Protein AF-A0A8J6H914-F1 (afdb_monomer)

Mean predicted aligned error: 20.94 Å

InterPro domains:
  IPR000048 IQ motif, EF-hand binding site [PF00612] (371-389)
  IPR042618 Dynein regulatory complex protein 9 [PTHR14871] (139-413)

Secondary structure (DSSP, 8-state):
--------------------------------------------------------------------TTHHHHHHHHHHHHHHHHHHHHHHHHHHHHHS-S--------------HHHHHTS-----SS-----HHHHHHHHHHHHHHHHHHHHHHHHHHHHHTSS-HHHHHHHHHHHHHHHHHHHHHHHHHHHHHHHHHHHHHHHHHHHHHHHHHHHHHHHHHHHHHHHHHHHHHHHHHHHHHHHHHHHHHHHHHHHHHHHHHHHHHHHHHHHHHHHHHHHHHHHHHHHHHHHHHHHHHHHHHHHHHHHHHHHHHHHHHHHHHHHHHHHHHHHHHHHHHHHHHHHHHHHHHHHHHHHHHHHHHHHHHHHHHHHHHHHHHHHHHHTT-STTS--------------------

Structure (mmCIF, N/CA/C/O backbone):
data_AF-A0A8J6H914-F1
#
_entry.id   AF-A0A8J6H914-F1
#
loop_
_atom_site.group_PDB
_atom_site.id
_atom_site.type_symbol
_atom_site.label_atom_id
_atom_site.label_alt_id
_atom_site.label_comp_id
_atom_site.label_asym_id
_atom_site.label_entity_id
_atom_site.label_seq_id
_atom_site.pdbx_PDB_ins_code
_atom_site.Cartn_x
_atom_site.Cartn_y
_atom_site.Cartn_z
_atom_site.occupancy
_atom_site.B_iso_or_equiv
_atom_site.auth_seq_id
_atom_site.auth_comp_id
_atom_site.auth_asym_id
_atom_site.auth_atom_id
_atom_site.pdbx_PDB_model_num
ATOM 1 N N . MET A 1 1 ? -9.280 37.418 -1.063 1.00 40.91 1 MET A N 1
ATOM 2 C CA . MET A 1 1 ? -7.811 37.294 -1.186 1.00 40.91 1 MET A CA 1
ATOM 3 C C . MET A 1 1 ? -7.215 37.279 0.219 1.00 40.91 1 MET A C 1
ATOM 5 O O . MET A 1 1 ? -6.774 38.300 0.725 1.00 40.91 1 MET A O 1
ATOM 9 N N . VAL A 1 2 ? -7.360 36.151 0.919 1.00 32.25 2 VAL A N 1
ATOM 10 C CA . VAL A 1 2 ? -7.128 36.065 2.367 1.00 32.25 2 VAL A CA 1
ATOM 11 C C . VAL A 1 2 ? -6.189 34.896 2.658 1.00 32.25 2 VAL A C 1
ATOM 13 O O . VAL A 1 2 ? -6.559 33.746 2.476 1.00 32.25 2 VAL A O 1
ATOM 16 N N . LYS A 1 3 ? -4.998 35.286 3.124 1.00 36.06 3 LYS A N 1
ATOM 17 C CA . LYS A 1 3 ? -4.128 34.653 4.127 1.00 36.06 3 LYS A CA 1
ATOM 18 C C . LYS A 1 3 ? -3.529 33.275 3.820 1.00 36.06 3 LYS A C 1
ATOM 20 O O . LYS A 1 3 ? -4.108 32.226 4.060 1.00 36.06 3 LYS A O 1
ATOM 25 N N . THR A 1 4 ? -2.257 33.359 3.444 1.00 48.00 4 THR A N 1
ATOM 26 C CA . THR A 1 4 ? -1.153 32.487 3.853 1.00 48.00 4 THR A CA 1
ATOM 27 C C . THR A 1 4 ? -1.210 32.097 5.335 1.00 48.00 4 THR A C 1
ATOM 29 O O . THR A 1 4 ? -1.237 32.984 6.187 1.00 48.00 4 THR A O 1
ATOM 32 N N . PHE A 1 5 ? -1.096 30.803 5.635 1.00 33.94 5 PHE A N 1
ATOM 33 C CA . PHE A 1 5 ? -0.359 30.316 6.803 1.00 33.94 5 PHE A CA 1
ATOM 34 C C . PHE A 1 5 ? 0.356 29.019 6.432 1.00 33.94 5 PHE A C 1
ATOM 36 O O . PHE A 1 5 ? -0.256 28.030 6.037 1.00 33.94 5 PHE A O 1
ATOM 43 N N . ALA A 1 6 ? 1.678 29.100 6.499 1.00 39.84 6 ALA A N 1
ATOM 44 C CA . ALA A 1 6 ? 2.616 28.031 6.257 1.00 39.84 6 ALA A CA 1
ATOM 45 C C . ALA A 1 6 ? 2.941 27.302 7.568 1.00 39.84 6 ALA A C 1
ATOM 47 O O . ALA A 1 6 ? 2.979 27.911 8.633 1.00 39.84 6 ALA A O 1
ATOM 48 N N . ASN A 1 7 ? 3.259 26.021 7.399 1.00 38.91 7 ASN A N 1
ATOM 49 C CA . ASN A 1 7 ? 4.272 25.253 8.117 1.00 38.91 7 ASN A CA 1
ATOM 50 C C . ASN A 1 7 ? 4.151 25.090 9.637 1.00 38.91 7 ASN A C 1
ATOM 52 O O . ASN A 1 7 ? 4.660 25.857 10.447 1.00 38.91 7 ASN A O 1
ATOM 56 N N . ILE A 1 8 ? 3.596 23.922 9.950 1.00 40.66 8 ILE A N 1
ATOM 57 C CA . ILE A 1 8 ? 4.105 22.921 10.889 1.00 40.66 8 ILE A CA 1
ATOM 58 C C . ILE A 1 8 ? 5.640 22.986 11.011 1.00 40.66 8 ILE A C 1
ATOM 60 O O . ILE A 1 8 ? 6.354 22.706 10.049 1.00 40.66 8 ILE A O 1
ATOM 64 N N . TRP A 1 9 ? 6.126 23.288 12.214 1.00 37.31 9 TRP A N 1
ATOM 65 C CA . TRP A 1 9 ? 7.431 22.856 12.708 1.00 37.31 9 TRP A CA 1
ATOM 66 C C . TRP A 1 9 ? 7.278 22.344 14.136 1.00 37.31 9 TRP A C 1
ATOM 68 O O . TRP A 1 9 ? 6.645 22.979 14.981 1.00 37.31 9 TRP A O 1
ATOM 78 N N . LEU A 1 10 ? 7.868 21.170 14.355 1.00 37.31 10 LEU A N 1
ATOM 79 C CA . LEU A 1 10 ? 8.138 20.584 15.655 1.00 37.31 10 LEU A CA 1
ATOM 80 C C . LEU A 1 10 ? 8.884 21.578 16.546 1.00 37.31 10 LEU A C 1
ATOM 82 O O . LEU A 1 10 ? 9.887 22.143 16.124 1.00 37.31 10 LEU A O 1
ATOM 86 N N . ASN A 1 11 ? 8.455 21.671 17.801 1.00 34.38 11 ASN A N 1
ATOM 87 C CA . ASN A 1 11 ? 9.358 21.831 18.930 1.00 34.38 11 ASN A CA 1
ATOM 88 C C . ASN A 1 11 ? 8.735 21.150 20.149 1.00 34.38 11 ASN A C 1
ATOM 90 O O . ASN A 1 11 ? 7.631 21.486 20.577 1.00 34.38 11 ASN A O 1
ATOM 94 N N . ALA A 1 12 ? 9.459 20.166 20.675 1.00 40.50 12 ALA A N 1
ATOM 95 C CA . ALA A 1 12 ? 9.256 19.639 22.012 1.00 40.50 12 ALA A CA 1
ATOM 96 C C . ALA A 1 12 ? 9.430 20.753 23.060 1.00 40.50 12 ALA A C 1
ATOM 98 O O . ALA A 1 12 ? 10.169 21.714 22.828 1.00 40.50 12 ALA A O 1
ATOM 99 N N . PRO A 1 13 ? 8.855 20.558 24.252 1.00 47.12 13 PRO A N 1
ATOM 100 C CA . PRO A 1 13 ? 9.644 20.802 25.448 1.00 47.12 13 PRO A CA 1
ATOM 101 C C . PRO A 1 13 ? 9.603 19.614 26.417 1.00 47.12 13 PRO A C 1
ATOM 103 O O . PRO A 1 13 ? 8.556 19.096 26.792 1.00 47.12 13 PRO A O 1
ATOM 106 N N . THR A 1 14 ? 10.816 19.200 26.771 1.00 37.97 14 THR A N 1
ATOM 107 C CA . THR A 1 14 ? 11.303 18.813 28.102 1.00 37.97 14 THR A CA 1
ATOM 108 C C . THR A 1 14 ? 10.313 18.842 29.279 1.00 37.97 14 THR A C 1
ATOM 110 O O . THR A 1 14 ? 9.713 19.869 29.586 1.00 37.97 14 THR A O 1
ATOM 113 N N . THR A 1 15 ? 10.297 17.714 29.994 1.00 43.78 15 THR A N 1
ATOM 114 C CA . THR A 1 15 ? 10.007 17.509 31.432 1.00 43.78 15 THR A CA 1
ATOM 115 C C . THR A 1 15 ? 10.515 18.664 32.323 1.00 43.78 15 THR A C 1
ATOM 117 O O . THR A 1 15 ? 11.552 19.239 31.977 1.00 43.78 15 THR A O 1
ATOM 120 N N . PRO A 1 16 ? 9.880 18.983 33.475 1.00 47.59 16 PRO A N 1
ATOM 121 C CA . PRO A 1 16 ? 10.076 18.155 34.676 1.00 47.59 16 PRO A CA 1
ATOM 122 C C . PRO A 1 16 ? 8.883 18.026 35.649 1.00 47.59 16 PRO A C 1
ATOM 124 O O . PRO A 1 16 ? 8.057 18.921 35.786 1.00 47.59 16 PRO A O 1
ATOM 127 N N . ASP A 1 17 ? 8.928 16.899 36.359 1.00 36.00 17 ASP A N 1
ATOM 128 C CA . ASP A 1 17 ? 8.578 16.688 37.765 1.00 36.00 17 ASP A CA 1
ATOM 129 C C . ASP A 1 17 ? 7.125 16.668 38.276 1.00 36.00 17 ASP A C 1
ATOM 131 O O . ASP A 1 17 ? 6.268 17.487 37.970 1.00 36.00 17 ASP A O 1
ATOM 135 N N . GLU A 1 18 ? 6.954 15.683 39.168 1.00 35.19 18 GLU A N 1
ATOM 136 C CA . GLU A 1 18 ? 5.956 15.555 40.229 1.00 35.19 18 GLU A CA 1
ATOM 137 C C . GLU A 1 18 ? 4.512 15.242 39.829 1.00 35.19 18 GLU A C 1
ATOM 139 O O . GLU A 1 18 ? 3.670 16.119 39.733 1.00 35.19 18 GLU A O 1
ATOM 144 N N . LEU A 1 19 ? 4.187 13.944 39.788 1.00 37.59 19 LEU A N 1
ATOM 145 C CA . LEU A 1 19 ? 3.012 13.418 40.494 1.00 37.59 19 LEU A CA 1
ATOM 146 C C . LEU A 1 19 ? 3.312 11.994 40.978 1.00 37.59 19 LEU A C 1
ATOM 148 O O . LEU A 1 19 ? 3.136 10.987 40.296 1.00 37.59 19 LEU A O 1
ATOM 152 N N . SER A 1 20 ? 3.865 11.982 42.183 1.00 39.50 20 SER A N 1
ATOM 153 C CA . SER A 1 20 ? 3.697 10.982 43.227 1.00 39.50 20 SER A CA 1
ATOM 154 C C . SER A 1 20 ? 2.633 9.895 42.965 1.00 39.50 20 SER A C 1
ATOM 156 O O . SER A 1 20 ? 1.445 10.042 43.244 1.00 39.50 20 SER A O 1
ATOM 158 N N . LEU A 1 21 ? 3.086 8.710 42.556 1.00 36.47 21 LEU A N 1
ATOM 159 C CA . LEU A 1 21 ? 2.352 7.465 42.790 1.00 36.47 21 LEU A CA 1
ATOM 160 C C . LEU A 1 21 ? 2.554 7.061 44.257 1.00 36.47 21 LEU A C 1
ATOM 162 O O . LEU A 1 21 ? 3.270 6.117 44.587 1.00 36.47 21 LEU A O 1
ATOM 166 N N . VAL A 1 22 ? 1.922 7.819 45.157 1.00 36.94 22 VAL A N 1
ATOM 167 C CA . VAL A 1 22 ? 1.640 7.341 46.510 1.00 36.94 22 VAL A CA 1
ATOM 168 C C . VAL A 1 22 ? 0.498 6.338 46.381 1.00 36.94 22 VAL A C 1
ATOM 170 O O . VAL A 1 22 ? -0.679 6.694 46.386 1.00 36.94 22 VAL A O 1
ATOM 173 N N . SER A 1 23 ? 0.846 5.057 46.273 1.00 38.50 23 SER A N 1
ATOM 174 C CA . SER A 1 23 ? -0.048 3.969 46.671 1.00 38.50 23 SER A CA 1
ATOM 175 C C . SER A 1 23 ? -0.186 4.010 48.196 1.00 38.50 23 SER A C 1
ATOM 177 O O . SER A 1 23 ? 0.365 3.179 48.919 1.00 38.50 23 SER A O 1
ATOM 179 N N . SER A 1 24 ? -0.905 5.015 48.693 1.00 35.94 24 SER A N 1
ATOM 180 C CA . SER A 1 24 ? -1.418 5.049 50.057 1.00 35.94 24 SER A CA 1
ATOM 181 C C . SER A 1 24 ? -2.582 4.069 50.108 1.00 35.94 24 SER A C 1
ATOM 183 O O . SER A 1 24 ? -3.726 4.398 49.808 1.00 35.94 24 SER A O 1
ATOM 185 N N . SER A 1 25 ? -2.262 2.830 50.468 1.00 34.44 25 SER A N 1
ATOM 186 C CA . SER A 1 25 ? -3.186 1.941 51.161 1.00 34.44 25 SER A CA 1
ATOM 187 C C . SER A 1 25 ? -3.524 2.611 52.494 1.00 34.44 25 SER A C 1
ATOM 189 O O . SER A 1 25 ? -2.871 2.369 53.510 1.00 34.44 25 SER A O 1
ATOM 191 N N . THR A 1 26 ? -4.494 3.519 52.473 1.00 35.38 26 THR A N 1
ATOM 192 C CA . THR A 1 26 ? -5.018 4.145 53.679 1.00 35.38 26 THR A CA 1
ATOM 193 C C . THR A 1 26 ? -5.839 3.109 54.428 1.00 35.38 26 THR A C 1
ATOM 195 O O . THR A 1 26 ? -6.919 2.696 54.014 1.00 35.38 26 THR A O 1
ATOM 198 N N . THR A 1 27 ? -5.258 2.676 55.535 1.00 39.81 27 THR A N 1
ATOM 199 C CA . THR A 1 27 ? -5.899 2.303 56.789 1.00 39.81 27 THR A CA 1
ATOM 200 C C . THR A 1 27 ? -7.352 2.790 56.894 1.00 39.81 27 THR A C 1
ATOM 202 O O . THR A 1 27 ? -7.601 3.980 57.059 1.00 39.81 27 THR A O 1
ATOM 205 N N . LEU A 1 28 ? -8.306 1.860 56.874 1.00 34.25 28 LEU A N 1
ATOM 206 C CA . LEU A 1 28 ? -9.622 2.013 57.506 1.00 34.25 28 LEU A CA 1
ATOM 207 C C . LEU A 1 28 ? -9.941 0.721 58.270 1.00 34.25 28 LEU A C 1
ATOM 209 O O . LEU A 1 28 ? -10.845 -0.039 57.944 1.00 34.25 28 LEU A O 1
ATOM 213 N N . PHE A 1 29 ? -9.130 0.473 59.295 1.00 38.03 29 PHE A N 1
ATOM 214 C CA . PHE A 1 29 ? -9.429 -0.433 60.401 1.00 38.03 29 PHE A CA 1
ATOM 215 C C . PHE A 1 29 ? -9.108 0.311 61.702 1.00 38.03 29 PHE A C 1
ATOM 217 O O . PHE A 1 29 ? -8.083 0.087 62.332 1.00 38.03 29 PHE A O 1
ATOM 224 N N . SER A 1 30 ? -9.974 1.256 62.060 1.00 38.66 30 SER A N 1
ATOM 225 C CA . SER A 1 30 ? -10.244 1.654 63.445 1.00 38.66 30 SER A CA 1
ATOM 226 C C . SER A 1 30 ? -11.434 2.609 63.444 1.00 38.66 30 SER A C 1
ATOM 228 O O . SER A 1 30 ? -11.278 3.762 63.070 1.00 38.66 30 SER A O 1
ATOM 230 N N . PHE A 1 31 ? -12.610 2.118 63.819 1.00 31.09 31 PHE A N 1
ATOM 231 C CA . PHE A 1 31 ? -13.584 2.844 64.640 1.00 31.09 31 PHE A CA 1
ATOM 232 C C . PHE A 1 31 ? -14.569 1.799 65.171 1.00 31.09 31 PHE A C 1
ATOM 234 O O . PHE A 1 31 ? -15.647 1.556 64.637 1.00 31.09 31 PHE A O 1
ATOM 241 N N . LEU A 1 32 ? -14.111 1.109 66.213 1.00 42.56 32 LEU A N 1
ATOM 242 C CA . LEU A 1 32 ? -14.975 0.614 67.274 1.00 42.56 32 LEU A CA 1
ATOM 243 C C . LEU A 1 32 ? -15.261 1.836 68.158 1.00 42.56 32 LEU A C 1
ATOM 245 O O . LEU A 1 32 ? -14.648 1.985 69.202 1.00 42.56 32 LEU A O 1
ATOM 249 N N . ASP A 1 33 ? -16.142 2.721 67.694 1.00 33.66 33 ASP A N 1
ATOM 250 C CA . ASP A 1 33 ? -16.902 3.610 68.576 1.00 33.66 33 ASP A CA 1
ATOM 251 C C . ASP A 1 33 ? -18.342 3.129 68.499 1.00 33.66 33 ASP A C 1
ATOM 253 O O . ASP A 1 33 ? -19.160 3.561 67.688 1.00 33.66 33 ASP A O 1
ATOM 257 N N . VAL A 1 34 ? -18.619 2.121 69.320 1.00 38.38 34 VAL A N 1
ATOM 258 C CA . VAL A 1 34 ? -19.972 1.935 69.810 1.00 38.38 34 VAL A CA 1
ATOM 259 C C . VAL A 1 34 ? -20.105 2.958 70.926 1.00 38.38 34 VAL A C 1
ATOM 261 O O . VAL A 1 34 ? -19.661 2.705 72.044 1.00 38.38 34 VAL A O 1
ATOM 264 N N . ASP A 1 35 ? -20.673 4.117 70.592 1.00 35.62 35 ASP A N 1
ATOM 265 C CA . ASP A 1 35 ? -21.246 5.039 71.567 1.00 35.62 35 ASP A CA 1
ATOM 266 C C . ASP A 1 35 ? -22.293 4.264 72.370 1.00 35.62 35 ASP A C 1
ATOM 268 O O . ASP A 1 35 ? -23.433 4.044 71.956 1.00 35.62 35 ASP A O 1
ATOM 272 N N . LEU A 1 36 ? -21.841 3.768 73.516 1.00 42.84 36 LEU A N 1
ATOM 273 C CA . LEU A 1 36 ? -22.617 3.055 74.513 1.00 42.84 36 LEU A CA 1
ATOM 274 C C . LEU A 1 36 ? -22.774 3.989 75.713 1.00 42.84 36 LEU A C 1
ATOM 276 O O . LEU A 1 36 ? -22.399 3.660 76.828 1.00 42.84 36 LEU A O 1
ATOM 280 N N . ASP A 1 37 ? -23.303 5.180 75.445 1.00 40.03 37 ASP A N 1
ATOM 281 C CA . ASP A 1 37 ? -23.702 6.166 76.445 1.00 40.03 37 ASP A CA 1
ATOM 282 C C . ASP A 1 37 ? -24.923 6.937 75.928 1.00 40.03 37 ASP A C 1
ATOM 284 O O . ASP A 1 37 ? -24.863 8.108 75.579 1.00 40.03 37 ASP A O 1
ATOM 288 N N . ASP A 1 38 ? -26.067 6.254 75.879 1.00 39.22 38 ASP A N 1
ATOM 289 C CA . ASP A 1 38 ? -27.338 6.904 76.194 1.00 39.22 38 ASP A CA 1
ATOM 290 C C . ASP A 1 38 ? -28.391 5.853 76.551 1.00 39.22 38 ASP A C 1
ATOM 292 O O . ASP A 1 38 ? -29.007 5.223 75.695 1.00 39.22 38 ASP A O 1
ATOM 296 N N . LEU A 1 39 ? -28.525 5.606 77.854 1.00 35.72 39 LEU A N 1
ATOM 297 C CA . LEU A 1 39 ? -29.802 5.500 78.568 1.00 35.72 39 LEU A CA 1
ATOM 298 C C . LEU A 1 39 ? -29.494 5.319 80.061 1.00 35.72 39 LEU A C 1
ATOM 300 O O . LEU A 1 39 ? -29.688 4.266 80.670 1.00 35.72 39 LEU A O 1
ATOM 304 N N . ARG A 1 40 ? -29.032 6.413 80.679 1.00 35.38 40 ARG A N 1
ATOM 305 C CA . ARG A 1 40 ? -29.321 6.661 82.093 1.00 35.38 40 ARG A CA 1
ATOM 306 C C . ARG A 1 40 ? -30.829 6.803 82.229 1.00 35.38 40 ARG A C 1
ATOM 308 O O . ARG A 1 40 ? -31.417 7.690 81.618 1.00 35.38 40 ARG A O 1
ATOM 315 N N . GLY A 1 41 ? -31.446 6.006 83.091 1.00 31.42 41 GLY A N 1
ATOM 316 C CA . GLY A 1 41 ? -32.826 6.282 83.448 1.00 31.42 41 GLY A CA 1
ATOM 317 C C . GLY A 1 41 ? -33.485 5.252 84.340 1.00 31.42 41 GLY A C 1
ATOM 318 O O . GLY A 1 41 ? -34.237 4.427 83.853 1.00 31.42 41 GLY A O 1
ATOM 319 N N . ILE A 1 42 ? -33.313 5.451 85.648 1.00 37.09 42 ILE A N 1
ATOM 320 C CA . ILE A 1 42 ? -34.284 5.090 86.690 1.00 37.09 42 ILE A CA 1
ATOM 321 C C . ILE A 1 42 ? -34.266 3.610 87.112 1.00 37.09 42 ILE A C 1
ATOM 323 O O . ILE A 1 42 ? -35.025 2.798 86.610 1.00 37.09 42 ILE A O 1
ATOM 327 N N . HIS A 1 43 ? -33.460 3.289 88.131 1.00 31.78 43 HIS A N 1
ATOM 328 C CA . HIS A 1 43 ? -33.960 2.598 89.331 1.00 31.78 43 HIS A CA 1
ATOM 329 C C . HIS A 1 43 ? -32.922 2.660 90.473 1.00 31.78 43 HIS A C 1
ATOM 331 O O . HIS A 1 43 ? -32.033 1.827 90.606 1.00 31.78 43 HIS A O 1
ATOM 337 N N . LYS A 1 44 ? -33.059 3.677 91.327 1.00 38.41 44 LYS A N 1
ATOM 338 C CA . LYS A 1 44 ? -32.965 3.510 92.786 1.00 38.41 44 LYS A CA 1
ATOM 339 C C . LYS A 1 44 ? -34.418 3.546 93.269 1.00 38.41 44 LYS A C 1
ATOM 341 O O . LYS A 1 44 ? -35.173 4.384 92.776 1.00 38.41 44 LYS A O 1
ATOM 346 N N . PRO A 1 45 ? -34.814 2.667 94.197 1.00 37.66 45 PRO A N 1
ATOM 347 C CA . PRO A 1 45 ? -34.799 3.156 95.569 1.00 37.66 45 PRO A CA 1
ATOM 348 C C . PRO A 1 45 ? -34.343 2.133 96.614 1.00 37.66 45 PRO A C 1
ATOM 350 O O . PRO A 1 45 ? -34.472 0.926 96.449 1.00 37.66 45 PRO A O 1
ATOM 353 N N . LEU A 1 46 ? -33.809 2.722 97.685 1.00 33.31 46 LEU A N 1
ATOM 354 C CA . LEU A 1 46 ? -33.951 2.350 99.090 1.00 33.31 46 LEU A CA 1
ATOM 355 C C . LEU A 1 46 ? -34.024 0.852 99.406 1.00 33.31 46 LEU A C 1
ATOM 357 O O . LEU A 1 46 ? -35.094 0.254 99.446 1.00 33.31 46 LEU A O 1
ATOM 361 N N . PHE A 1 47 ? -32.872 0.306 99.781 1.00 32.81 47 PHE A N 1
ATOM 362 C CA . PHE A 1 47 ? -32.808 -0.771 100.756 1.00 32.81 47 PHE A CA 1
ATOM 363 C C . PHE A 1 47 ? -32.417 -0.121 102.085 1.00 32.81 47 PHE A C 1
ATOM 365 O O . PHE A 1 47 ? -31.240 0.108 102.344 1.00 32.81 47 PHE A O 1
ATOM 372 N N . GLU A 1 48 ? -33.408 0.269 102.879 1.00 30.67 48 GLU A N 1
ATOM 373 C CA . GLU A 1 48 ? -33.201 0.654 104.271 1.00 30.67 48 GLU A CA 1
ATOM 374 C C . GLU A 1 48 ? -34.449 0.303 105.078 1.00 30.67 48 GLU A C 1
ATOM 376 O O . GLU A 1 48 ? -35.550 0.734 104.750 1.00 30.67 48 GLU A O 1
ATOM 381 N N . ALA A 1 49 ? -34.194 -0.468 106.137 1.00 30.30 49 ALA A N 1
ATOM 382 C CA . ALA A 1 49 ? -35.037 -0.750 107.289 1.00 30.30 49 ALA A CA 1
ATOM 383 C C . ALA A 1 49 ? -36.358 -1.499 107.021 1.00 30.30 49 ALA A C 1
ATOM 385 O O . ALA A 1 49 ? -37.244 -1.033 106.323 1.00 30.30 49 ALA A O 1
ATOM 386 N N . TRP A 1 50 ? -36.535 -2.638 107.689 1.00 30.50 50 TRP A N 1
ATOM 387 C CA . TRP A 1 50 ? -37.240 -2.688 108.975 1.00 30.50 50 TRP A CA 1
ATOM 388 C C . TRP A 1 50 ? -36.700 -3.901 109.734 1.00 30.50 50 TRP A C 1
ATOM 390 O O . TRP A 1 50 ? -36.974 -5.056 109.415 1.00 30.50 50 TRP A O 1
ATOM 400 N N . SER A 1 51 ? -35.827 -3.603 110.693 1.00 32.91 51 SER A N 1
ATOM 401 C CA . SER A 1 51 ? -35.368 -4.558 111.685 1.00 32.91 51 SER A CA 1
ATOM 402 C C . SER A 1 51 ? -36.482 -4.756 112.703 1.00 32.91 51 SER A C 1
ATOM 404 O O . SER A 1 51 ? -37.026 -3.796 113.241 1.00 32.91 51 SER A O 1
ATOM 406 N N . LEU A 1 52 ? -36.762 -6.030 112.949 1.00 31.94 52 LEU A N 1
ATOM 407 C CA . LEU A 1 52 ? -37.341 -6.601 114.159 1.00 31.94 52 LEU A CA 1
ATOM 408 C C . LEU A 1 52 ? -36.789 -5.946 115.445 1.00 31.94 52 LEU A C 1
ATOM 410 O O . LEU A 1 52 ? -35.657 -5.455 115.425 1.00 31.94 52 LEU A O 1
ATOM 414 N N . HIS A 1 53 ? -37.522 -6.154 116.549 1.00 34.03 53 HIS A N 1
ATOM 415 C CA . HIS A 1 53 ? -37.331 -5.753 117.965 1.00 34.03 53 HIS A CA 1
ATOM 416 C C . HIS A 1 53 ? -38.290 -4.613 118.342 1.00 34.03 53 HIS A C 1
ATOM 418 O O . HIS A 1 53 ? -37.964 -3.440 118.224 1.00 34.03 53 HIS A O 1
ATOM 424 N N . SER A 1 54 ? -39.577 -4.923 118.528 1.00 35.22 54 SER A N 1
ATOM 425 C CA . SER A 1 54 ? -40.159 -5.447 119.782 1.00 35.22 54 SER A CA 1
ATOM 426 C C . SER A 1 54 ? -39.969 -4.453 120.923 1.00 35.22 54 SER A C 1
ATOM 428 O O . SER A 1 54 ? -38.929 -4.417 121.571 1.00 35.22 54 SER A O 1
ATOM 430 N N . GLU A 1 55 ? -41.002 -3.636 121.102 1.00 34.38 55 GLU A N 1
ATOM 431 C CA . GLU A 1 55 ? -41.223 -2.754 122.237 1.00 34.38 55 GLU A CA 1
ATOM 432 C C . GLU A 1 55 ? -41.448 -3.603 123.499 1.00 34.38 55 GLU A C 1
ATOM 434 O O . GLU A 1 55 ? -42.476 -4.264 123.636 1.00 34.38 55 GLU A O 1
ATOM 439 N N . ASP A 1 56 ? -40.485 -3.578 124.421 1.00 34.44 56 ASP A N 1
ATOM 440 C CA . ASP A 1 56 ? -40.714 -3.908 125.827 1.00 34.44 56 ASP A CA 1
ATOM 441 C C . ASP A 1 56 ? -41.423 -2.712 126.474 1.00 34.44 56 ASP A C 1
ATOM 443 O O . ASP A 1 56 ? -40.802 -1.721 126.861 1.00 34.44 56 ASP A O 1
ATOM 447 N N . VAL A 1 57 ? -42.749 -2.795 126.559 1.00 36.94 57 VAL A N 1
ATOM 448 C CA . VAL A 1 57 ? -43.564 -1.941 127.425 1.00 36.94 57 VAL A CA 1
ATOM 449 C C . VAL A 1 57 ? -44.214 -2.847 128.461 1.00 36.94 57 VAL A C 1
ATOM 451 O O . VAL A 1 57 ? -45.211 -3.518 128.200 1.00 36.94 57 VAL A O 1
ATOM 454 N N . GLU A 1 58 ? -43.613 -2.855 129.652 1.00 38.09 58 GLU A N 1
ATOM 455 C CA . GLU A 1 58 ? -44.312 -3.165 130.897 1.00 38.09 58 GLU A CA 1
ATOM 456 C C . GLU A 1 58 ? -45.579 -2.303 130.988 1.00 38.09 58 GLU A C 1
ATOM 458 O O . GLU A 1 58 ? -45.545 -1.097 130.723 1.00 38.09 58 GLU A O 1
ATOM 463 N N . PRO A 1 59 ? -46.685 -2.893 131.454 1.00 37.50 59 PRO A N 1
ATOM 464 C CA . PRO A 1 59 ? -47.292 -2.260 132.608 1.00 37.50 59 PRO A CA 1
ATOM 465 C C . PRO A 1 59 ? -47.667 -3.270 133.692 1.00 37.50 59 PRO A C 1
ATOM 467 O O . PRO A 1 59 ? -48.373 -4.251 133.478 1.00 37.50 59 PRO A O 1
ATOM 470 N N . GLU A 1 60 ? -47.190 -2.933 134.885 1.00 32.66 60 GLU A N 1
ATOM 471 C CA . GLU A 1 60 ? -48.000 -2.808 136.093 1.00 32.66 60 GLU A CA 1
ATOM 472 C C . GLU A 1 60 ? -48.801 -4.035 136.555 1.00 32.66 60 GLU A C 1
ATOM 474 O O . GLU A 1 60 ? -49.929 -4.319 136.158 1.00 32.66 60 GLU A O 1
ATOM 479 N N . ILE A 1 61 ? -48.223 -4.667 137.574 1.00 38.66 61 ILE A N 1
ATOM 480 C CA . ILE A 1 61 ? -48.929 -5.365 138.648 1.00 38.66 61 ILE A CA 1
ATOM 481 C C . ILE A 1 61 ? -49.928 -4.394 139.316 1.00 38.66 61 ILE A C 1
ATOM 483 O O . ILE A 1 61 ? -49.531 -3.313 139.752 1.00 38.66 61 ILE A O 1
ATOM 487 N N . PRO A 1 62 ? -51.183 -4.825 139.535 1.00 37.06 62 PRO A N 1
ATOM 488 C CA . PRO A 1 62 ? -51.723 -4.822 140.896 1.00 37.06 62 PRO A CA 1
ATOM 489 C C . PRO A 1 62 ? -52.272 -6.215 141.234 1.00 37.06 62 PRO A C 1
ATOM 491 O O . PRO A 1 62 ? -53.084 -6.793 140.522 1.00 37.06 62 PRO A O 1
ATOM 494 N N . LEU A 1 63 ? -51.683 -6.891 142.215 1.00 31.22 63 LEU A N 1
ATOM 495 C CA . LEU A 1 63 ? -52.126 -6.882 143.611 1.00 31.22 63 LEU A CA 1
ATOM 496 C C . LEU A 1 63 ? -53.577 -7.350 143.815 1.00 31.22 63 LEU A C 1
ATOM 498 O O . LEU A 1 63 ? -54.525 -6.642 143.509 1.00 31.22 63 LEU A O 1
ATOM 502 N N . TYR A 1 64 ? -53.658 -8.484 144.517 1.00 32.16 64 TYR A N 1
ATOM 503 C CA . TYR A 1 64 ? -54.666 -8.810 145.525 1.00 32.16 64 TYR A CA 1
ATOM 504 C C . TYR A 1 64 ? -56.093 -9.076 145.012 1.00 32.16 64 TYR A C 1
ATOM 506 O O . TYR A 1 64 ? -56.821 -8.186 144.605 1.00 32.16 64 TYR A O 1
ATOM 514 N N . GLU A 1 65 ? -56.552 -10.319 145.144 1.00 35.09 65 GLU A N 1
ATOM 515 C CA . GLU A 1 65 ? -57.391 -10.677 146.294 1.00 35.09 65 GLU A CA 1
ATOM 516 C C . GLU A 1 65 ? -57.714 -12.169 146.263 1.00 35.09 65 GLU A C 1
ATOM 518 O O . GLU A 1 65 ? -58.145 -12.735 145.257 1.00 35.09 65 GLU A O 1
ATOM 523 N N . ALA A 1 66 ? -57.488 -12.824 147.402 1.00 40.34 66 ALA A N 1
ATOM 524 C CA . ALA A 1 66 ? -57.994 -14.158 147.653 1.00 40.34 66 ALA A CA 1
ATOM 525 C C . ALA A 1 66 ? -59.512 -14.139 147.455 1.00 40.34 66 ALA A C 1
ATOM 527 O O . ALA A 1 66 ? -60.248 -13.514 148.216 1.00 40.34 66 ALA A O 1
ATOM 528 N N . ILE A 1 67 ? -59.961 -14.830 146.411 1.00 38.91 67 ILE A N 1
ATOM 529 C CA . ILE A 1 67 ? -61.370 -15.005 146.095 1.00 38.91 67 ILE A CA 1
ATOM 530 C C . ILE A 1 67 ? -62.077 -15.575 147.337 1.00 38.91 67 ILE A C 1
ATOM 532 O O . ILE A 1 67 ? -61.780 -16.704 147.743 1.00 38.91 67 ILE A O 1
ATOM 536 N N . PRO A 1 68 ? -63.037 -14.845 147.938 1.00 40.59 68 PRO A N 1
ATOM 537 C CA . PRO A 1 68 ? -63.922 -15.431 148.925 1.00 40.59 68 PRO A CA 1
ATOM 538 C C . PRO A 1 68 ? -64.695 -16.555 148.233 1.00 40.59 68 PRO A C 1
ATOM 540 O O . PRO A 1 68 ? -64.961 -16.497 147.033 1.00 40.59 68 PRO A O 1
ATOM 543 N N . SER A 1 69 ? -65.108 -17.574 148.980 1.00 46.22 69 SER A N 1
ATOM 544 C CA . SER A 1 69 ? -65.854 -18.756 148.506 1.00 46.22 69 SER A CA 1
ATOM 545 C C . SER A 1 69 ? -67.113 -18.450 147.632 1.00 46.22 69 SER A C 1
ATOM 547 O O . SER A 1 69 ? -67.720 -19.358 147.062 1.00 46.22 69 SER A O 1
ATOM 549 N N . SER A 1 70 ? -67.485 -17.172 147.431 1.00 47.00 70 SER A N 1
ATOM 550 C CA . SER A 1 70 ? -68.503 -16.681 146.488 1.00 47.00 70 SER A CA 1
ATOM 551 C C . SER A 1 70 ? -68.010 -16.262 145.080 1.00 47.00 70 SER A C 1
ATOM 553 O O . SER A 1 70 ? -68.793 -16.398 144.138 1.00 47.00 70 SER A O 1
ATOM 555 N N . ALA A 1 71 ? -66.756 -15.827 144.854 1.00 48.00 71 ALA A N 1
ATOM 556 C CA . ALA A 1 71 ? -66.313 -15.398 143.508 1.00 48.00 71 ALA A CA 1
ATOM 557 C C . ALA A 1 71 ? -65.890 -16.577 142.607 1.00 48.00 71 ALA A C 1
ATOM 559 O O . ALA A 1 71 ? -66.000 -16.499 141.387 1.00 48.00 71 ALA A O 1
ATOM 560 N N . SER A 1 72 ? -65.579 -17.743 143.188 1.00 52.44 72 SER A N 1
ATOM 561 C CA . SER A 1 72 ? -65.479 -19.009 142.441 1.00 52.44 72 SER A CA 1
ATOM 562 C C . SER A 1 72 ? -66.839 -19.425 141.851 1.00 52.44 72 SER A C 1
ATOM 564 O O . SER A 1 72 ? -66.903 -20.046 140.791 1.00 52.44 72 SER A O 1
ATOM 566 N N . ARG A 1 73 ? -67.954 -19.014 142.482 1.00 54.81 73 ARG A N 1
ATOM 567 C CA . ARG A 1 73 ? -69.313 -19.171 141.934 1.00 54.81 73 ARG A CA 1
ATOM 568 C C . ARG A 1 73 ? -69.592 -18.192 140.795 1.00 54.81 73 ARG A C 1
ATOM 570 O O . ARG A 1 73 ? -70.171 -18.611 139.800 1.00 54.81 73 ARG A O 1
ATOM 577 N N . GLN A 1 74 ? -69.162 -16.934 140.906 1.00 55.69 74 GLN A N 1
ATOM 578 C CA . GLN A 1 74 ? -69.332 -15.932 139.844 1.00 55.69 74 GLN A CA 1
ATOM 579 C C . GLN A 1 74 ? -68.454 -16.221 138.623 1.00 55.69 74 GLN A C 1
ATOM 581 O O . GLN A 1 74 ? -68.947 -16.141 137.504 1.00 55.69 74 GLN A O 1
ATOM 586 N N . 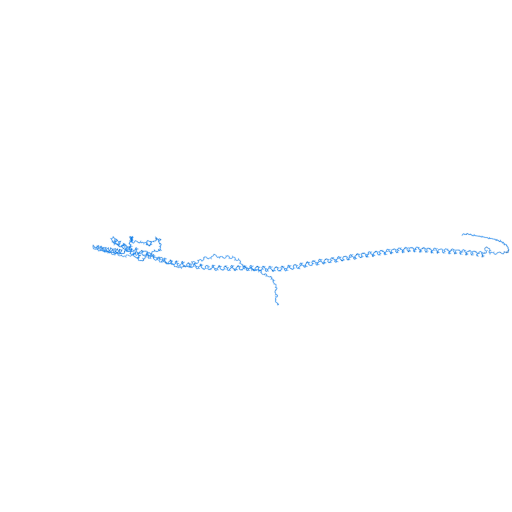LEU A 1 75 ? -67.206 -16.657 138.816 1.00 57.72 75 LEU A N 1
ATOM 587 C CA . LEU A 1 75 ? -66.317 -17.072 137.730 1.00 57.72 75 LEU A CA 1
ATOM 588 C C . LEU A 1 75 ? -66.822 -18.358 137.052 1.00 57.72 75 LEU A C 1
ATOM 590 O O . LEU A 1 75 ? -66.810 -18.448 135.827 1.00 57.72 75 LEU A O 1
ATOM 594 N N . LYS A 1 76 ? -67.370 -19.318 137.820 1.00 59.94 76 LYS A N 1
ATOM 595 C CA . LYS A 1 76 ? -68.089 -20.482 137.265 1.00 59.94 76 LYS A CA 1
ATOM 596 C C . LYS A 1 76 ? -69.371 -20.084 136.530 1.00 59.94 76 LYS A C 1
ATOM 598 O O . LYS A 1 76 ? -69.657 -20.665 135.488 1.00 59.94 76 LYS A O 1
ATOM 603 N N . MET A 1 77 ? -70.121 -19.094 137.020 1.00 60.38 77 MET A N 1
ATOM 604 C CA . MET A 1 77 ? -71.297 -18.554 136.327 1.00 60.38 77 MET A CA 1
ATOM 605 C C . MET A 1 77 ? -70.922 -17.838 135.029 1.00 60.38 77 MET A C 1
ATOM 607 O O . MET A 1 77 ? -71.573 -18.070 134.020 1.00 60.38 77 MET A O 1
ATOM 611 N N . LEU A 1 78 ? -69.868 -17.021 135.022 1.00 63.41 78 LEU A N 1
ATOM 612 C CA . LEU A 1 78 ? -69.361 -16.337 133.830 1.00 63.41 78 LEU A CA 1
ATOM 613 C C . LEU A 1 78 ? -68.791 -17.326 132.813 1.00 63.41 78 LEU A C 1
ATOM 615 O O . LEU A 1 78 ? -69.085 -17.202 131.628 1.00 63.41 78 LEU A O 1
ATOM 619 N N . LYS A 1 79 ? -68.049 -18.345 133.262 1.00 65.19 79 LYS A N 1
ATOM 620 C CA . LYS A 1 79 ? -67.588 -19.450 132.409 1.00 65.19 79 LYS A CA 1
ATOM 621 C C . LYS A 1 79 ? -68.780 -20.212 131.815 1.00 65.19 79 LYS A C 1
ATOM 623 O O . LYS A 1 79 ? -68.814 -20.440 130.612 1.00 65.19 79 LYS A O 1
ATOM 628 N N . SER A 1 80 ? -69.802 -20.512 132.620 1.00 65.12 80 SER A N 1
ATOM 629 C CA . SER A 1 80 ? -71.040 -21.164 132.166 1.00 65.12 80 SER A CA 1
ATOM 630 C C . SER A 1 80 ? -71.847 -20.296 131.187 1.00 65.12 80 SER A C 1
ATOM 632 O O . SER A 1 80 ? -72.326 -20.792 130.172 1.00 65.12 80 SER A O 1
ATOM 634 N N . ALA A 1 81 ? -71.933 -18.984 131.424 1.00 68.12 81 ALA A N 1
ATOM 635 C CA . ALA A 1 81 ? -72.621 -18.036 130.549 1.00 68.12 81 ALA A CA 1
ATOM 636 C C . ALA A 1 81 ? -71.894 -17.863 129.207 1.00 68.12 81 ALA A C 1
ATOM 638 O O . ALA A 1 81 ? -72.521 -17.986 128.158 1.00 68.12 81 ALA A O 1
ATOM 639 N N . ARG A 1 82 ? -70.566 -17.673 129.221 1.00 72.69 82 ARG A N 1
ATOM 640 C CA . ARG A 1 82 ? -69.730 -17.644 128.005 1.00 72.69 82 ARG A CA 1
ATOM 641 C C . ARG A 1 82 ? -69.885 -18.937 127.208 1.00 72.69 82 ARG A C 1
ATOM 643 O O . ARG A 1 82 ? -70.041 -18.896 125.991 1.00 72.69 82 ARG A O 1
ATOM 650 N N . MET A 1 83 ? -69.949 -20.075 127.900 1.00 69.62 83 MET A N 1
ATOM 651 C CA . MET A 1 83 ? -70.120 -21.368 127.247 1.00 69.62 83 MET A CA 1
ATOM 652 C C . MET A 1 83 ? -71.513 -21.611 126.691 1.00 69.62 83 MET A C 1
ATOM 654 O O . MET A 1 83 ? -71.648 -22.201 125.621 1.00 69.62 83 MET A O 1
ATOM 658 N N . SER A 1 84 ? -72.545 -21.115 127.368 1.00 73.44 84 SER A N 1
ATOM 659 C CA . SER A 1 84 ? -73.906 -21.116 126.844 1.00 73.44 84 SER A CA 1
ATOM 660 C C . SER A 1 84 ? -74.017 -20.262 125.583 1.00 73.44 84 SER A C 1
ATOM 662 O O . SER A 1 84 ? -74.712 -20.659 124.653 1.00 73.44 84 SER A O 1
ATOM 664 N N . VAL A 1 85 ? -73.337 -19.112 125.533 1.00 77.50 85 VAL A N 1
ATOM 665 C CA . VAL A 1 85 ? -73.331 -18.235 124.354 1.00 77.50 85 VAL A CA 1
ATOM 666 C C . VAL A 1 85 ? -72.618 -18.911 123.187 1.00 77.50 85 VAL A C 1
ATOM 668 O O . VAL A 1 85 ? -73.201 -18.995 122.113 1.00 77.50 85 VAL A O 1
ATOM 671 N N . ILE A 1 86 ? -71.427 -19.482 123.396 1.00 76.25 86 ILE A N 1
ATOM 672 C CA . ILE A 1 86 ? -70.691 -20.187 122.333 1.00 76.25 86 ILE A CA 1
ATOM 673 C C . ILE A 1 86 ? -71.482 -21.399 121.821 1.00 76.25 86 ILE A C 1
ATOM 675 O O . ILE A 1 86 ? -71.639 -21.558 120.613 1.00 76.25 86 ILE A O 1
ATOM 679 N N . LYS A 1 87 ? -72.081 -22.201 122.714 1.00 76.75 87 LYS A N 1
ATOM 680 C CA . LYS A 1 87 ? -72.956 -23.324 122.324 1.00 76.75 87 LYS A CA 1
ATOM 681 C C . LYS A 1 87 ? -74.173 -22.860 121.522 1.00 76.75 87 LYS A C 1
ATOM 683 O O . LYS A 1 87 ? -74.553 -23.519 120.557 1.00 76.75 87 LYS A O 1
ATOM 688 N N . ASN A 1 88 ? -74.772 -21.728 121.888 1.00 77.25 88 ASN A N 1
ATOM 689 C CA . ASN A 1 88 ? -75.893 -21.155 121.147 1.00 77.25 88 ASN A CA 1
ATOM 690 C C . ASN A 1 88 ? -75.446 -20.641 119.767 1.00 77.25 88 ASN A C 1
ATOM 692 O O . ASN A 1 88 ? -76.109 -20.936 118.780 1.00 77.25 88 ASN A O 1
ATOM 696 N N . CYS A 1 89 ? -74.293 -19.971 119.665 1.00 77.75 89 CYS A N 1
ATOM 697 C CA . CYS A 1 89 ? -73.721 -19.529 118.389 1.00 77.75 89 CYS A CA 1
ATOM 698 C C . CYS A 1 89 ? -73.418 -20.705 117.451 1.00 77.75 89 CYS A C 1
ATOM 700 O O . CYS A 1 89 ? -73.804 -20.654 116.287 1.00 77.75 89 CYS A O 1
ATOM 702 N N . ILE A 1 90 ? -72.816 -21.787 117.958 1.00 77.81 90 ILE A N 1
ATOM 703 C CA . ILE A 1 90 ? -72.601 -23.023 117.189 1.00 77.81 90 ILE A CA 1
ATOM 704 C C . ILE A 1 90 ? -73.947 -23.584 116.718 1.00 77.81 90 ILE A C 1
ATOM 706 O O . ILE A 1 90 ? -74.118 -23.883 115.543 1.00 77.81 90 ILE A O 1
ATOM 710 N N . THR A 1 91 ? -74.946 -23.655 117.604 1.00 76.94 91 THR A N 1
ATOM 711 C CA . THR A 1 91 ? -76.281 -24.169 117.253 1.00 76.94 91 THR A CA 1
ATOM 712 C C . THR A 1 91 ? -76.951 -23.314 116.171 1.00 76.94 91 THR A C 1
ATOM 714 O O . THR A 1 91 ? -77.505 -23.854 115.217 1.00 76.94 91 THR A O 1
ATOM 717 N N . GLN A 1 92 ? -76.872 -21.986 116.272 1.00 77.12 92 GLN A N 1
ATOM 718 C CA . GLN A 1 92 ? -77.433 -21.056 115.287 1.00 77.12 92 GLN A CA 1
ATOM 719 C C . GLN A 1 92 ? -76.713 -21.133 113.939 1.00 77.12 92 GLN A C 1
ATOM 721 O O . GLN A 1 92 ? -77.374 -21.166 112.903 1.00 77.12 92 GLN A O 1
ATOM 726 N N . LEU A 1 93 ? -75.382 -21.216 113.932 1.00 76.69 93 LEU A N 1
ATOM 727 C CA . LEU A 1 93 ? -74.606 -21.373 112.703 1.00 76.69 93 LEU A CA 1
ATOM 728 C C . LEU A 1 93 ? -74.884 -22.726 112.037 1.00 76.69 93 LEU A C 1
ATOM 730 O O . LEU A 1 93 ? -75.087 -22.768 110.830 1.00 76.69 93 LEU A O 1
ATOM 734 N N . THR A 1 94 ? -75.037 -23.805 112.807 1.00 75.81 94 THR A N 1
ATOM 735 C CA . THR A 1 94 ? -75.447 -25.125 112.298 1.00 75.81 94 THR A CA 1
ATOM 736 C C . THR A 1 94 ? -76.867 -25.111 111.712 1.00 75.81 94 THR A C 1
ATOM 738 O O . THR A 1 94 ? -77.145 -25.770 110.704 1.00 75.81 94 THR A O 1
ATOM 741 N N . ILE A 1 95 ? -77.781 -24.315 112.279 1.00 75.12 95 ILE A N 1
ATOM 742 C CA . ILE A 1 95 ? -79.117 -24.080 111.703 1.00 75.12 95 ILE A CA 1
ATOM 743 C C . ILE A 1 95 ? -79.010 -23.310 110.376 1.00 75.12 95 ILE A C 1
ATOM 745 O O . ILE A 1 95 ? -79.660 -23.670 109.394 1.00 75.12 95 ILE A O 1
ATOM 749 N N . ILE A 1 96 ? -78.153 -22.290 110.305 1.00 71.75 96 ILE A N 1
ATOM 750 C CA . ILE A 1 96 ? -77.914 -21.532 109.070 1.00 71.75 96 ILE A CA 1
ATOM 751 C C . ILE A 1 96 ? -77.318 -22.450 107.989 1.00 71.75 96 ILE A C 1
ATOM 753 O O . ILE A 1 96 ? -77.850 -22.490 106.878 1.00 71.75 96 ILE A O 1
ATOM 757 N N . THR A 1 97 ? -76.321 -23.274 108.318 1.00 70.81 97 THR A N 1
ATOM 758 C CA . THR A 1 97 ? -75.721 -24.257 107.396 1.00 70.81 97 THR A CA 1
ATOM 759 C C . THR A 1 97 ? -76.735 -25.291 106.903 1.00 70.81 97 THR A C 1
ATOM 761 O O . THR A 1 97 ? -76.726 -25.652 105.730 1.00 70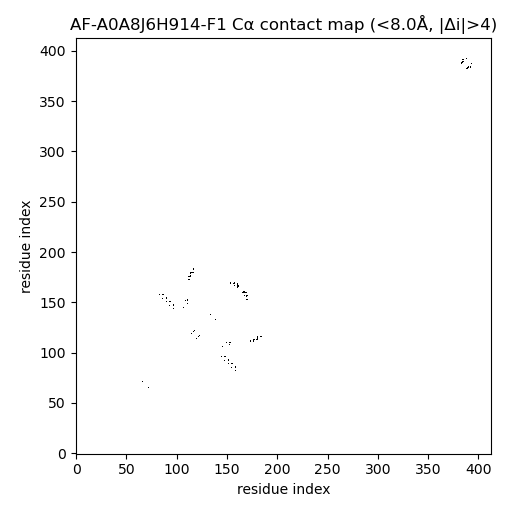.81 97 THR A O 1
ATOM 764 N N . SER A 1 98 ? -77.659 -25.741 107.758 1.00 69.25 98 SER A N 1
ATOM 765 C CA . SER A 1 98 ? -78.700 -26.710 107.371 1.00 69.25 98 SER A CA 1
ATOM 766 C C . SER A 1 98 ? -79.854 -26.102 106.562 1.00 69.25 98 SER A C 1
ATOM 768 O O . SER A 1 98 ? -80.520 -26.820 105.811 1.00 69.25 98 SER A O 1
ATOM 770 N N . SER A 1 99 ? -80.076 -24.786 106.658 1.00 66.25 99 SER A N 1
ATOM 771 C CA . SER A 1 99 ? -81.077 -24.066 105.857 1.00 66.25 99 SER A CA 1
ATOM 772 C C . SER A 1 99 ? -80.637 -23.820 104.405 1.00 66.25 99 SER A C 1
ATOM 774 O O . SER A 1 99 ? -81.469 -23.829 103.495 1.00 66.25 99 SER A O 1
ATOM 776 N N . TYR A 1 100 ? -79.330 -23.684 104.158 1.00 65.50 100 TYR A N 1
ATOM 777 C CA . TYR A 1 100 ? -78.753 -23.539 102.821 1.00 65.50 100 TYR A CA 1
ATOM 778 C C . TYR A 1 100 ? -78.426 -24.919 102.222 1.00 65.50 100 TYR A C 1
ATOM 780 O O . TYR A 1 100 ? -77.304 -25.410 102.292 1.00 65.50 100 TYR A O 1
ATOM 788 N N . LYS A 1 101 ? -79.417 -25.576 101.607 1.00 58.28 101 LYS A N 1
ATOM 789 C CA . LYS A 1 101 ? -79.220 -26.832 100.858 1.00 58.28 101 LYS A CA 1
ATOM 790 C C . LYS A 1 101 ? -78.472 -26.590 99.537 1.00 58.28 101 LYS A C 1
ATOM 792 O O . LYS A 1 101 ? -79.091 -26.500 98.480 1.00 58.28 101 LYS A O 1
ATOM 797 N N . ALA A 1 102 ? -77.147 -26.544 99.582 1.00 52.50 102 ALA A N 1
ATOM 798 C CA . ALA A 1 102 ? -76.284 -26.799 98.429 1.00 52.50 102 ALA A CA 1
ATOM 799 C C . ALA A 1 102 ? -75.314 -27.930 98.799 1.00 52.50 102 ALA A C 1
ATOM 801 O O . ALA A 1 102 ? -74.847 -27.980 99.935 1.00 52.50 102 ALA A O 1
ATOM 802 N N . HIS A 1 103 ? -75.106 -28.873 97.869 1.00 50.12 103 HIS A N 1
ATOM 803 C CA . HIS A 1 103 ? -74.315 -30.101 98.023 1.00 50.12 103 HIS A CA 1
ATOM 804 C C . HIS A 1 103 ? -73.135 -29.942 98.994 1.00 50.12 103 HIS A C 1
ATOM 806 O O . HIS A 1 103 ? -72.136 -29.307 98.675 1.00 50.12 103 HIS A O 1
ATOM 812 N N . VAL A 1 104 ? -73.277 -30.530 100.184 1.00 47.03 104 VAL A N 1
ATOM 813 C CA . VAL A 1 104 ? -72.234 -30.562 101.210 1.00 47.03 104 VAL A CA 1
ATOM 814 C C . VAL A 1 104 ? -71.225 -31.631 100.795 1.00 47.03 104 VAL A C 1
ATOM 816 O O . VAL A 1 104 ? -71.374 -32.802 101.144 1.00 47.03 104 VAL A O 1
ATOM 819 N N . GLU A 1 105 ? -70.204 -31.255 100.028 1.00 52.00 105 GLU A N 1
ATOM 820 C CA . GLU A 1 105 ? -68.934 -31.969 100.140 1.00 52.00 105 GLU A CA 1
ATOM 821 C C . GLU A 1 105 ? -68.427 -31.720 101.563 1.00 52.00 105 GLU A C 1
ATOM 823 O O . GLU A 1 105 ? -68.308 -30.576 102.001 1.00 52.00 105 GLU A O 1
ATOM 828 N N . ARG A 1 106 ? -68.215 -32.795 102.332 1.00 48.22 106 ARG A N 1
ATOM 829 C CA . ARG A 1 106 ? -67.539 -32.694 103.627 1.00 48.22 106 ARG A CA 1
ATOM 830 C C . ARG A 1 106 ? -66.130 -32.185 103.353 1.00 48.22 106 ARG A C 1
ATOM 832 O O . ARG A 1 106 ? -65.300 -32.933 102.840 1.00 48.22 106 ARG A O 1
ATOM 839 N N . TYR A 1 107 ? -65.887 -30.917 103.656 1.00 50.88 107 TYR A N 1
ATOM 840 C CA . TYR A 1 107 ? -64.537 -30.379 103.648 1.00 50.88 107 TYR A CA 1
ATOM 841 C C . TYR A 1 107 ? -63.756 -31.010 104.802 1.00 50.88 107 TYR A C 1
ATOM 843 O O . TYR A 1 107 ? -64.346 -31.228 105.860 1.00 50.88 107 TYR A O 1
ATOM 851 N N . PRO A 1 108 ? -62.472 -31.346 104.596 1.00 49.88 108 PRO A N 1
ATOM 852 C CA . PRO A 1 108 ? -61.629 -31.838 105.674 1.00 49.88 108 PRO A CA 1
ATOM 853 C C . PRO A 1 108 ? -61.619 -30.825 106.823 1.00 49.88 108 PRO A C 1
ATOM 855 O O . PRO A 1 108 ? -61.552 -29.616 106.575 1.00 49.88 108 PRO A O 1
ATOM 858 N N . ASP A 1 109 ? -61.726 -31.351 108.044 1.00 50.06 109 ASP A N 1
ATOM 859 C CA . ASP A 1 109 ? -61.691 -30.647 109.330 1.00 50.06 109 ASP A CA 1
ATOM 860 C C . ASP A 1 109 ? -60.297 -30.041 109.572 1.00 50.06 109 ASP A C 1
ATOM 862 O O . ASP A 1 109 ? -59.538 -30.454 110.446 1.00 50.06 109 ASP A O 1
ATOM 866 N N . ASP A 1 110 ? -59.914 -29.091 108.726 1.00 53.59 110 ASP A N 1
ATOM 867 C CA . ASP A 1 110 ? -58.667 -28.362 108.859 1.00 53.59 110 ASP A CA 1
ATOM 868 C C . ASP A 1 110 ? -58.946 -27.091 109.660 1.00 53.59 110 ASP A C 1
ATOM 870 O O . ASP A 1 110 ? -59.443 -26.088 109.136 1.00 53.59 110 ASP A O 1
ATOM 874 N N . VAL A 1 111 ? -58.540 -27.120 110.926 1.00 56.44 111 VAL A N 1
ATOM 875 C CA . VAL A 1 111 ? -58.133 -25.931 111.684 1.00 56.44 111 VAL A CA 1
ATOM 876 C C . VAL A 1 111 ? -57.316 -25.026 110.763 1.00 56.44 111 VAL A C 1
ATOM 878 O O . VAL A 1 111 ? -56.454 -25.522 110.028 1.00 56.44 111 VAL A O 1
ATOM 881 N N . ILE A 1 112 ? -57.550 -23.706 110.771 1.00 59.94 112 ILE A N 1
ATOM 882 C CA . ILE A 1 112 ? -56.712 -22.775 109.996 1.00 59.94 112 ILE A CA 1
ATOM 883 C C . ILE A 1 112 ? -55.315 -22.715 110.630 1.00 59.94 112 ILE A C 1
ATOM 885 O O . ILE A 1 112 ? -54.965 -21.821 111.399 1.00 59.94 112 ILE A O 1
ATOM 889 N N . ILE A 1 113 ? -54.496 -23.692 110.261 1.00 61.50 113 ILE A N 1
ATOM 890 C CA . ILE A 1 113 ? -53.047 -23.638 110.320 1.00 61.50 113 ILE A CA 1
ATOM 891 C C . ILE A 1 113 ? -52.628 -22.726 109.170 1.00 61.50 113 ILE A C 1
ATOM 893 O O . ILE A 1 113 ? -53.172 -22.815 108.066 1.00 61.50 113 ILE A O 1
ATOM 897 N N . TYR A 1 114 ? -51.684 -21.822 109.416 1.00 65.69 114 TYR A N 1
ATOM 898 C CA . TYR A 1 114 ? -51.131 -20.992 108.352 1.00 65.69 114 TYR A CA 1
ATOM 899 C C . TYR A 1 114 ? -50.672 -21.841 107.167 1.00 65.69 114 TYR A C 1
ATOM 901 O O . TYR A 1 114 ? -49.837 -22.730 107.315 1.00 65.69 114 TYR A O 1
ATOM 909 N N . LYS A 1 115 ? -51.221 -21.528 105.992 1.00 71.44 115 LYS A N 1
ATOM 910 C CA . LYS A 1 115 ? -50.844 -22.131 104.713 1.00 71.44 115 LYS A CA 1
ATOM 911 C C . LYS A 1 115 ? -50.112 -21.082 103.888 1.00 71.44 115 LYS A C 1
ATOM 913 O O . LYS A 1 115 ? -50.610 -19.965 103.699 1.00 71.44 115 LYS A O 1
ATOM 918 N N . THR A 1 116 ? -48.945 -21.436 103.368 1.00 70.81 116 THR A N 1
ATOM 919 C CA . THR A 1 116 ? -48.174 -20.542 102.496 1.00 70.81 116 THR A CA 1
ATOM 920 C C . THR A 1 116 ? -48.946 -20.256 101.201 1.00 70.81 116 THR A C 1
ATOM 922 O O . THR A 1 116 ? -49.852 -21.002 100.815 1.00 70.81 116 THR A O 1
ATOM 925 N N . LEU A 1 117 ? -48.617 -19.164 100.501 1.00 65.25 117 LEU A N 1
ATOM 926 C CA . LEU A 1 117 ? -49.246 -18.829 99.210 1.00 65.25 117 LEU A CA 1
ATOM 927 C C . LEU A 1 117 ? -49.184 -19.993 98.203 1.00 65.25 117 LEU A C 1
ATOM 929 O O . LEU A 1 117 ? -50.144 -20.224 97.467 1.00 65.25 117 LEU A O 1
ATOM 933 N N . GLY A 1 118 ? -48.085 -20.757 98.203 1.00 62.12 118 GLY A N 1
ATOM 934 C CA . GLY A 1 118 ? -47.888 -21.896 97.305 1.00 62.12 118 GLY A CA 1
ATOM 935 C C . GLY A 1 118 ? -48.796 -23.094 97.584 1.00 62.12 118 GLY A C 1
ATOM 936 O O . GLY A 1 118 ? -49.174 -23.794 96.645 1.00 62.12 118 GLY A O 1
ATOM 937 N N . GLU A 1 119 ? -49.200 -23.295 98.837 1.00 66.25 119 GLU A N 1
ATOM 938 C CA . GLU A 1 119 ? -50.140 -24.346 99.249 1.00 66.25 119 GLU A CA 1
ATOM 939 C C . GLU A 1 119 ? -51.599 -23.918 99.047 1.00 66.25 119 GLU A C 1
ATOM 941 O O . GLU A 1 119 ? -52.445 -24.744 98.713 1.00 66.25 119 GLU A O 1
ATOM 946 N N . ARG A 1 120 ? -51.898 -22.619 99.202 1.00 65.62 120 ARG A N 1
ATOM 947 C CA . ARG A 1 120 ? -53.244 -22.056 98.991 1.00 65.62 120 ARG A CA 1
ATOM 948 C C . ARG A 1 120 ? -53.659 -22.008 97.529 1.00 65.62 120 ARG A C 1
ATOM 950 O O . ARG A 1 120 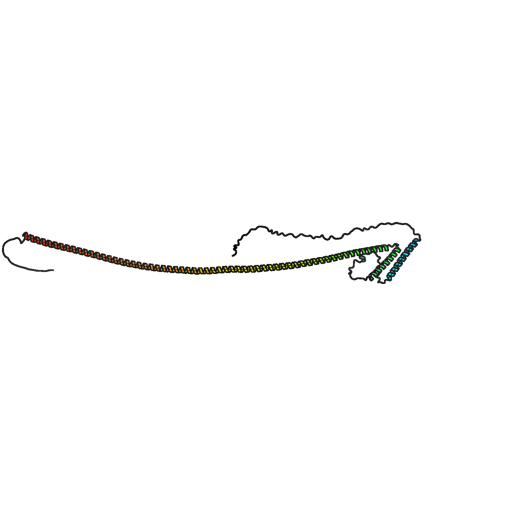? -54.798 -22.333 97.206 1.00 65.62 120 ARG A O 1
ATOM 957 N N . TYR A 1 121 ? -52.746 -21.572 96.668 1.00 67.38 121 TYR A N 1
ATOM 958 C CA . TYR A 1 121 ? -53.019 -21.360 95.247 1.00 67.38 121 TYR A CA 1
ATOM 959 C C . TYR A 1 121 ? -52.396 -22.435 94.350 1.00 67.38 121 TYR A C 1
ATOM 961 O O . TYR A 1 121 ? -52.607 -22.405 93.141 1.00 67.38 121 TYR A O 1
ATOM 969 N N . GLY A 1 122 ? -51.682 -23.403 94.937 1.00 55.53 122 GLY A N 1
ATOM 970 C CA . GLY A 1 122 ? -51.146 -24.580 94.261 1.00 55.53 122 GLY A CA 1
ATOM 971 C C . GLY A 1 122 ? -50.125 -24.237 93.178 1.00 55.53 122 GLY A C 1
ATOM 972 O O . GLY A 1 122 ? -50.473 -24.067 92.014 1.00 55.53 122 GLY A O 1
ATOM 973 N N . PHE A 1 123 ? -48.832 -24.238 93.506 1.00 50.69 123 PHE A N 1
ATOM 974 C CA . PHE A 1 123 ? -47.781 -24.052 92.489 1.00 50.69 123 PHE A CA 1
ATOM 975 C C . PHE A 1 123 ? -47.559 -25.261 91.553 1.00 50.69 123 PHE A C 1
ATOM 977 O O . PHE A 1 123 ? -46.692 -25.218 90.678 1.00 50.69 123 PHE A O 1
ATOM 984 N N . HIS A 1 124 ? -48.355 -26.329 91.663 1.00 48.03 124 HIS A N 1
ATOM 985 C CA . HIS A 1 124 ? -48.204 -27.531 90.843 1.00 48.03 124 HIS A CA 1
ATOM 986 C C . HIS A 1 124 ? -49.526 -28.103 90.338 1.00 48.03 124 HIS A C 1
ATOM 988 O O . HIS A 1 124 ? -49.912 -29.193 90.733 1.00 48.03 124 HIS A O 1
ATOM 994 N N . VAL A 1 125 ? -50.147 -27.448 89.357 1.00 41.91 125 VAL A N 1
ATOM 995 C CA . VAL A 1 125 ? -50.750 -28.178 88.232 1.00 41.91 125 VAL A CA 1
ATOM 996 C C . VAL A 1 125 ? -50.569 -27.333 86.971 1.00 41.91 125 VAL A C 1
ATOM 998 O O . VAL A 1 125 ? -50.998 -26.184 86.905 1.00 41.91 125 VAL A O 1
ATOM 1001 N N . LYS A 1 126 ? -49.948 -27.909 85.934 1.00 45.97 126 LYS A N 1
ATOM 1002 C CA . LYS A 1 126 ? -50.063 -27.424 84.549 1.00 45.97 126 LYS A CA 1
ATOM 1003 C C . LYS A 1 126 ? -51.501 -27.658 84.064 1.00 45.97 126 LYS A C 1
ATOM 1005 O O . LYS A 1 126 ? -51.738 -28.463 83.169 1.00 45.97 126 LYS A O 1
ATOM 1010 N N . THR A 1 127 ? -52.481 -27.017 84.685 1.00 40.97 127 THR A N 1
ATOM 1011 C CA . THR A 1 127 ? -53.861 -27.003 84.209 1.00 40.97 127 THR A CA 1
ATOM 1012 C C . THR A 1 127 ? -54.001 -25.844 83.247 1.00 40.97 127 THR A C 1
ATOM 1014 O O . THR A 1 127 ? -53.636 -24.710 83.552 1.00 40.97 127 THR A O 1
ATOM 1017 N N . LYS A 1 128 ? -54.483 -26.164 82.045 1.00 40.50 128 LYS A N 1
ATOM 1018 C CA . LYS A 1 128 ? -54.844 -25.211 80.999 1.00 40.50 128 LYS A CA 1
ATOM 1019 C C . LYS A 1 128 ? -55.705 -24.102 81.612 1.00 40.50 128 LYS A C 1
ATOM 1021 O O . LYS A 1 128 ? -56.864 -24.332 81.939 1.00 40.50 128 LYS A O 1
ATOM 1026 N N . TYR A 1 129 ? -55.136 -22.910 81.770 1.00 36.91 129 TYR A N 1
ATOM 1027 C CA . TYR A 1 129 ? -55.890 -21.711 82.119 1.00 36.91 129 TYR A CA 1
ATOM 1028 C C . TYR A 1 129 ? -56.686 -21.269 80.892 1.00 36.91 129 TYR A C 1
ATOM 1030 O O . TYR A 1 129 ? -56.222 -20.509 80.048 1.00 36.91 129 TYR A O 1
ATOM 1038 N N . GLY A 1 130 ? -57.888 -21.810 80.791 1.00 42.94 130 GLY A N 1
ATOM 1039 C CA . GLY A 1 130 ? -58.901 -21.441 79.826 1.00 42.94 130 GLY A CA 1
ATOM 1040 C C . GLY A 1 130 ? -60.121 -22.284 80.138 1.00 42.94 130 GLY A C 1
ATOM 1041 O O . GLY A 1 130 ? -60.053 -23.493 79.984 1.00 42.94 130 GLY A O 1
ATOM 1042 N N . GLU A 1 131 ? -61.199 -21.631 80.575 1.00 37.62 131 GLU A N 1
ATOM 1043 C CA . GLU A 1 131 ? -62.538 -22.211 80.788 1.00 37.62 131 GLU A CA 1
ATOM 1044 C C . GLU A 1 131 ? -62.860 -22.778 82.181 1.00 37.62 131 GLU A C 1
ATOM 1046 O O . GLU A 1 131 ? -63.270 -23.918 82.324 1.00 37.62 131 GLU A O 1
ATOM 1051 N N . THR A 1 132 ? -62.864 -21.924 83.205 1.00 41.56 132 THR A N 1
ATOM 1052 C CA . THR A 1 132 ? -63.891 -22.025 84.262 1.00 41.56 132 THR A CA 1
ATOM 1053 C C . THR A 1 132 ? -64.278 -20.630 84.733 1.00 41.56 132 THR A C 1
ATOM 1055 O O . THR A 1 132 ? -63.785 -20.126 85.738 1.00 41.56 132 THR A O 1
ATOM 1058 N N . LYS A 1 133 ? -65.191 -19.982 84.004 1.00 43.00 133 LYS A N 1
ATOM 1059 C CA . LYS A 1 133 ? -66.025 -18.936 84.603 1.00 43.00 133 LYS A CA 1
ATOM 1060 C C . LYS A 1 133 ? -67.118 -19.645 85.404 1.00 43.00 133 LYS A C 1
ATOM 1062 O O . LYS A 1 133 ? -68.197 -19.893 84.874 1.00 43.00 133 LYS A O 1
ATOM 1067 N N . LEU A 1 134 ? -66.836 -20.019 86.655 1.00 46.47 134 LEU A N 1
ATOM 1068 C CA . LEU A 1 134 ? -67.926 -20.291 87.595 1.00 46.47 134 LEU A CA 1
ATOM 1069 C C . LEU A 1 134 ? -68.704 -18.980 87.751 1.00 46.47 134 LEU A C 1
ATOM 1071 O O . LEU A 1 134 ? -68.112 -17.952 88.068 1.00 46.47 134 LEU A O 1
ATOM 1075 N N . GLY A 1 135 ? -70.010 -18.997 87.479 1.00 44.22 135 GLY A N 1
ATOM 1076 C CA . GLY A 1 135 ? -70.840 -17.803 87.621 1.00 44.22 135 GLY A CA 1
ATOM 1077 C C . GLY A 1 135 ? -70.776 -17.264 89.052 1.00 44.22 135 GLY A C 1
ATOM 1078 O O . GLY A 1 135 ? -70.886 -18.042 90.001 1.00 44.22 135 GLY A O 1
ATOM 1079 N N . ASP A 1 136 ? -70.644 -15.943 89.205 1.00 53.59 136 ASP A N 1
ATOM 1080 C CA . ASP A 1 136 ? -70.422 -15.237 90.483 1.00 53.59 136 ASP A CA 1
ATOM 1081 C C . ASP A 1 136 ? -71.369 -15.666 91.622 1.00 53.59 136 ASP A C 1
ATOM 1083 O O . ASP A 1 136 ? -71.018 -15.617 92.800 1.00 53.59 136 ASP A O 1
ATOM 1087 N N . LYS A 1 137 ? -72.574 -16.149 91.291 1.00 52.56 137 LYS A N 1
ATOM 1088 C CA . LYS A 1 137 ? -73.555 -16.647 92.269 1.00 52.56 137 LYS A CA 1
ATOM 1089 C C . LYS A 1 137 ? -73.174 -17.990 92.912 1.00 52.56 137 LYS A C 1
ATOM 1091 O O . LYS A 1 137 ? -73.474 -18.181 94.091 1.00 52.56 137 LYS A O 1
ATOM 1096 N N . TYR A 1 138 ? -72.522 -18.892 92.171 1.00 52.78 138 TYR A N 1
ATOM 1097 C CA . TYR A 1 138 ? -72.089 -20.214 92.653 1.00 52.78 138 TYR A CA 1
ATOM 1098 C C . TYR A 1 138 ? -70.809 -20.124 93.493 1.00 52.78 138 TYR A C 1
ATOM 1100 O O . TYR A 1 138 ? -70.709 -20.777 94.530 1.00 52.78 138 TYR A O 1
ATOM 1108 N N . ALA A 1 139 ? -69.867 -19.261 93.098 1.00 60.12 139 ALA A N 1
ATOM 1109 C CA . ALA A 1 139 ? -68.637 -19.024 93.854 1.00 60.12 139 ALA A CA 1
ATOM 1110 C C . ALA A 1 139 ? -68.917 -18.385 95.227 1.00 60.12 139 ALA A C 1
ATOM 1112 O O . ALA A 1 139 ? -68.336 -18.791 96.232 1.00 60.12 139 ALA A O 1
ATOM 1113 N N . ASN A 1 140 ? -69.864 -17.441 95.292 1.00 62.66 140 ASN A N 1
ATOM 1114 C CA . ASN A 1 140 ? -70.218 -16.773 96.545 1.00 62.66 140 ASN A CA 1
ATOM 1115 C C . ASN A 1 140 ? -70.932 -17.702 97.541 1.00 62.66 140 ASN A C 1
ATOM 1117 O O . ASN A 1 140 ? -70.607 -17.661 98.722 1.00 62.66 140 ASN A O 1
ATOM 1121 N N . HIS A 1 141 ? -71.848 -18.573 97.094 1.00 64.12 141 HIS A N 1
ATOM 1122 C CA . HIS A 1 141 ? -72.520 -19.529 97.993 1.00 64.12 141 HIS A CA 1
ATOM 1123 C C . HIS A 1 141 ? -71.549 -20.557 98.579 1.00 64.12 141 HIS A C 1
ATOM 1125 O O . HIS A 1 141 ? -71.565 -20.805 99.781 1.00 64.12 141 HIS A O 1
ATOM 1131 N N . HIS A 1 142 ? -70.667 -21.106 97.746 1.00 65.69 142 HIS A N 1
ATOM 1132 C CA . HIS A 1 142 ? -69.649 -22.060 98.178 1.00 65.69 142 HIS A CA 1
ATOM 1133 C C . HIS A 1 142 ? -68.625 -21.418 99.126 1.00 65.69 142 HIS A C 1
ATOM 1135 O O . HIS A 1 142 ? -68.176 -22.047 100.084 1.00 65.69 142 HIS A O 1
ATOM 1141 N N . LYS A 1 143 ? -68.250 -20.156 98.885 1.00 72.81 143 LYS A N 1
ATOM 1142 C CA . LYS A 1 143 ? -67.383 -19.398 99.792 1.00 72.81 143 LYS A CA 1
ATOM 1143 C C . LYS A 1 143 ? -68.053 -19.189 101.150 1.00 72.81 143 LYS A C 1
ATOM 1145 O O . LYS A 1 143 ? -67.461 -19.533 102.162 1.00 72.81 143 LYS A O 1
ATOM 1150 N N . ILE A 1 144 ? -69.301 -18.713 101.165 1.00 71.81 144 ILE A N 1
ATOM 1151 C CA . ILE A 1 144 ? -70.061 -18.490 102.405 1.00 71.81 144 ILE A CA 1
ATOM 1152 C C . ILE A 1 144 ? -70.196 -19.792 103.201 1.00 71.81 144 ILE A C 1
ATOM 1154 O O . ILE A 1 144 ? -70.001 -19.787 104.408 1.00 71.81 144 ILE A O 1
ATOM 1158 N N . GLN A 1 145 ? -70.477 -20.916 102.542 1.00 70.25 145 GLN A N 1
ATOM 1159 C CA . GLN A 1 145 ? -70.596 -22.212 103.211 1.00 70.25 145 GLN A CA 1
ATOM 1160 C C . GLN A 1 145 ? -69.269 -22.673 103.833 1.00 70.25 145 GLN A C 1
ATOM 1162 O O . GLN A 1 145 ? -69.258 -23.166 104.959 1.00 70.25 145 GLN A O 1
ATOM 1167 N N . LYS A 1 146 ? -68.148 -22.459 103.136 1.00 72.56 146 LYS A N 1
ATOM 1168 C CA . LYS A 1 146 ? -66.804 -22.748 103.649 1.00 72.56 146 LYS A CA 1
ATOM 1169 C C . LYS A 1 146 ? -66.433 -21.843 104.828 1.00 72.56 146 LYS A C 1
ATOM 1171 O O . LYS A 1 146 ? -65.915 -22.334 105.827 1.00 72.56 146 LYS A O 1
ATOM 1176 N N . ASP A 1 147 ? -66.747 -20.553 104.732 1.00 74.44 147 ASP A N 1
ATOM 1177 C CA . ASP A 1 147 ? -66.500 -19.572 105.790 1.00 74.44 147 ASP A CA 1
ATOM 1178 C C . ASP A 1 147 ? -67.339 -19.901 107.041 1.00 74.44 147 ASP A C 1
ATOM 1180 O O . ASP A 1 147 ? -66.815 -19.909 108.152 1.00 74.44 147 ASP A O 1
ATOM 1184 N N . VAL A 1 148 ? -68.618 -20.261 106.876 1.00 74.00 148 VAL A N 1
ATOM 1185 C CA . VAL A 1 148 ? -69.501 -20.669 107.985 1.00 74.00 148 VAL A CA 1
ATOM 1186 C C . VAL A 1 148 ? -69.018 -21.963 108.645 1.00 74.00 148 VAL A C 1
ATOM 1188 O O . VAL A 1 148 ? -68.974 -22.028 109.871 1.00 74.00 148 VAL A O 1
ATOM 1191 N N . GLN A 1 149 ? -68.612 -22.972 107.867 1.00 74.31 149 GLN A N 1
ATOM 1192 C CA . GLN A 1 149 ? -68.081 -24.229 108.407 1.00 74.31 149 GLN A CA 1
ATOM 1193 C C . GLN A 1 149 ? -66.782 -24.004 109.197 1.00 74.31 149 GLN A C 1
ATOM 1195 O O . GLN A 1 149 ? -66.602 -24.570 110.271 1.00 74.31 149 GLN A O 1
ATOM 1200 N N . CYS A 1 150 ? -65.910 -23.122 108.704 1.00 73.25 150 CYS A N 1
ATOM 1201 C CA . CYS A 1 150 ? -64.690 -22.735 109.402 1.00 73.25 150 CYS A CA 1
ATOM 1202 C C . CYS A 1 150 ? -64.979 -22.013 110.727 1.00 73.25 150 CYS A C 1
ATOM 1204 O O . CYS A 1 150 ? -64.302 -22.265 111.721 1.00 73.25 150 CYS A O 1
ATOM 1206 N N . ILE A 1 151 ? -65.979 -21.124 110.760 1.00 77.00 151 ILE A N 1
ATOM 1207 C CA . ILE A 1 151 ? -66.379 -20.422 111.988 1.00 77.00 151 ILE A CA 1
ATOM 1208 C C . ILE A 1 151 ? -66.983 -21.406 112.998 1.00 77.00 151 ILE A C 1
ATOM 1210 O O . ILE A 1 151 ? -66.707 -21.285 114.188 1.00 77.00 151 ILE A O 1
ATOM 1214 N N . ILE A 1 152 ? -67.775 -22.386 112.548 1.00 75.69 152 ILE A N 1
ATOM 1215 C CA . ILE A 1 152 ? -68.302 -23.452 113.416 1.00 75.69 152 ILE A CA 1
ATOM 1216 C C . ILE A 1 152 ? -67.148 -24.222 114.067 1.00 75.69 152 ILE A C 1
ATOM 1218 O O . ILE A 1 152 ? -67.120 -24.319 115.291 1.00 75.69 152 ILE A O 1
ATOM 1222 N N . HIS A 1 153 ? -66.169 -24.668 113.276 1.00 74.56 153 HIS A N 1
ATOM 1223 C CA . HIS A 1 153 ? -65.003 -25.399 113.778 1.00 74.56 153 HIS A CA 1
ATOM 1224 C C . HIS A 1 153 ? -64.170 -24.560 114.763 1.00 74.56 153 HIS A C 1
ATOM 1226 O O . HIS A 1 153 ? -63.818 -25.026 115.842 1.00 74.56 153 HIS A O 1
ATOM 1232 N N . LEU A 1 154 ? -63.919 -23.284 114.446 1.00 76.06 154 LEU A N 1
ATOM 1233 C CA . LEU A 1 154 ? -63.207 -22.359 115.335 1.00 76.06 154 LEU A CA 1
ATOM 1234 C C . LEU A 1 154 ? -63.935 -22.173 116.675 1.00 76.06 154 LEU A C 1
ATOM 1236 O O . LEU A 1 154 ? -63.305 -22.089 117.727 1.00 76.06 154 LEU A O 1
ATOM 1240 N N . LEU A 1 155 ? -65.267 -22.084 116.650 1.00 75.12 155 LEU A N 1
ATOM 1241 C CA . LEU A 1 155 ? -66.075 -21.950 117.862 1.00 75.12 155 LEU A CA 1
ATOM 1242 C C . LEU A 1 155 ? -66.122 -23.252 118.675 1.00 75.12 155 LEU A C 1
ATOM 1244 O O . LEU A 1 155 ? -66.237 -23.186 119.901 1.00 75.12 155 LEU A O 1
ATOM 1248 N N . GLU A 1 156 ? -66.034 -24.413 118.022 1.00 74.94 156 GLU A N 1
ATOM 1249 C CA . GLU A 1 156 ? -65.910 -25.724 118.668 1.00 74.94 156 GLU A CA 1
ATOM 1250 C C . GLU A 1 156 ? -64.548 -25.888 119.358 1.00 74.94 156 GLU A C 1
ATOM 1252 O O . GLU A 1 156 ? -64.519 -26.253 120.533 1.00 74.94 156 GLU A O 1
ATOM 1257 N N . GLU A 1 157 ? -63.447 -25.499 118.713 1.00 73.75 157 GLU A N 1
ATOM 1258 C CA . GLU A 1 157 ? -62.114 -25.501 119.335 1.00 73.75 157 GLU A CA 1
ATOM 1259 C C . GLU A 1 157 ? -61.979 -24.455 120.441 1.00 73.75 157 GLU A C 1
ATOM 1261 O O . GLU A 1 157 ? -61.461 -24.754 121.510 1.00 73.75 157 GLU A O 1
ATOM 1266 N N . LEU A 1 158 ? -62.522 -23.247 120.253 1.00 74.75 158 LEU A N 1
ATOM 1267 C CA . LEU A 1 158 ? -62.594 -22.234 121.309 1.00 74.75 158 LEU A CA 1
ATOM 1268 C C . LEU A 1 158 ? -63.368 -22.751 122.525 1.00 74.75 158 LEU A C 1
ATOM 1270 O O . LEU A 1 158 ? -63.048 -22.417 123.667 1.00 74.75 158 LEU A O 1
ATOM 1274 N N . LYS A 1 159 ? -64.425 -23.536 122.290 1.00 73.38 159 LYS A N 1
ATOM 1275 C CA . LYS A 1 159 ? -65.184 -24.166 123.366 1.00 73.38 159 LYS A CA 1
ATOM 1276 C C . LYS A 1 159 ? -64.321 -25.167 124.128 1.00 73.38 159 LYS A C 1
ATOM 1278 O O . LYS A 1 159 ? -64.389 -25.165 125.354 1.00 73.38 159 LYS A O 1
ATOM 1283 N N . GLU A 1 160 ? -63.527 -25.977 123.438 1.00 72.94 160 GLU A N 1
ATOM 1284 C CA . GLU A 1 160 ? -62.593 -26.914 124.068 1.00 72.94 160 GLU A CA 1
ATOM 1285 C C . GLU A 1 160 ? -61.459 -26.184 124.814 1.00 72.94 160 GLU A C 1
ATOM 1287 O O . GLU A 1 160 ? -61.196 -26.502 125.975 1.00 72.94 160 GLU A O 1
ATOM 1292 N N . ASP A 1 161 ? -60.876 -25.132 124.230 1.00 72.25 161 ASP A N 1
ATOM 1293 C CA . ASP A 1 161 ? -59.795 -24.327 124.829 1.00 72.25 161 ASP A CA 1
ATOM 1294 C C . ASP A 1 161 ? -60.277 -23.584 126.097 1.00 72.25 161 ASP A C 1
ATOM 1296 O O . ASP A 1 161 ? -59.612 -23.562 127.140 1.00 72.25 161 ASP A O 1
ATOM 1300 N N . LEU A 1 162 ? -61.517 -23.076 126.080 1.00 69.88 162 LEU A N 1
ATOM 1301 C CA . LEU A 1 162 ? -62.175 -22.491 127.255 1.00 69.88 162 LEU A CA 1
ATOM 1302 C C . LEU A 1 162 ? -62.589 -23.542 128.298 1.00 69.88 162 LEU A C 1
ATOM 1304 O O . LEU A 1 162 ? -62.571 -23.241 129.499 1.00 69.88 162 LEU A O 1
ATOM 1308 N N . GLU A 1 163 ? -62.981 -24.753 127.886 1.00 68.50 163 GLU A N 1
ATOM 1309 C CA . GLU A 1 163 ? -63.304 -25.859 128.796 1.00 68.50 163 GLU A CA 1
ATOM 1310 C C . GLU A 1 163 ? -62.045 -26.316 129.556 1.00 68.50 163 GLU A C 1
ATOM 1312 O O . GLU A 1 163 ? -62.099 -26.372 130.793 1.00 68.50 163 GLU A O 1
ATOM 1317 N N . VAL A 1 164 ? -60.922 -26.519 128.853 1.00 67.62 164 VAL A N 1
ATOM 1318 C CA . VAL A 1 164 ? -59.674 -27.115 129.371 1.00 67.62 164 VAL A CA 1
ATOM 1319 C C . VAL A 1 164 ? -58.704 -26.090 129.976 1.00 67.62 164 VAL A C 1
ATOM 1321 O O . VAL A 1 164 ? -58.292 -26.260 131.124 1.00 67.62 164 VAL A O 1
ATOM 1324 N N . PHE A 1 165 ? -58.353 -25.021 129.255 1.00 62.31 165 PHE A N 1
ATOM 1325 C CA . PHE A 1 165 ? -57.261 -24.106 129.629 1.00 62.31 165 PHE A CA 1
ATOM 1326 C C . PHE A 1 165 ? -57.750 -22.755 130.166 1.00 62.31 165 PHE A C 1
ATOM 1328 O O . PHE A 1 165 ? -57.033 -22.081 130.903 1.00 62.31 165 PHE A O 1
ATOM 1335 N N . GLY A 1 166 ? -58.994 -22.367 129.864 1.00 63.28 166 GLY A N 1
ATOM 1336 C CA . GLY A 1 166 ? -59.604 -21.133 130.375 1.00 63.28 166 GLY A CA 1
ATOM 1337 C C . GLY A 1 166 ? -59.038 -19.837 129.776 1.00 63.28 166 GLY A C 1
ATOM 1338 O O . GLY A 1 166 ? -59.403 -18.757 130.242 1.00 63.28 166 GLY A O 1
ATOM 1339 N N . ALA A 1 167 ? -58.199 -19.947 128.745 1.00 65.12 167 ALA A N 1
ATOM 1340 C CA . ALA A 1 167 ? -57.698 -18.862 127.907 1.00 65.12 167 ALA A CA 1
ATOM 1341 C C . ALA A 1 167 ? -58.302 -18.976 126.492 1.00 65.12 167 ALA A C 1
ATOM 1343 O O . ALA A 1 167 ? -58.907 -19.991 126.161 1.00 65.12 167 ALA A O 1
ATOM 1344 N N . ALA A 1 168 ? -58.183 -17.924 125.679 1.00 68.31 168 ALA A N 1
ATOM 1345 C CA . ALA A 1 168 ? -58.705 -17.877 124.306 1.00 68.31 168 ALA A CA 1
ATOM 1346 C C . ALA A 1 168 ? -57.574 -17.937 123.259 1.00 68.31 168 ALA A C 1
ATOM 1348 O O . ALA A 1 168 ? -57.631 -17.264 122.232 1.00 68.31 168 ALA A O 1
ATOM 1349 N N . SER A 1 169 ? -56.538 -18.735 123.528 1.00 69.12 169 SER A N 1
ATOM 1350 C CA . SER A 1 169 ? -55.298 -18.759 122.740 1.00 69.12 169 SER A CA 1
ATOM 1351 C C . SER A 1 169 ? -55.497 -19.258 121.302 1.00 69.12 169 SER A C 1
ATOM 1353 O O . SER A 1 169 ? -54.813 -18.811 120.377 1.00 69.12 169 SER A O 1
ATOM 1355 N N . THR A 1 170 ? -56.494 -20.121 121.078 1.00 70.38 170 THR A N 1
ATOM 1356 C CA . THR A 1 170 ? -56.889 -20.572 119.735 1.00 70.38 170 THR A CA 1
ATOM 1357 C C . THR A 1 170 ? -57.413 -19.432 118.856 1.00 70.38 170 THR A C 1
ATOM 1359 O O . THR A 1 170 ? -57.158 -19.416 117.656 1.00 70.38 170 THR A O 1
ATOM 1362 N N . ILE A 1 171 ? -58.118 -18.446 119.427 1.00 75.56 171 ILE A N 1
ATOM 1363 C CA . ILE A 1 171 ? -58.575 -17.281 118.654 1.00 75.56 171 ILE A CA 1
ATOM 1364 C C . ILE A 1 171 ? -57.394 -16.386 118.296 1.00 75.56 171 ILE A C 1
ATOM 1366 O O . ILE A 1 171 ? -57.317 -15.939 117.156 1.00 75.56 171 ILE A O 1
ATOM 1370 N N . ASP A 1 172 ? -56.481 -16.133 119.232 1.00 74.94 172 ASP A N 1
ATOM 1371 C CA . ASP A 1 172 ? -55.346 -15.238 118.987 1.00 74.94 172 ASP A CA 1
ATOM 1372 C C . ASP A 1 172 ? -54.442 -15.796 117.878 1.00 74.94 172 ASP A C 1
ATOM 1374 O O . ASP A 1 172 ? -54.142 -15.104 116.905 1.00 74.94 172 ASP A O 1
ATOM 1378 N N . THR A 1 173 ? -54.130 -17.094 117.933 1.00 77.75 173 THR A N 1
ATOM 1379 C CA . THR A 1 173 ? -53.376 -17.787 116.873 1.00 77.75 173 THR A CA 1
ATOM 1380 C C . THR A 1 173 ? -54.129 -17.835 115.536 1.00 77.75 173 THR A C 1
ATOM 1382 O O . THR A 1 173 ? -53.516 -17.674 114.477 1.00 77.75 173 THR A O 1
ATOM 1385 N N . PHE A 1 174 ? -55.458 -17.997 115.546 1.00 78.31 174 PHE A N 1
ATOM 1386 C CA . PHE A 1 174 ? -56.288 -17.918 114.338 1.00 78.31 174 PHE A CA 1
ATOM 1387 C C . PHE A 1 174 ? -56.264 -16.517 113.716 1.00 78.31 174 PHE A C 1
ATOM 1389 O O . PHE A 1 174 ? -56.119 -16.374 112.500 1.00 78.31 174 PHE A O 1
ATOM 1396 N N . ILE A 1 175 ? -56.387 -15.478 114.542 1.00 79.50 175 ILE A N 1
ATOM 1397 C CA . ILE A 1 175 ? -56.365 -14.080 114.118 1.00 79.50 175 ILE A CA 1
ATOM 1398 C C . ILE A 1 175 ? -54.994 -13.729 113.529 1.00 79.50 175 ILE A C 1
ATOM 1400 O O . ILE A 1 175 ? -54.935 -13.162 112.437 1.00 79.50 175 ILE A O 1
ATOM 1404 N N . GLU A 1 176 ? -53.900 -14.112 114.190 1.00 81.62 176 GLU A N 1
ATOM 1405 C CA . GLU A 1 176 ? -52.538 -13.922 113.680 1.00 81.62 176 GLU A CA 1
ATOM 1406 C C . GLU A 1 176 ? -52.319 -14.647 112.348 1.00 81.62 176 GLU A C 1
ATOM 1408 O O . GLU A 1 176 ? -51.822 -14.054 111.386 1.00 81.62 176 GLU A O 1
ATOM 1413 N N . ASN A 1 177 ? -52.750 -15.908 112.240 1.00 81.50 177 ASN A N 1
ATOM 1414 C CA . ASN A 1 177 ? -52.654 -16.672 110.998 1.00 81.50 177 ASN A CA 1
ATOM 1415 C C . ASN A 1 177 ? -53.476 -16.041 109.870 1.00 81.50 177 ASN A C 1
ATOM 1417 O O . ASN A 1 177 ? -52.983 -15.951 108.745 1.00 81.50 177 ASN A O 1
ATOM 1421 N N . TYR A 1 178 ? -54.689 -15.561 110.157 1.00 80.31 178 TYR A N 1
ATOM 1422 C CA . TYR A 1 178 ? -55.541 -14.883 109.183 1.00 80.31 178 TYR A CA 1
ATOM 1423 C C . TYR A 1 178 ? -54.934 -13.556 108.715 1.00 80.31 178 TYR A C 1
ATOM 1425 O O . TYR A 1 178 ? -54.885 -13.297 107.510 1.00 80.31 178 TYR A O 1
ATOM 1433 N N . TYR A 1 179 ? -54.424 -12.729 109.632 1.00 83.12 179 TYR A N 1
ATOM 1434 C CA . TYR A 1 179 ? -53.759 -11.479 109.264 1.00 83.12 179 TYR A CA 1
ATOM 1435 C C . TYR A 1 179 ? -52.482 -11.724 108.463 1.00 83.12 179 TYR A C 1
ATOM 1437 O O . TYR A 1 179 ? -52.279 -11.051 107.453 1.00 83.12 179 TYR A O 1
ATOM 1445 N N . ARG A 1 180 ? -51.674 -12.727 108.828 1.00 83.62 180 ARG A N 1
ATOM 1446 C CA . ARG A 1 180 ? -50.489 -13.127 108.054 1.00 83.62 180 ARG A CA 1
ATOM 1447 C C . ARG A 1 180 ? -50.868 -13.615 106.655 1.00 83.62 180 ARG A C 1
ATOM 1449 O O . ARG A 1 180 ? -50.312 -13.160 105.665 1.00 83.62 180 ARG A O 1
ATOM 1456 N N . MET A 1 181 ? -51.884 -14.470 106.547 1.00 80.06 181 MET A N 1
ATOM 1457 C CA . MET A 1 181 ? -52.397 -14.939 105.257 1.00 80.06 181 MET A CA 1
ATOM 1458 C C . MET A 1 181 ? -52.914 -13.796 104.377 1.00 80.06 181 MET A C 1
ATOM 1460 O O . MET A 1 181 ? -52.713 -13.829 103.162 1.00 80.06 181 MET A O 1
ATOM 1464 N N . LYS A 1 182 ? -53.562 -12.795 104.977 1.00 80.25 182 LYS A N 1
ATOM 1465 C CA . LYS A 1 182 ? -54.081 -11.616 104.280 1.00 80.25 182 LYS A CA 1
ATOM 1466 C C . LYS A 1 182 ? -52.976 -10.641 103.865 1.00 80.25 182 LYS A C 1
ATOM 1468 O O . LYS A 1 182 ? -53.090 -10.023 102.810 1.00 80.25 182 LYS A O 1
ATOM 1473 N N . ALA A 1 183 ? -51.914 -10.524 104.662 1.00 84.06 183 ALA A N 1
ATOM 1474 C CA . ALA A 1 183 ? -50.721 -9.760 104.312 1.00 84.06 183 ALA A CA 1
ATOM 1475 C C . ALA A 1 183 ? -50.009 -10.376 103.097 1.00 84.06 183 ALA A C 1
ATOM 1477 O O . ALA A 1 183 ? -49.774 -9.669 102.121 1.00 84.06 183 ALA A O 1
ATOM 1478 N N . ASP A 1 184 ? -49.800 -11.697 103.099 1.00 82.94 184 ASP A N 1
ATOM 1479 C CA . ASP A 1 184 ? -49.227 -12.430 101.963 1.00 82.94 184 ASP A CA 1
ATOM 1480 C C . ASP A 1 184 ? -50.050 -12.232 100.668 1.00 82.94 184 ASP A C 1
ATOM 1482 O O . ASP A 1 184 ? -49.507 -12.081 99.574 1.00 82.94 184 ASP A O 1
ATOM 1486 N N . GLU A 1 185 ? -51.387 -12.222 100.764 1.00 81.56 185 GLU A N 1
ATOM 1487 C CA . GLU A 1 185 ? -52.267 -11.970 99.611 1.00 81.56 185 GLU A CA 1
ATOM 1488 C C . GLU A 1 185 ? -52.160 -10.534 99.094 1.00 81.56 185 GLU A C 1
ATOM 1490 O O . GLU A 1 185 ? -52.155 -10.314 97.881 1.00 81.56 185 GLU A O 1
ATOM 1495 N N . ALA A 1 186 ? -52.057 -9.554 99.993 1.00 83.62 186 ALA A N 1
ATOM 1496 C CA . ALA A 1 186 ? -51.837 -8.165 99.612 1.00 83.62 186 ALA A CA 1
ATOM 1497 C C . ALA A 1 186 ? -50.478 -7.986 98.915 1.00 83.62 186 ALA A C 1
ATOM 1499 O O . ALA A 1 186 ? -50.407 -7.311 97.887 1.00 83.62 186 ALA A O 1
ATOM 1500 N N . GLU A 1 187 ? -49.426 -8.636 99.418 1.00 86.50 187 GLU A N 1
ATOM 1501 C CA . GLU A 1 187 ? -48.093 -8.626 98.813 1.00 86.50 187 GLU A CA 1
ATOM 1502 C C . GLU A 1 187 ? -48.096 -9.266 97.418 1.00 86.50 187 GLU A C 1
ATOM 1504 O O . GLU A 1 187 ? -47.612 -8.659 96.459 1.00 86.50 187 GLU A O 1
ATOM 1509 N N . LEU A 1 188 ? -48.739 -10.429 97.255 1.00 83.25 188 LEU A N 1
ATOM 1510 C CA . LEU A 1 188 ? -48.894 -11.073 95.948 1.00 83.25 188 LEU A CA 1
ATOM 1511 C C . LEU A 1 188 ? -49.639 -10.168 94.953 1.00 83.25 188 LEU A C 1
ATOM 1513 O O . LEU A 1 188 ? -49.271 -10.092 93.781 1.00 83.25 188 LEU A O 1
ATOM 1517 N N . MET A 1 189 ? -50.685 -9.466 95.397 1.00 82.62 189 MET A N 1
ATOM 1518 C CA . MET A 1 189 ? -51.435 -8.543 94.539 1.00 82.62 189 MET A CA 1
ATOM 1519 C C . MET A 1 189 ? -50.589 -7.347 94.092 1.00 82.62 189 MET A C 1
ATOM 1521 O O . MET A 1 189 ? -50.695 -6.930 92.935 1.00 82.62 189 MET A O 1
ATOM 1525 N N . ILE A 1 190 ? -49.728 -6.824 94.970 1.00 86.56 190 ILE A N 1
ATOM 1526 C CA . ILE A 1 190 ? -48.761 -5.772 94.630 1.00 86.56 190 ILE A CA 1
ATOM 1527 C C . ILE A 1 190 ? -47.738 -6.305 93.619 1.00 86.56 190 ILE A C 1
ATOM 1529 O O . ILE A 1 190 ? -47.492 -5.663 92.596 1.00 86.56 190 ILE A O 1
ATOM 1533 N N . GLU A 1 191 ? -47.194 -7.503 93.844 1.00 86.56 191 GLU A N 1
ATOM 1534 C CA . GLU A 1 191 ? -46.225 -8.128 92.941 1.00 86.56 191 GLU A CA 1
ATOM 1535 C C . GLU A 1 191 ? -46.834 -8.404 91.553 1.00 86.56 191 GLU A C 1
ATOM 1537 O O . GLU A 1 191 ? -46.217 -8.118 90.525 1.00 86.56 191 GLU A O 1
ATOM 1542 N N . LEU A 1 192 ? -48.072 -8.904 91.493 1.00 84.56 192 LEU A N 1
ATOM 1543 C CA . LEU A 1 192 ? -48.800 -9.127 90.241 1.00 84.56 192 LEU A CA 1
ATOM 1544 C C . LEU A 1 192 ? -49.100 -7.821 89.505 1.00 84.56 192 LEU A C 1
ATOM 1546 O O . LEU A 1 192 ? -48.988 -7.777 88.278 1.00 84.56 192 LEU A O 1
ATOM 1550 N N . ALA A 1 193 ? -49.467 -6.759 90.225 1.00 85.25 193 ALA A N 1
ATOM 1551 C CA . ALA A 1 193 ? -49.645 -5.436 89.638 1.00 85.25 193 ALA A CA 1
ATOM 1552 C C . ALA A 1 1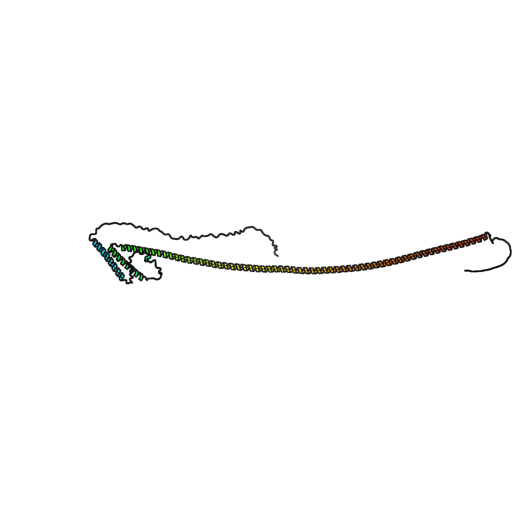93 ? -48.331 -4.918 89.030 1.00 85.25 193 ALA A C 1
ATOM 1554 O O . ALA A 1 193 ? -48.337 -4.476 87.879 1.00 85.25 193 ALA A O 1
ATOM 1555 N N . GLY A 1 194 ? -47.206 -5.071 89.739 1.00 88.62 194 GLY A N 1
ATOM 1556 C CA . GLY A 1 194 ? -45.872 -4.743 89.227 1.00 88.62 194 GLY A CA 1
ATOM 1557 C C . GLY A 1 194 ? -45.495 -5.562 87.987 1.00 88.62 194 GLY A C 1
ATOM 1558 O O . GLY A 1 194 ? -45.145 -4.996 86.954 1.00 88.62 194 GLY A O 1
ATOM 1559 N N . LYS A 1 195 ? -45.660 -6.892 88.032 1.00 87.50 195 LYS A N 1
ATOM 1560 C CA . LYS A 1 195 ? -45.408 -7.800 86.892 1.00 87.50 195 LYS A CA 1
ATOM 1561 C C . LYS A 1 195 ? -46.292 -7.494 85.682 1.00 87.50 195 LYS A C 1
ATOM 1563 O O . LYS A 1 195 ? -45.873 -7.655 84.537 1.00 87.50 195 LYS A O 1
ATOM 1568 N N . ARG A 1 196 ? -47.534 -7.060 85.907 1.00 88.00 196 ARG A N 1
ATOM 1569 C CA . ARG A 1 196 ? -48.441 -6.665 84.825 1.00 88.00 196 ARG A CA 1
ATOM 1570 C C . ARG A 1 196 ? -47.957 -5.400 84.130 1.00 88.00 196 ARG A C 1
ATOM 1572 O O . ARG A 1 196 ? -48.100 -5.306 82.912 1.00 88.00 196 ARG A O 1
ATOM 1579 N N . GLU A 1 197 ? -47.411 -4.448 84.878 1.00 88.38 197 GLU A N 1
ATOM 1580 C CA . GLU A 1 197 ? -46.892 -3.212 84.298 1.00 88.38 197 GLU A CA 1
ATOM 1581 C C . GLU A 1 197 ? -45.606 -3.464 83.509 1.00 88.38 197 GLU A C 1
ATOM 1583 O O . GLU A 1 197 ? -45.539 -3.098 82.336 1.00 88.38 197 GLU A O 1
ATOM 1588 N N . THR A 1 198 ? -44.662 -4.232 84.063 1.00 86.50 198 THR A N 1
ATOM 1589 C CA . THR A 1 198 ? -43.443 -4.618 83.331 1.00 86.50 198 THR A CA 1
ATOM 1590 C C . THR A 1 198 ? -43.762 -5.412 82.062 1.00 86.50 198 THR A C 1
ATOM 1592 O O . THR A 1 198 ? -43.134 -5.208 81.024 1.00 86.50 198 THR A O 1
ATOM 1595 N N . TYR A 1 199 ? -44.791 -6.268 82.078 1.00 89.81 199 TYR A N 1
ATOM 1596 C CA . TYR A 1 199 ? -45.246 -6.962 80.871 1.00 89.81 199 TYR A CA 1
ATOM 1597 C C . TYR A 1 199 ? -45.771 -5.997 79.798 1.00 89.81 199 TYR A C 1
ATOM 1599 O O . TYR A 1 199 ? -45.444 -6.154 78.620 1.00 89.81 199 TYR A O 1
ATOM 1607 N N . LYS A 1 200 ? -46.562 -4.981 80.172 1.00 92.56 200 LYS A N 1
ATOM 1608 C CA . LYS A 1 200 ? -47.033 -3.965 79.212 1.00 92.56 200 LYS A CA 1
ATOM 1609 C C . LYS A 1 200 ? -45.866 -3.195 78.599 1.00 92.56 200 LYS A C 1
ATOM 1611 O O . LYS A 1 200 ? -45.861 -2.969 77.388 1.00 92.56 200 LYS A O 1
ATOM 1616 N N . GLU A 1 201 ? -44.884 -2.817 79.413 1.00 93.12 201 GLU A N 1
ATOM 1617 C CA . GLU A 1 201 ? -43.677 -2.133 78.947 1.00 93.12 201 GLU A CA 1
ATOM 1618 C C . GLU A 1 201 ? -42.882 -3.008 77.975 1.00 93.12 201 GLU A C 1
ATOM 1620 O O . GLU A 1 201 ? -42.556 -2.561 76.875 1.00 93.12 201 GLU A O 1
ATOM 1625 N N . LEU A 1 202 ? -42.665 -4.283 78.308 1.00 92.56 202 LEU A N 1
ATOM 1626 C CA . LEU A 1 202 ? -41.995 -5.244 77.429 1.00 92.56 202 LEU A CA 1
ATOM 1627 C C . LEU A 1 202 ? -42.730 -5.428 76.096 1.00 92.56 202 LEU A C 1
ATOM 1629 O O . LEU A 1 202 ? -42.093 -5.468 75.041 1.00 92.56 202 LEU A O 1
ATOM 1633 N N . VAL A 1 203 ? -44.065 -5.497 76.108 1.00 93.88 203 VAL A N 1
ATOM 1634 C CA . VAL A 1 203 ? -44.869 -5.567 74.877 1.00 93.88 203 VAL A CA 1
ATOM 1635 C C . VAL A 1 203 ? -44.677 -4.310 74.031 1.00 93.88 203 VAL A C 1
ATOM 1637 O O . VAL A 1 203 ? -44.470 -4.418 72.820 1.00 93.88 203 VAL A O 1
ATOM 1640 N N . LYS A 1 204 ? -44.690 -3.125 74.650 1.00 95.00 204 LYS A N 1
ATOM 1641 C CA . LYS A 1 204 ? -44.466 -1.850 73.957 1.00 95.00 204 LYS A CA 1
ATOM 1642 C C . LYS A 1 204 ? -43.068 -1.787 73.340 1.00 95.00 204 LYS A C 1
ATOM 1644 O O . LYS A 1 204 ? -42.935 -1.414 72.176 1.00 95.00 204 LYS A O 1
ATOM 1649 N N . ILE A 1 205 ? -42.041 -2.201 74.083 1.00 93.94 205 ILE A N 1
ATOM 1650 C CA . ILE A 1 205 ? -40.657 -2.275 73.597 1.00 93.94 205 ILE A CA 1
ATOM 1651 C C . ILE A 1 205 ? -40.561 -3.255 72.423 1.00 93.94 205 ILE A C 1
ATOM 1653 O O . ILE A 1 205 ? -40.028 -2.902 71.376 1.00 93.94 205 ILE A O 1
ATOM 1657 N N . SER A 1 206 ? -41.138 -4.453 72.542 1.00 91.88 206 SER A N 1
ATOM 1658 C CA . SER A 1 206 ? -41.132 -5.457 71.470 1.00 91.88 206 SER A CA 1
ATOM 1659 C C . SER A 1 206 ? -41.814 -4.953 70.192 1.00 91.88 206 SER A C 1
ATOM 1661 O O . SER A 1 206 ? -41.293 -5.138 69.090 1.00 91.88 206 SER A O 1
ATOM 1663 N N . GLN A 1 207 ? -42.956 -4.272 70.323 1.00 93.88 207 GLN A N 1
ATOM 1664 C CA . GLN A 1 207 ? -43.649 -3.650 69.193 1.00 93.88 207 GLN A CA 1
ATOM 1665 C C . GLN A 1 207 ? -42.815 -2.534 68.554 1.00 93.88 207 GLN A C 1
ATOM 1667 O O . GLN A 1 207 ? -42.734 -2.470 67.327 1.00 93.88 207 GLN A O 1
ATOM 1672 N N . ASN A 1 208 ? -42.161 -1.697 69.364 1.00 95.19 208 ASN A N 1
ATOM 1673 C CA . ASN A 1 208 ? -41.297 -0.627 68.873 1.00 95.19 208 ASN A CA 1
ATOM 1674 C C . ASN A 1 208 ? -40.081 -1.183 68.115 1.00 95.19 208 ASN A C 1
ATOM 1676 O O . ASN A 1 208 ? -39.807 -0.753 66.998 1.00 95.19 208 ASN A O 1
ATOM 1680 N N . ILE A 1 209 ? -39.411 -2.203 68.668 1.00 93.56 209 ILE A N 1
ATOM 1681 C CA . ILE A 1 209 ? -38.298 -2.899 68.005 1.00 93.56 209 ILE A CA 1
ATOM 1682 C C . ILE A 1 209 ? -38.765 -3.460 66.660 1.00 93.56 209 ILE A C 1
ATOM 1684 O O . ILE A 1 209 ? -38.158 -3.156 65.641 1.00 93.56 209 ILE A O 1
ATOM 1688 N N . ARG A 1 210 ? -39.887 -4.193 66.615 1.00 93.75 210 ARG A N 1
ATOM 1689 C CA . ARG A 1 210 ? -40.439 -4.722 65.352 1.00 93.75 210 ARG A CA 1
ATOM 1690 C C . ARG A 1 210 ? -40.719 -3.624 64.325 1.00 93.75 210 ARG A C 1
ATOM 1692 O O . ARG A 1 210 ? -40.428 -3.811 63.145 1.00 93.75 210 ARG A O 1
ATOM 1699 N N . GLY A 1 211 ? -41.276 -2.494 64.760 1.00 94.62 211 GLY A N 1
ATOM 1700 C CA . GLY A 1 211 ? -41.540 -1.341 63.900 1.00 94.62 211 GLY A CA 1
ATOM 1701 C C . GLY A 1 211 ? -40.260 -0.731 63.328 1.00 94.62 211 GLY A C 1
ATOM 1702 O O . GLY A 1 211 ? -40.171 -0.519 62.120 1.00 94.62 211 GLY A O 1
ATOM 1703 N N . ASN A 1 212 ? -39.253 -0.506 64.173 1.00 94.81 212 ASN A N 1
ATOM 1704 C CA . ASN A 1 212 ? -37.964 0.050 63.763 1.00 94.81 212 ASN A CA 1
ATOM 1705 C C . ASN A 1 212 ? -37.200 -0.902 62.840 1.00 94.81 212 ASN A C 1
ATOM 1707 O O . ASN A 1 212 ? -36.712 -0.478 61.795 1.00 94.81 212 ASN A O 1
ATOM 1711 N N . THR A 1 213 ? -37.163 -2.196 63.165 1.00 93.12 213 THR A N 1
ATOM 1712 C CA . THR A 1 213 ? -36.553 -3.218 62.310 1.00 93.12 213 THR A CA 1
ATOM 1713 C C . THR A 1 213 ? -37.220 -3.248 60.934 1.00 93.12 213 THR A C 1
ATOM 1715 O O . THR A 1 213 ? -36.526 -3.270 59.923 1.00 93.12 213 THR A O 1
ATOM 1718 N N . ARG A 1 214 ? -38.556 -3.169 60.866 1.00 95.56 214 ARG A N 1
ATOM 1719 C CA . ARG A 1 214 ? -39.283 -3.105 59.589 1.00 95.56 214 ARG A CA 1
ATOM 1720 C C . ARG A 1 214 ? -38.925 -1.862 58.769 1.00 95.56 214 ARG A C 1
ATOM 1722 O O . ARG A 1 214 ? -38.675 -1.998 57.577 1.00 95.56 214 ARG A O 1
ATOM 1729 N N . LYS A 1 215 ? -38.872 -0.679 59.390 1.00 95.44 215 LYS A N 1
ATOM 1730 C CA . LYS A 1 215 ? -38.477 0.565 58.703 1.00 95.44 215 LYS A CA 1
ATOM 1731 C C . LYS A 1 215 ? -37.054 0.484 58.152 1.00 95.44 215 LYS A C 1
ATOM 1733 O O . LYS A 1 215 ? -36.847 0.803 56.989 1.00 95.44 215 LYS A O 1
ATOM 1738 N N . CYS A 1 216 ? -36.115 -0.026 58.949 1.00 95.56 216 CYS A N 1
ATOM 1739 C CA . CYS A 1 216 ? -34.733 -0.247 58.522 1.00 95.56 216 CYS A CA 1
ATOM 1740 C C . CYS A 1 216 ? -34.662 -1.181 57.299 1.00 95.56 216 CYS A C 1
ATOM 1742 O O . CYS A 1 216 ? -33.988 -0.876 56.318 1.00 95.56 216 CYS A O 1
ATOM 1744 N N . PHE A 1 217 ? -35.436 -2.275 57.295 1.00 94.75 217 PHE A N 1
ATOM 1745 C CA . PHE A 1 217 ? -35.539 -3.151 56.123 1.00 94.75 217 PHE A CA 1
ATOM 1746 C C . PHE A 1 217 ? -36.140 -2.451 54.896 1.00 94.75 217 PHE A C 1
ATOM 1748 O O . PHE A 1 217 ? -35.664 -2.660 53.782 1.00 94.75 217 PHE A O 1
ATOM 1755 N N . GLU A 1 218 ? -37.173 -1.627 55.070 1.00 95.88 218 GLU A N 1
ATOM 1756 C CA . GLU A 1 218 ? -37.789 -0.873 53.972 1.00 95.88 218 GLU A CA 1
ATOM 1757 C C . GLU A 1 218 ? -36.826 0.172 53.378 1.00 95.88 218 GLU A C 1
ATOM 1759 O O . GLU A 1 218 ? -36.752 0.309 52.158 1.00 95.88 218 GLU A O 1
ATOM 1764 N N . GLU A 1 219 ? -36.051 0.872 54.209 1.00 96.31 219 GLU A N 1
ATOM 1765 C CA . GLU A 1 219 ? -35.017 1.824 53.775 1.00 96.31 219 GLU A CA 1
ATOM 1766 C C . GLU A 1 219 ? -33.861 1.129 53.053 1.00 96.31 219 GLU A C 1
ATOM 1768 O O . GLU A 1 219 ? -33.465 1.555 51.966 1.00 96.31 219 GLU A O 1
ATOM 1773 N N . MET A 1 220 ? -33.373 0.014 53.599 1.00 95.38 220 MET A N 1
ATOM 1774 C CA . MET A 1 220 ? -32.332 -0.787 52.959 1.00 95.38 220 MET A CA 1
ATOM 1775 C C . MET A 1 220 ? -32.801 -1.330 51.604 1.00 95.38 220 MET A C 1
ATOM 1777 O O . MET A 1 220 ? -32.066 -1.242 50.624 1.00 95.38 220 MET A O 1
ATOM 1781 N N . ASN A 1 221 ? -34.039 -1.823 51.506 1.00 95.69 221 ASN A N 1
ATOM 1782 C CA . ASN A 1 221 ? -34.603 -2.276 50.234 1.00 95.69 221 ASN A CA 1
ATOM 1783 C C . ASN A 1 221 ? -34.704 -1.139 49.211 1.00 95.69 221 ASN A C 1
ATOM 1785 O O . ASN A 1 221 ? -34.370 -1.352 48.047 1.00 95.69 221 ASN A O 1
ATOM 1789 N N . LYS A 1 222 ? -35.103 0.073 49.625 1.00 96.50 222 LYS A N 1
ATOM 1790 C CA . LYS A 1 222 ? -35.101 1.248 48.737 1.00 96.50 222 LYS A CA 1
ATOM 1791 C C . LYS A 1 222 ? -33.698 1.545 48.214 1.00 96.50 222 LYS A C 1
ATOM 1793 O O . LYS A 1 222 ? -33.529 1.710 47.006 1.00 96.50 222 LYS A O 1
ATOM 1798 N N . LEU A 1 223 ? -32.694 1.544 49.091 1.00 97.31 223 LEU A N 1
ATOM 1799 C CA . LEU A 1 223 ? -31.304 1.773 48.698 1.00 97.31 223 LEU A CA 1
ATOM 1800 C C . LEU A 1 223 ? -30.805 0.697 47.723 1.00 97.31 223 LEU A C 1
ATOM 1802 O O . LEU A 1 223 ? -30.193 1.032 46.713 1.00 97.31 223 LEU A O 1
ATOM 1806 N N . ILE A 1 224 ? -31.120 -0.578 47.979 1.00 96.88 224 ILE A N 1
ATOM 1807 C CA . ILE A 1 224 ? -30.789 -1.689 47.075 1.00 96.88 224 ILE A CA 1
ATOM 1808 C C . ILE A 1 224 ? -31.433 -1.471 45.703 1.00 96.88 224 ILE A C 1
ATOM 1810 O O . ILE A 1 224 ? -30.751 -1.588 44.688 1.00 96.88 224 ILE A O 1
ATOM 1814 N N . THR A 1 225 ? -32.720 -1.112 45.650 1.00 96.50 225 THR A N 1
ATOM 1815 C CA . THR A 1 225 ? -33.401 -0.862 44.370 1.00 96.50 225 THR A CA 1
ATOM 1816 C C . THR A 1 225 ? -32.815 0.327 43.618 1.00 96.50 225 THR A C 1
ATOM 1818 O O . THR A 1 225 ? -32.620 0.235 42.410 1.00 96.50 225 THR A O 1
ATOM 1821 N N . GLN A 1 226 ? -32.469 1.412 44.316 1.00 97.06 226 GLN A N 1
ATOM 1822 C CA . GLN A 1 226 ? -31.833 2.573 43.702 1.00 97.06 226 GLN A CA 1
ATOM 1823 C C . GLN A 1 226 ? -30.460 2.207 43.131 1.00 97.06 226 GLN A C 1
ATOM 1825 O O . GLN A 1 226 ? -30.179 2.496 41.971 1.00 97.06 226 GLN A O 1
ATOM 1830 N N . LYS A 1 227 ? -29.628 1.509 43.912 1.00 96.25 227 LYS A N 1
ATOM 1831 C CA . LYS A 1 227 ? -28.301 1.069 43.465 1.00 96.25 227 LYS A CA 1
ATOM 1832 C C . LYS A 1 227 ? -28.373 0.089 42.298 1.00 96.25 227 LYS A C 1
ATOM 1834 O O . LYS A 1 227 ? -27.522 0.144 41.419 1.00 96.25 227 LYS A O 1
ATOM 1839 N N . ALA A 1 228 ? -29.394 -0.766 42.251 1.00 96.88 228 ALA A N 1
ATOM 1840 C CA . ALA A 1 228 ? -29.618 -1.659 41.120 1.00 96.88 228 ALA A CA 1
ATOM 1841 C C . ALA A 1 228 ? -29.955 -0.897 39.826 1.00 96.88 228 ALA A C 1
ATOM 1843 O O . ALA A 1 228 ? -29.475 -1.283 38.763 1.00 96.88 228 ALA A O 1
ATOM 1844 N N . VAL A 1 229 ? -30.743 0.183 39.910 1.00 96.81 229 VAL A N 1
ATOM 1845 C CA . VAL A 1 229 ? -31.037 1.053 38.756 1.00 96.81 229 VAL A CA 1
ATOM 1846 C C . VAL A 1 229 ? -29.781 1.798 38.307 1.00 96.81 229 VAL A C 1
ATOM 1848 O O . VAL A 1 229 ? -29.421 1.698 37.142 1.00 96.81 229 VAL A O 1
ATOM 1851 N N . GLU A 1 230 ? -29.060 2.445 39.229 1.00 96.88 230 GLU A N 1
ATOM 1852 C CA . GLU A 1 230 ? -27.807 3.155 38.917 1.00 96.88 230 GLU A CA 1
ATOM 1853 C C . GLU A 1 230 ? -26.777 2.229 38.248 1.00 96.88 230 GLU A C 1
ATOM 1855 O O . GLU A 1 230 ? -26.165 2.591 37.247 1.00 96.88 230 GLU A O 1
ATOM 1860 N N . MET A 1 231 ? -26.618 1.001 38.756 1.00 96.88 231 MET A N 1
ATOM 1861 C CA . MET A 1 231 ? -25.716 0.008 38.166 1.00 96.88 231 MET A CA 1
ATOM 1862 C C . MET A 1 231 ? -26.146 -0.400 36.752 1.00 96.88 231 MET A C 1
ATOM 1864 O O . MET A 1 231 ? -25.297 -0.630 35.892 1.00 96.88 231 MET A O 1
ATOM 1868 N N . LYS A 1 232 ? -27.456 -0.509 36.502 1.00 97.38 232 LYS A N 1
ATOM 1869 C CA . LYS A 1 232 ? -27.986 -0.838 35.178 1.00 97.38 232 LYS A CA 1
ATOM 1870 C C . LYS A 1 232 ? -27.716 0.289 34.184 1.00 97.38 232 LYS A C 1
ATOM 1872 O O . LYS A 1 232 ? -27.243 0.005 33.088 1.00 97.38 232 LYS A O 1
ATOM 1877 N N . ASP A 1 233 ? -27.966 1.531 34.582 1.00 97.12 233 ASP A N 1
ATOM 1878 C CA . ASP A 1 233 ? -27.742 2.708 33.741 1.00 97.12 233 ASP A CA 1
ATOM 1879 C C . ASP A 1 233 ? -26.252 2.862 33.395 1.00 97.12 233 ASP A C 1
ATOM 1881 O O . ASP A 1 233 ? -25.909 3.076 32.233 1.00 97.12 233 ASP A O 1
ATOM 1885 N N . GLU A 1 234 ? -25.355 2.661 34.368 1.00 96.38 234 GLU A N 1
ATOM 1886 C CA . GLU A 1 234 ? -23.903 2.672 34.139 1.00 96.38 234 GLU A CA 1
ATOM 1887 C C . GLU A 1 234 ? -23.475 1.560 33.167 1.00 96.38 234 GLU A C 1
ATOM 1889 O O . G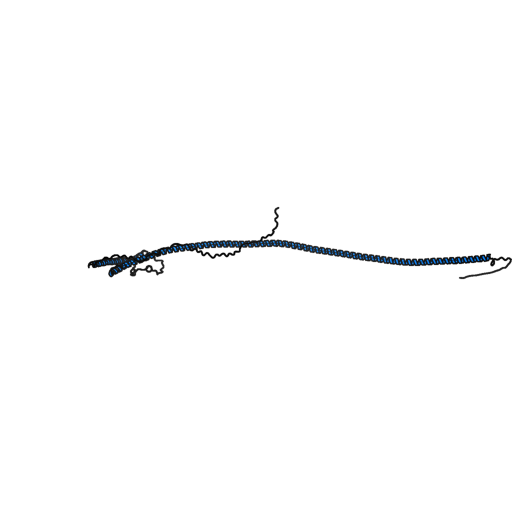LU A 1 234 ? -22.648 1.777 32.281 1.00 96.38 234 GLU A O 1
ATOM 1894 N N . MET A 1 235 ? -24.068 0.367 33.279 1.00 97.00 235 MET A N 1
ATOM 1895 C CA . MET A 1 235 ? -23.780 -0.743 32.369 1.00 97.00 235 MET A CA 1
ATOM 1896 C C . MET A 1 235 ? -24.281 -0.464 30.944 1.00 97.00 235 MET A C 1
ATOM 1898 O O . MET A 1 235 ? -23.572 -0.746 29.976 1.00 97.00 235 MET A O 1
ATOM 1902 N N . GLU A 1 236 ? -25.483 0.098 30.801 1.00 96.56 236 GLU A N 1
ATOM 1903 C CA . GLU A 1 236 ? -26.046 0.498 29.506 1.00 96.56 236 GLU A CA 1
ATOM 1904 C C . GLU A 1 236 ? -25.213 1.619 28.862 1.00 96.56 236 GLU A C 1
ATOM 1906 O O . GLU A 1 236 ? -24.903 1.548 27.669 1.00 96.56 236 GLU A O 1
ATOM 1911 N N . PHE A 1 237 ? -24.772 2.603 29.651 1.00 97.56 237 PHE A N 1
ATOM 1912 C CA . PHE A 1 237 ? -23.868 3.659 29.198 1.00 97.56 237 PHE A CA 1
ATOM 1913 C C . PHE A 1 237 ? -22.507 3.103 28.762 1.00 97.56 237 PHE A C 1
ATOM 1915 O O . PHE A 1 237 ? -22.027 3.429 27.675 1.00 97.56 237 PHE A O 1
ATOM 1922 N N . GLY A 1 238 ? -21.909 2.218 29.565 1.00 97.88 238 GLY A N 1
ATOM 1923 C CA . GLY A 1 238 ? -20.652 1.551 29.237 1.00 97.88 238 GLY A CA 1
ATOM 1924 C C . GLY A 1 238 ? -20.737 0.770 27.925 1.00 97.88 238 GLY A C 1
ATOM 1925 O O . GLY A 1 238 ? -19.867 0.909 27.066 1.00 97.88 238 GLY A O 1
ATOM 1926 N N . LEU A 1 239 ? -21.822 0.016 27.717 1.00 98.00 239 LEU A N 1
ATOM 1927 C CA . LEU A 1 239 ? -22.055 -0.726 26.477 1.00 98.00 239 LEU A CA 1
ATOM 1928 C C . LEU A 1 239 ? -22.222 0.207 25.268 1.00 98.00 239 LEU A C 1
ATOM 1930 O O . LEU A 1 239 ? -21.642 -0.040 24.211 1.00 98.00 239 LEU A O 1
ATOM 1934 N N . ALA A 1 240 ? -22.993 1.288 25.413 1.00 97.38 240 ALA A N 1
ATOM 1935 C CA . ALA A 1 240 ? -23.169 2.278 24.352 1.00 97.38 240 ALA A CA 1
ATOM 1936 C C . ALA A 1 240 ? -21.844 2.967 23.989 1.00 97.38 240 ALA A C 1
ATOM 1938 O O . ALA A 1 240 ? -21.561 3.164 22.807 1.00 97.38 240 ALA A O 1
ATOM 1939 N N . SER A 1 241 ? -21.021 3.280 24.992 1.00 98.06 241 SER A N 1
ATOM 1940 C CA . SER A 1 241 ? -19.693 3.869 24.816 1.00 98.06 241 SER A CA 1
ATOM 1941 C C . SER A 1 241 ? -18.758 2.936 24.039 1.00 98.06 241 SER A C 1
ATOM 1943 O O . SER A 1 241 ? -18.189 3.348 23.029 1.00 98.06 241 SER A O 1
ATOM 1945 N N . VAL A 1 242 ? -18.675 1.656 24.429 1.00 97.94 242 VAL A N 1
ATOM 1946 C CA . VAL A 1 242 ? -17.869 0.647 23.715 1.00 97.94 242 VAL A CA 1
ATOM 1947 C C . VAL A 1 242 ? -18.333 0.498 22.268 1.00 97.94 242 VAL A C 1
ATOM 1949 O O . VAL A 1 242 ? -17.521 0.624 21.354 1.00 97.94 242 VAL A O 1
ATOM 1952 N N . ASN A 1 243 ? -19.639 0.325 22.041 1.00 98.25 243 ASN A N 1
ATOM 1953 C CA . ASN A 1 243 ? -20.196 0.193 20.692 1.00 98.25 243 ASN A CA 1
ATOM 1954 C C . ASN A 1 243 ? -19.900 1.422 19.821 1.00 98.25 243 ASN A C 1
ATOM 1956 O O . ASN A 1 243 ? -19.590 1.290 18.636 1.00 98.25 243 ASN A O 1
ATOM 1960 N N . PHE A 1 244 ? -19.993 2.624 20.395 1.00 98.25 244 PHE A N 1
ATOM 1961 C CA . PHE A 1 244 ? -19.656 3.858 19.694 1.00 98.25 244 PHE A CA 1
ATOM 1962 C C . PHE A 1 244 ? -18.176 3.890 19.303 1.00 98.25 244 PHE A C 1
ATOM 1964 O O . PHE A 1 244 ? -17.856 4.179 18.149 1.00 98.25 244 PHE A O 1
ATOM 1971 N N . THR A 1 245 ? -17.273 3.563 20.231 1.00 98.19 245 THR A N 1
ATOM 1972 C CA . THR A 1 245 ? -15.834 3.508 19.953 1.00 98.19 245 THR A CA 1
ATOM 1973 C C . THR A 1 245 ? -15.511 2.471 18.880 1.00 98.19 245 THR A C 1
ATOM 1975 O O . THR A 1 245 ? -14.782 2.791 17.945 1.00 98.19 245 THR A O 1
ATOM 1978 N N . GLU A 1 246 ? -16.093 1.273 18.942 1.00 98.38 246 GLU A N 1
ATOM 1979 C CA . GLU A 1 246 ? -15.886 0.225 17.935 1.00 98.38 246 GLU A CA 1
ATOM 1980 C C . GLU A 1 246 ? -16.343 0.663 16.538 1.00 98.38 246 GLU A C 1
ATOM 1982 O O . GLU A 1 246 ? -15.599 0.518 15.564 1.00 98.38 246 GLU A O 1
ATOM 1987 N N . GLN A 1 247 ? -17.538 1.252 16.425 1.00 98.31 247 GLN A N 1
ATOM 1988 C CA . GLN A 1 247 ? -18.057 1.760 15.149 1.00 98.31 247 GLN A CA 1
ATOM 1989 C C . GLN A 1 247 ? -17.219 2.922 14.609 1.00 98.31 247 GLN A C 1
ATOM 1991 O O . GLN A 1 247 ? -16.951 2.998 13.404 1.00 98.31 247 GLN A O 1
ATOM 1996 N N . TRP A 1 248 ? -16.774 3.819 15.490 1.00 98.38 248 TRP A N 1
ATOM 1997 C CA . TRP A 1 248 ? -15.893 4.921 15.124 1.00 98.38 248 TRP A CA 1
ATOM 1998 C C . TRP A 1 248 ? -14.539 4.412 14.622 1.00 98.38 248 TRP A C 1
ATOM 2000 O O . TRP A 1 248 ? -14.063 4.846 13.571 1.00 98.38 248 TRP A O 1
ATOM 2010 N N . GLU A 1 249 ? -13.932 3.448 15.316 1.00 97.88 249 GLU A N 1
ATOM 2011 C CA . GLU A 1 249 ? -12.675 2.835 14.894 1.00 97.88 249 GLU A CA 1
ATOM 2012 C C . GLU A 1 249 ? -12.813 2.069 13.578 1.00 97.88 249 GLU A C 1
ATOM 2014 O O . GLU A 1 249 ? -11.923 2.157 12.728 1.00 97.88 249 GLU A O 1
ATOM 2019 N N . ALA A 1 250 ? -13.916 1.339 13.385 1.00 98.38 250 ALA A N 1
ATOM 2020 C CA . ALA A 1 250 ? -14.220 0.650 12.136 1.00 98.38 250 ALA A CA 1
ATOM 2021 C C . ALA A 1 250 ? -14.314 1.640 10.966 1.00 98.38 250 ALA A C 1
ATOM 2023 O O . ALA A 1 250 ? -13.600 1.478 9.975 1.00 98.38 250 ALA A O 1
ATOM 2024 N N . SER A 1 251 ? -15.088 2.715 11.133 1.00 98.31 251 SER A N 1
ATOM 2025 C CA . SER A 1 251 ? -15.242 3.774 10.126 1.00 98.31 251 SER A CA 1
ATOM 2026 C C . SER A 1 251 ? -13.909 4.457 9.811 1.00 98.31 251 SER A C 1
ATOM 2028 O O . SER A 1 251 ? -13.568 4.691 8.652 1.00 98.31 251 SER A O 1
ATOM 2030 N N . ARG A 1 252 ? -13.099 4.738 10.841 1.00 98.19 252 ARG A N 1
ATOM 2031 C CA . ARG A 1 252 ? -11.764 5.324 10.669 1.00 98.19 252 ARG A CA 1
ATOM 2032 C C . ARG A 1 252 ? -10.827 4.385 9.909 1.00 98.19 252 ARG A C 1
ATOM 2034 O O . ARG A 1 252 ? -10.049 4.838 9.072 1.00 98.19 252 ARG A O 1
ATOM 2041 N N . ARG A 1 253 ? -10.876 3.081 10.199 1.00 98.06 253 ARG A N 1
ATOM 2042 C CA . ARG A 1 253 ? -10.070 2.061 9.513 1.00 98.06 253 ARG A CA 1
ATOM 2043 C C . ARG A 1 253 ? -10.462 1.949 8.042 1.00 98.06 253 ARG A C 1
ATOM 2045 O O . ARG A 1 253 ? -9.572 1.924 7.197 1.00 98.06 253 ARG A O 1
ATOM 2052 N N . GLU A 1 254 ? -11.756 1.943 7.742 1.00 97.94 254 GLU A N 1
ATOM 2053 C CA . GLU A 1 254 ? -12.277 1.930 6.371 1.00 97.94 254 GLU A CA 1
ATOM 2054 C C . GLU A 1 254 ? -11.855 3.186 5.598 1.00 97.94 254 GLU A C 1
ATOM 2056 O O . GLU A 1 254 ? -11.285 3.084 4.511 1.00 97.94 254 GLU A O 1
ATOM 2061 N N . GLN A 1 255 ? -12.021 4.373 6.192 1.00 97.94 255 GLN A N 1
ATOM 2062 C CA . GLN A 1 255 ? -11.588 5.629 5.580 1.00 97.94 255 GLN A CA 1
ATOM 2063 C C . GLN A 1 255 ? -10.082 5.629 5.296 1.00 97.94 255 GLN A C 1
ATOM 2065 O O . GLN A 1 255 ? -9.659 5.985 4.196 1.00 97.94 255 GLN A O 1
ATOM 2070 N N . ASN A 1 256 ? -9.267 5.207 6.266 1.00 98.25 256 ASN A N 1
ATOM 2071 C CA . ASN A 1 256 ? -7.823 5.104 6.080 1.00 98.25 256 ASN A CA 1
ATOM 2072 C C . ASN A 1 256 ? -7.470 4.109 4.973 1.00 98.25 256 ASN A C 1
ATOM 2074 O O . ASN A 1 256 ? -6.614 4.414 4.147 1.00 98.25 256 ASN A O 1
ATOM 2078 N N . SER A 1 257 ? -8.139 2.956 4.921 1.00 98.44 257 SER A N 1
ATOM 2079 C CA . SER A 1 257 ? -7.936 1.964 3.866 1.00 98.44 257 SER A CA 1
ATOM 2080 C C . SER A 1 257 ? -8.240 2.541 2.484 1.00 98.44 257 SER A C 1
ATOM 2082 O O . SER A 1 257 ? -7.419 2.383 1.585 1.00 98.44 257 SER A O 1
ATOM 2084 N N . MET A 1 258 ? -9.339 3.284 2.322 1.00 98.06 258 MET A N 1
ATOM 2085 C CA . MET A 1 258 ? -9.660 3.941 1.050 1.00 98.06 258 MET A CA 1
ATOM 2086 C C . MET A 1 258 ? -8.655 5.035 0.677 1.00 98.06 258 MET A C 1
ATOM 2088 O O . MET A 1 258 ? -8.230 5.121 -0.472 1.00 98.06 258 MET A O 1
ATOM 2092 N N . VAL A 1 259 ? -8.241 5.874 1.633 1.00 98.38 259 VAL A N 1
ATOM 2093 C CA . VAL A 1 259 ? -7.245 6.930 1.380 1.00 98.38 259 VAL A CA 1
ATOM 2094 C C . VAL A 1 259 ? -5.902 6.331 0.969 1.00 98.38 259 VAL A C 1
ATOM 2096 O O . VAL A 1 259 ? -5.260 6.851 0.056 1.00 98.38 259 VAL A O 1
ATOM 2099 N N . LEU A 1 260 ? -5.473 5.257 1.633 1.00 98.06 260 LEU A N 1
ATOM 2100 C CA . LEU A 1 260 ? -4.245 4.549 1.286 1.00 98.06 260 LEU A CA 1
ATOM 2101 C C . LEU A 1 260 ? -4.365 3.883 -0.084 1.00 98.06 260 LEU A C 1
ATOM 2103 O O . LEU A 1 260 ? -3.505 4.127 -0.921 1.00 98.06 260 LEU A O 1
ATOM 2107 N N . GLY A 1 261 ? -5.459 3.166 -0.352 1.00 98.56 261 GLY A N 1
ATOM 2108 C CA . GLY A 1 261 ? -5.702 2.534 -1.650 1.00 98.56 261 GLY A CA 1
ATOM 2109 C C . GLY A 1 261 ? -5.733 3.536 -2.807 1.00 98.56 261 GLY A C 1
ATOM 2110 O O . GLY A 1 261 ? -5.140 3.290 -3.851 1.00 98.56 261 GLY A O 1
ATOM 2111 N N . ASN A 1 262 ? -6.328 4.717 -2.614 1.00 98.19 262 ASN A N 1
ATOM 2112 C CA . ASN A 1 262 ? -6.322 5.775 -3.630 1.00 98.19 262 ASN A CA 1
ATOM 2113 C C . ASN A 1 262 ? -4.913 6.324 -3.899 1.00 98.19 262 ASN A C 1
ATOM 2115 O O . ASN A 1 262 ? -4.561 6.589 -5.048 1.00 98.19 262 ASN A O 1
ATOM 2119 N N . LYS A 1 263 ? -4.100 6.513 -2.851 1.00 98.00 263 LYS A N 1
ATOM 2120 C CA . LYS A 1 263 ? -2.706 6.963 -3.000 1.00 98.00 263 LYS A CA 1
ATOM 2121 C C . LYS A 1 263 ? -1.850 5.898 -3.675 1.00 98.00 263 LYS A C 1
ATOM 2123 O O . LYS A 1 263 ? -1.068 6.229 -4.557 1.00 98.00 263 LYS A O 1
ATOM 2128 N N . GLU A 1 264 ? -2.013 4.643 -3.276 1.00 98.25 264 GLU A N 1
ATOM 2129 C CA . GLU A 1 264 ? -1.323 3.500 -3.866 1.00 98.25 264 GLU A CA 1
ATOM 2130 C C . GLU A 1 264 ? -1.686 3.348 -5.345 1.00 98.25 264 GLU A C 1
ATOM 2132 O O . GLU A 1 264 ? -0.792 3.321 -6.182 1.00 98.25 264 GLU A O 1
ATOM 2137 N N . GLY A 1 265 ? -2.975 3.396 -5.692 1.00 98.50 265 GLY A N 1
ATOM 2138 C CA . GLY A 1 265 ? -3.428 3.372 -7.084 1.00 98.50 265 GLY A CA 1
ATOM 2139 C C . GLY A 1 265 ? -2.901 4.546 -7.915 1.00 98.50 265 GLY A C 1
ATOM 2140 O O . GLY A 1 265 ? -2.535 4.366 -9.073 1.00 98.50 265 GLY A O 1
ATOM 2141 N N . HIS A 1 266 ? -2.797 5.745 -7.329 1.00 98.25 266 HIS A N 1
ATOM 2142 C CA . HIS A 1 266 ? -2.179 6.890 -8.000 1.00 98.25 266 HIS A CA 1
ATOM 2143 C C . HIS A 1 266 ? -0.696 6.649 -8.306 1.00 98.25 266 HIS A C 1
ATOM 2145 O O . HIS A 1 266 ? -0.258 6.908 -9.426 1.00 98.25 266 HIS A O 1
ATOM 2151 N N . PHE A 1 267 ? 0.072 6.139 -7.339 1.00 98.25 267 PHE A N 1
ATOM 2152 C CA . PHE A 1 267 ? 1.480 5.815 -7.562 1.00 98.25 267 PHE A CA 1
ATOM 2153 C C . PHE A 1 267 ? 1.659 4.654 -8.535 1.00 98.25 267 PHE A C 1
ATOM 2155 O O . PHE A 1 267 ? 2.541 4.735 -9.382 1.00 98.25 267 PHE A O 1
ATOM 2162 N N . GLN A 1 268 ? 0.797 3.638 -8.484 1.00 98.50 268 GLN A N 1
ATOM 2163 C CA . GLN A 1 268 ? 0.816 2.543 -9.448 1.00 98.50 268 GLN A CA 1
ATOM 2164 C C . GLN A 1 268 ? 0.589 3.061 -10.871 1.00 98.50 268 GLN A C 1
ATOM 2166 O O . GLN A 1 268 ? 1.378 2.767 -11.756 1.00 98.50 268 GLN A O 1
ATOM 2171 N N . SER A 1 269 ? -0.396 3.940 -11.077 1.00 98.38 269 SER A N 1
ATOM 2172 C CA . SER A 1 269 ? -0.628 4.558 -12.388 1.00 98.38 269 SER A CA 1
ATOM 2173 C C . SER A 1 269 ? 0.563 5.393 -12.881 1.00 98.38 269 SER A C 1
ATOM 2175 O O . SER A 1 269 ? 0.787 5.472 -14.088 1.00 98.38 269 SER A O 1
ATOM 2177 N N . ILE A 1 270 ? 1.322 6.027 -11.978 1.00 98.50 270 ILE A N 1
ATOM 2178 C CA . ILE A 1 270 ? 2.561 6.735 -12.336 1.00 98.50 270 ILE A CA 1
ATOM 2179 C C . ILE A 1 270 ? 3.660 5.747 -12.736 1.00 98.50 270 ILE A C 1
ATOM 2181 O O . ILE A 1 270 ? 4.387 6.028 -13.686 1.00 98.50 270 ILE A O 1
ATOM 2185 N N . ILE A 1 271 ? 3.796 4.632 -12.013 1.00 98.44 271 ILE A N 1
ATOM 2186 C CA . ILE A 1 271 ? 4.766 3.573 -12.321 1.00 98.44 271 ILE A CA 1
ATOM 2187 C C . ILE A 1 271 ? 4.458 2.992 -13.698 1.00 98.44 271 ILE A C 1
ATOM 2189 O O . ILE A 1 271 ? 5.312 3.078 -14.572 1.00 98.44 271 ILE A O 1
ATOM 2193 N N . ASP A 1 272 ? 3.222 2.549 -13.927 1.00 98.38 272 ASP A N 1
ATOM 2194 C CA . ASP A 1 272 ? 2.789 1.978 -15.206 1.00 98.38 272 ASP A CA 1
ATOM 2195 C C . ASP A 1 272 ? 3.037 2.968 -16.360 1.00 98.38 272 ASP A C 1
ATOM 2197 O O . ASP A 1 272 ? 3.624 2.631 -17.385 1.00 98.38 272 ASP A O 1
ATOM 2201 N N . GLY A 1 273 ? 2.680 4.244 -16.166 1.00 98.56 273 GLY A N 1
ATOM 2202 C CA . GLY A 1 273 ? 2.905 5.282 -17.173 1.00 98.56 273 GLY A CA 1
ATOM 2203 C C . GLY A 1 273 ? 4.377 5.654 -17.398 1.00 98.56 273 GLY A C 1
ATOM 2204 O O . GLY A 1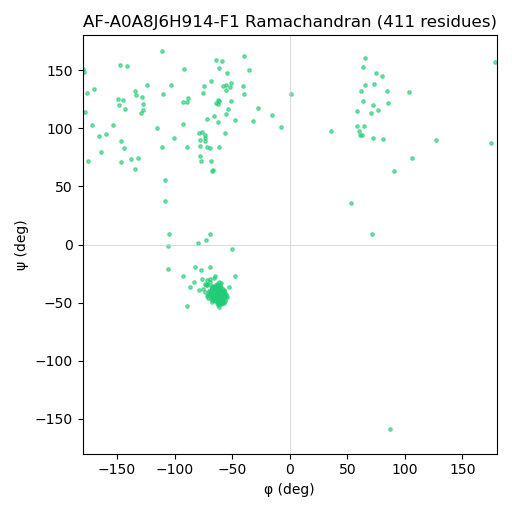 273 ? 4.694 6.274 -18.415 1.00 98.56 273 GLY A O 1
ATOM 2205 N N . ASN A 1 274 ? 5.278 5.341 -16.467 1.00 98.31 274 ASN A N 1
ATOM 2206 C CA . ASN A 1 274 ? 6.719 5.492 -16.662 1.00 98.31 274 ASN A CA 1
ATOM 2207 C C . ASN A 1 274 ? 7.327 4.252 -17.318 1.00 98.31 274 ASN A C 1
ATOM 2209 O O . ASN A 1 274 ? 8.192 4.415 -18.175 1.00 98.31 274 ASN A O 1
ATOM 2213 N N . ASP A 1 275 ? 6.847 3.057 -16.982 1.00 98.50 275 ASP A N 1
ATOM 2214 C CA . ASP A 1 275 ? 7.245 1.813 -17.639 1.00 98.50 275 ASP A CA 1
ATOM 2215 C C . ASP A 1 275 ? 6.894 1.860 -19.133 1.00 98.50 275 ASP A C 1
ATOM 2217 O O . ASP A 1 275 ? 7.749 1.582 -19.970 1.00 98.50 275 ASP A O 1
ATOM 2221 N N . ASP A 1 276 ? 5.700 2.350 -19.488 1.00 98.25 276 ASP A N 1
ATOM 2222 C CA . ASP A 1 276 ? 5.301 2.566 -20.886 1.00 98.25 276 ASP A CA 1
ATOM 2223 C C . ASP A 1 276 ? 6.254 3.520 -21.631 1.00 98.25 276 ASP A C 1
ATOM 2225 O O . ASP A 1 276 ? 6.607 3.295 -22.793 1.00 98.25 276 ASP A O 1
ATOM 2229 N N . LYS A 1 277 ? 6.695 4.600 -20.970 1.00 98.38 277 LYS A N 1
ATOM 2230 C CA . LYS A 1 277 ? 7.657 5.549 -21.556 1.00 98.38 277 LYS A CA 1
ATOM 2231 C C . LYS A 1 277 ? 9.032 4.922 -21.717 1.00 98.38 277 LYS A C 1
ATOM 2233 O O . LYS A 1 277 ? 9.658 5.145 -22.744 1.00 98.38 277 LYS A O 1
ATOM 2238 N N . MET A 1 278 ? 9.479 4.148 -20.732 1.00 98.31 278 MET A N 1
ATOM 2239 C CA . MET A 1 278 ? 10.756 3.444 -20.783 1.00 98.31 278 MET A CA 1
ATOM 2240 C C . MET A 1 278 ? 10.763 2.429 -21.929 1.00 98.31 278 MET A C 1
ATOM 2242 O O . MET A 1 278 ? 11.674 2.446 -22.749 1.00 98.31 278 MET A O 1
ATOM 2246 N N . MET A 1 279 ? 9.695 1.638 -22.076 1.00 98.25 279 MET A N 1
ATOM 2247 C CA . MET A 1 279 ? 9.542 0.717 -23.207 1.00 98.25 279 MET A CA 1
ATOM 2248 C C . MET A 1 279 ? 9.561 1.446 -24.556 1.00 98.25 279 MET A C 1
ATOM 2250 O O . MET A 1 279 ? 10.146 0.956 -25.522 1.00 98.25 279 MET A O 1
ATOM 2254 N N . LEU A 1 280 ? 8.927 2.619 -24.647 1.00 98.25 280 LEU A N 1
ATOM 2255 C CA . LEU A 1 280 ? 8.961 3.427 -25.864 1.00 98.25 280 LEU A CA 1
ATOM 2256 C C . LEU A 1 280 ? 10.368 3.968 -26.161 1.00 98.25 280 LEU A C 1
ATOM 2258 O O . LEU A 1 280 ? 10.788 3.949 -27.320 1.00 98.25 280 LEU A O 1
ATOM 2262 N N . GLU A 1 281 ? 11.080 4.454 -25.142 1.00 98.06 281 GLU A N 1
ATOM 2263 C CA . GLU A 1 281 ? 12.468 4.906 -25.267 1.00 98.06 281 GLU A CA 1
ATOM 2264 C C . GLU A 1 281 ? 13.384 3.773 -25.738 1.00 98.06 281 GLU A C 1
ATOM 2266 O O . GLU A 1 281 ? 14.150 3.994 -26.675 1.00 98.06 281 GLU A O 1
ATOM 2271 N N . ASP A 1 282 ? 13.239 2.562 -25.194 1.00 98.38 282 ASP A N 1
ATOM 2272 C CA . ASP A 1 282 ? 14.001 1.380 -25.616 1.00 98.38 282 ASP A CA 1
ATOM 2273 C C . ASP A 1 282 ? 13.769 1.063 -27.102 1.00 98.38 282 ASP A C 1
ATOM 2275 O O . ASP A 1 282 ? 14.718 0.922 -27.877 1.00 98.38 282 ASP A O 1
ATOM 2279 N N . VAL A 1 283 ? 12.508 1.044 -27.550 1.00 98.44 283 VAL A N 1
ATOM 2280 C CA . VAL A 1 283 ? 12.165 0.804 -28.965 1.00 98.44 283 VAL A CA 1
ATOM 2281 C C . VAL A 1 283 ? 12.727 1.901 -29.876 1.00 98.44 283 VAL A C 1
ATOM 2283 O O . VAL A 1 283 ? 13.229 1.618 -30.971 1.00 98.44 283 VAL A O 1
ATOM 2286 N N . CYS A 1 284 ? 12.653 3.164 -29.448 1.00 98.38 284 CYS A N 1
ATOM 2287 C CA . CYS A 1 284 ? 13.211 4.285 -30.202 1.00 98.38 284 CYS A CA 1
ATOM 2288 C C . CYS A 1 284 ? 14.736 4.187 -30.283 1.00 98.38 284 CYS A C 1
ATOM 2290 O O . CYS A 1 284 ? 15.301 4.389 -31.358 1.00 98.38 284 CYS A O 1
ATOM 2292 N N . HIS A 1 285 ? 15.392 3.846 -29.174 1.00 98.38 285 HIS A N 1
ATOM 2293 C CA . HIS A 1 285 ? 16.831 3.653 -29.104 1.00 98.38 285 HIS A CA 1
ATOM 2294 C C . HIS A 1 285 ? 17.285 2.540 -30.051 1.00 98.38 285 HIS A C 1
ATOM 2296 O O . HIS A 1 285 ? 18.111 2.805 -30.922 1.00 98.38 285 HIS A O 1
ATOM 2302 N N . GLU A 1 286 ? 16.671 1.354 -29.991 1.00 98.56 286 GLU A N 1
ATOM 2303 C CA . GLU A 1 286 ? 16.978 0.251 -30.910 1.00 98.56 286 GLU A CA 1
ATOM 2304 C C . GLU A 1 286 ? 16.798 0.645 -32.381 1.00 98.56 286 GLU A C 1
ATOM 2306 O O . GLU A 1 286 ? 17.573 0.241 -33.249 1.00 98.56 286 GLU A O 1
ATOM 2311 N N . THR A 1 287 ? 15.757 1.421 -32.687 1.00 98.31 287 THR A N 1
ATOM 2312 C CA . THR A 1 287 ? 15.487 1.878 -34.057 1.00 98.31 287 THR A CA 1
ATOM 2313 C C . THR A 1 287 ? 16.561 2.855 -34.534 1.00 98.31 287 THR A C 1
ATOM 2315 O O . THR A 1 287 ? 17.036 2.745 -35.664 1.00 98.31 287 THR A O 1
ATOM 2318 N N . ILE A 1 288 ? 16.979 3.787 -33.673 1.00 98.50 288 ILE A N 1
ATOM 2319 C CA . ILE A 1 288 ? 18.065 4.731 -33.962 1.00 98.50 288 ILE A CA 1
ATOM 2320 C C . ILE A 1 288 ? 19.388 3.981 -34.147 1.00 98.50 288 ILE A C 1
ATOM 2322 O O . ILE A 1 288 ? 20.117 4.267 -35.094 1.00 98.50 288 ILE A O 1
ATOM 2326 N N . GLU A 1 289 ? 19.696 3.008 -33.290 1.00 98.56 289 GLU A N 1
ATOM 2327 C CA . GLU A 1 289 ? 20.909 2.198 -33.412 1.00 98.56 289 GLU A CA 1
ATOM 2328 C C . GLU A 1 289 ? 20.941 1.395 -34.715 1.00 98.56 289 GLU A C 1
ATOM 2330 O O . GLU A 1 289 ? 21.970 1.379 -35.397 1.00 98.56 289 GLU A O 1
ATOM 2335 N N . LYS A 1 290 ? 19.815 0.779 -35.103 1.00 98.38 29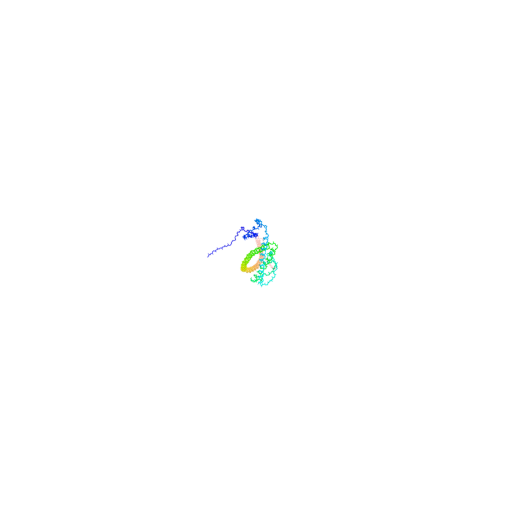0 LYS A N 1
ATOM 2336 C CA . LYS A 1 290 ? 19.678 0.091 -36.396 1.00 98.38 290 LYS A CA 1
ATOM 2337 C C . LYS A 1 290 ? 19.929 1.051 -37.553 1.00 98.38 290 LYS A C 1
ATOM 2339 O O . LYS A 1 290 ? 20.795 0.774 -38.375 1.00 98.38 290 LYS A O 1
ATOM 2344 N N . TYR A 1 291 ? 19.271 2.212 -37.555 1.00 98.44 291 TYR A N 1
ATOM 2345 C CA . TYR A 1 291 ? 19.460 3.233 -38.588 1.00 98.44 291 TYR A CA 1
ATOM 2346 C C . TYR A 1 291 ? 20.919 3.704 -38.695 1.00 98.44 291 TYR A C 1
ATOM 2348 O O . TYR A 1 291 ? 21.465 3.796 -39.791 1.00 98.44 291 TYR A O 1
ATOM 2356 N N . ILE A 1 292 ? 21.583 3.977 -37.566 1.00 98.56 292 ILE A N 1
ATOM 2357 C CA . ILE A 1 292 ? 22.997 4.386 -37.553 1.00 98.56 292 ILE A CA 1
ATOM 2358 C C . ILE A 1 292 ? 23.893 3.260 -38.079 1.00 98.56 292 ILE A C 1
ATOM 2360 O O . ILE A 1 292 ? 24.860 3.523 -38.793 1.00 98.56 292 ILE A O 1
ATOM 2364 N N . THR A 1 293 ? 23.587 2.011 -37.728 1.00 98.44 293 THR A N 1
ATOM 2365 C CA . THR A 1 293 ? 24.352 0.844 -38.177 1.00 98.44 293 THR A CA 1
ATOM 2366 C C . THR A 1 293 ? 24.207 0.633 -39.682 1.00 98.44 293 THR A C 1
ATOM 2368 O O . THR A 1 293 ? 25.215 0.436 -40.353 1.00 98.44 293 THR A O 1
ATOM 2371 N N . GLU A 1 294 ? 22.992 0.737 -40.217 1.00 98.38 294 GLU A N 1
ATOM 2372 C CA . GLU A 1 294 ? 22.715 0.674 -41.657 1.00 98.38 294 GLU A CA 1
ATOM 2373 C C . GLU A 1 294 ? 23.425 1.809 -42.402 1.00 98.38 294 GLU A C 1
ATOM 2375 O O . GLU A 1 294 ? 24.211 1.545 -43.306 1.00 98.38 294 GLU A O 1
ATOM 2380 N N . ALA A 1 295 ? 23.281 3.057 -41.944 1.00 98.38 295 ALA A N 1
ATOM 2381 C CA . ALA A 1 295 ? 23.959 4.204 -42.550 1.00 98.38 295 ALA A CA 1
ATOM 2382 C C . ALA A 1 295 ? 25.494 4.072 -42.528 1.00 98.38 295 ALA A C 1
ATOM 2384 O O . ALA A 1 295 ? 26.183 4.538 -43.437 1.00 98.38 295 ALA A O 1
ATOM 2385 N N . LYS A 1 296 ? 26.051 3.439 -41.487 1.00 98.06 296 LYS A N 1
ATOM 2386 C CA . LYS A 1 296 ? 27.481 3.128 -41.416 1.00 98.06 296 LYS A CA 1
ATOM 2387 C C . LYS A 1 296 ? 27.878 2.085 -42.461 1.00 98.06 296 LYS A C 1
ATOM 2389 O O . LYS A 1 296 ? 28.931 2.252 -43.068 1.00 98.06 296 LYS A O 1
ATOM 2394 N N . ILE A 1 297 ? 27.085 1.027 -42.631 1.00 98.44 297 ILE A N 1
ATOM 2395 C CA . ILE A 1 297 ? 27.332 -0.009 -43.643 1.00 98.44 297 ILE A CA 1
ATOM 2396 C C . ILE A 1 297 ? 27.286 0.619 -45.036 1.00 98.44 297 ILE A C 1
ATOM 2398 O O . ILE A 1 297 ? 28.271 0.511 -45.755 1.00 98.44 297 ILE A O 1
ATOM 2402 N N . ASP A 1 298 ? 26.243 1.387 -45.355 1.00 98.38 298 ASP A N 1
ATOM 2403 C CA . ASP A 1 298 ? 26.116 2.077 -46.646 1.00 98.38 298 ASP A CA 1
ATOM 2404 C C . ASP A 1 298 ? 27.327 2.980 -46.935 1.00 98.38 298 ASP A C 1
ATOM 2406 O O . ASP A 1 298 ? 27.867 2.995 -48.041 1.00 98.38 298 ASP A O 1
ATOM 2410 N N . ALA A 1 299 ? 27.802 3.720 -45.927 1.00 98.19 299 ALA A N 1
ATOM 2411 C CA . ALA A 1 299 ? 28.991 4.556 -46.065 1.00 98.19 299 ALA A CA 1
ATOM 2412 C C . ALA A 1 299 ? 30.277 3.736 -46.270 1.00 98.19 299 ALA A C 1
ATOM 2414 O O . ALA A 1 299 ? 31.172 4.180 -46.988 1.00 98.19 299 ALA A O 1
ATOM 2415 N N . MET A 1 300 ? 30.397 2.566 -45.634 1.00 98.12 300 MET A N 1
ATOM 2416 C CA . MET A 1 300 ? 31.534 1.662 -45.831 1.00 98.12 300 MET A CA 1
ATOM 2417 C C . MET A 1 300 ? 31.517 1.037 -47.228 1.00 98.12 300 MET A C 1
ATOM 2419 O O . MET A 1 300 ? 32.562 1.024 -47.875 1.00 98.12 300 MET A O 1
ATOM 2423 N N . ASP A 1 301 ? 30.350 0.609 -47.707 1.00 98.31 301 ASP A N 1
ATOM 2424 C CA . ASP A 1 301 ? 30.165 0.051 -49.048 1.00 98.31 301 ASP A CA 1
ATOM 2425 C C . ASP A 1 301 ? 30.485 1.097 -50.131 1.00 98.31 301 ASP A C 1
ATOM 2427 O O . ASP A 1 301 ? 31.160 0.796 -51.115 1.00 98.31 301 ASP A O 1
ATOM 2431 N N . GLU A 1 302 ? 30.077 2.356 -49.932 1.00 98.38 302 GLU A N 1
ATOM 2432 C CA . GLU A 1 302 ? 30.422 3.464 -50.833 1.00 98.38 302 GLU A CA 1
ATOM 2433 C C . GLU A 1 302 ? 31.939 3.732 -50.839 1.00 98.38 302 GLU A C 1
ATOM 2435 O O . GLU A 1 302 ? 32.533 3.944 -51.899 1.00 98.38 302 GLU A O 1
ATOM 2440 N N . ILE A 1 303 ? 32.597 3.694 -49.672 1.00 98.19 303 ILE A N 1
ATOM 2441 C CA . ILE A 1 303 ? 34.061 3.821 -49.581 1.00 98.19 303 ILE A CA 1
ATOM 2442 C C . ILE A 1 303 ? 34.747 2.676 -50.335 1.00 98.19 303 ILE A C 1
ATOM 2444 O O . ILE A 1 303 ? 35.659 2.942 -51.118 1.00 98.19 303 ILE A O 1
ATOM 2448 N N . GLU A 1 304 ? 34.317 1.431 -50.127 1.00 98.25 304 GLU A N 1
ATOM 2449 C CA . GLU A 1 304 ? 34.865 0.256 -50.813 1.00 98.25 304 GLU A CA 1
ATOM 2450 C C . GLU A 1 304 ? 34.672 0.364 -52.332 1.00 98.25 304 GLU A C 1
ATOM 2452 O O . GLU A 1 304 ? 35.625 0.184 -53.091 1.00 98.25 304 GLU A O 1
ATOM 2457 N N . HIS A 1 305 ? 33.489 0.792 -52.783 1.00 98.19 305 HIS A N 1
ATOM 2458 C CA . HIS A 1 305 ? 33.221 1.050 -54.195 1.00 98.19 305 HIS A CA 1
ATOM 2459 C C . HIS A 1 305 ? 34.200 2.067 -54.802 1.00 98.19 305 HIS A C 1
ATOM 2461 O O . HIS A 1 305 ? 34.774 1.823 -55.867 1.00 98.19 305 HIS A O 1
ATOM 2467 N N . TRP A 1 306 ? 34.421 3.205 -54.138 1.00 98.44 306 TRP A N 1
ATOM 2468 C CA . TRP A 1 306 ? 35.353 4.221 -54.632 1.00 98.44 306 TRP A CA 1
ATOM 2469 C C . TRP A 1 306 ? 36.812 3.780 -54.570 1.00 98.44 306 TRP A C 1
ATOM 2471 O O . TRP A 1 306 ? 37.588 4.174 -55.443 1.00 98.44 306 TRP A O 1
ATOM 2481 N N . MET A 1 307 ? 37.189 2.960 -53.587 1.00 98.00 307 MET A N 1
ATOM 2482 C CA . MET A 1 307 ? 38.515 2.343 -53.533 1.00 98.00 307 MET A CA 1
ATOM 2483 C C . MET A 1 307 ? 38.741 1.423 -54.737 1.00 98.00 307 MET A C 1
ATOM 2485 O O . MET A 1 307 ? 39.734 1.590 -55.442 1.00 98.00 307 MET A O 1
ATOM 2489 N N . ASP A 1 308 ? 37.783 0.549 -55.053 1.00 98.25 308 ASP A N 1
ATOM 2490 C CA . ASP A 1 308 ? 37.845 -0.339 -56.220 1.00 98.25 308 ASP A CA 1
ATOM 2491 C C . ASP A 1 308 ? 37.929 0.432 -57.545 1.00 98.25 308 ASP A C 1
ATOM 2493 O O . ASP A 1 308 ? 38.653 0.047 -58.472 1.00 98.25 308 ASP A O 1
ATOM 2497 N N . VAL A 1 309 ? 37.167 1.526 -57.667 1.00 98.44 309 VAL A N 1
ATOM 2498 C CA . VAL A 1 309 ? 37.221 2.409 -58.840 1.00 98.44 309 VAL A CA 1
ATOM 2499 C C . VAL A 1 309 ? 38.592 3.069 -58.944 1.00 98.44 309 VAL A C 1
ATOM 2501 O O . VAL A 1 309 ? 39.185 3.064 -60.024 1.00 98.44 309 VAL A O 1
ATOM 2504 N N . TYR A 1 310 ? 39.109 3.611 -57.841 1.00 98.19 310 TYR A N 1
ATOM 2505 C CA . TYR A 1 310 ? 40.416 4.257 -57.803 1.00 98.19 310 TYR A CA 1
ATOM 2506 C C . TYR A 1 310 ? 41.539 3.291 -58.195 1.00 98.19 310 TYR A C 1
ATOM 2508 O O . TYR A 1 310 ? 42.327 3.618 -59.083 1.00 98.19 310 TYR A O 1
ATOM 2516 N N . ASP A 1 311 ? 41.573 2.095 -57.603 1.00 98.31 311 ASP A N 1
ATOM 2517 C CA . ASP A 1 311 ? 42.586 1.077 -57.893 1.00 98.31 311 ASP A CA 1
ATOM 2518 C C . ASP A 1 311 ? 42.537 0.657 -59.367 1.00 98.31 311 ASP A C 1
ATOM 2520 O O . ASP A 1 311 ? 43.567 0.640 -60.046 1.00 98.31 311 ASP A O 1
ATOM 2524 N N . ARG A 1 312 ? 41.335 0.442 -59.918 1.00 98.00 312 ARG A N 1
ATOM 2525 C CA . ARG A 1 312 ? 41.158 0.141 -61.347 1.00 98.00 312 ARG A CA 1
ATOM 2526 C C . ARG A 1 312 ? 41.667 1.267 -62.242 1.00 98.00 312 ARG A C 1
ATOM 2528 O O . ARG A 1 312 ? 42.367 1.007 -63.220 1.00 98.00 312 ARG A O 1
ATOM 2535 N N . GLU A 1 313 ? 41.321 2.518 -61.942 1.00 98.12 313 GLU A N 1
ATOM 2536 C CA . GLU A 1 313 ? 41.800 3.650 -62.733 1.00 98.12 313 GLU A CA 1
ATOM 2537 C C . GLU A 1 313 ? 43.322 3.831 -62.622 1.00 98.12 313 GLU A C 1
ATOM 2539 O O . GLU A 1 313 ? 43.971 4.219 -63.599 1.00 98.12 313 GLU A O 1
ATOM 2544 N N . CYS A 1 314 ? 43.901 3.575 -61.447 1.00 98.00 314 CYS A N 1
ATOM 2545 C CA . CYS A 1 314 ? 45.344 3.567 -61.235 1.00 98.00 314 CYS A CA 1
ATOM 2546 C C . CYS A 1 314 ? 46.021 2.500 -62.099 1.00 98.00 314 CYS A C 1
ATOM 2548 O O . CYS A 1 314 ? 46.914 2.846 -62.875 1.00 98.00 314 CYS A O 1
ATOM 2550 N N . ASP A 1 315 ? 45.534 1.258 -62.073 1.00 98.00 315 ASP A N 1
ATOM 2551 C CA . ASP A 1 315 ? 46.036 0.162 -62.907 1.00 98.00 315 ASP A CA 1
ATOM 2552 C C . ASP A 1 315 ? 45.930 0.481 -64.408 1.00 98.00 315 ASP A C 1
ATOM 2554 O O . ASP A 1 315 ? 46.867 0.258 -65.185 1.00 98.00 315 ASP A O 1
ATOM 2558 N N . GLU A 1 316 ? 44.806 1.055 -64.847 1.00 97.81 316 GLU A N 1
ATOM 2559 C CA . GLU A 1 316 ? 44.613 1.480 -66.236 1.00 97.81 316 GLU A CA 1
ATOM 2560 C C . GLU A 1 316 ? 45.607 2.575 -66.651 1.00 97.81 316 GLU A C 1
ATOM 2562 O O . GLU A 1 316 ? 46.193 2.518 -67.746 1.00 97.81 316 GLU A O 1
ATOM 2567 N N . ARG A 1 317 ? 45.819 3.576 -65.786 1.00 97.38 317 ARG A N 1
ATOM 2568 C CA . ARG A 1 317 ? 46.780 4.665 -66.014 1.00 97.38 317 ARG A CA 1
ATOM 2569 C C . ARG A 1 317 ? 48.209 4.137 -66.042 1.00 97.38 317 ARG A C 1
ATOM 2571 O O . ARG A 1 317 ? 48.942 4.476 -66.975 1.00 97.38 317 ARG A O 1
ATOM 2578 N N . ASP A 1 318 ? 48.586 3.271 -65.111 1.00 97.81 318 ASP A N 1
ATOM 2579 C CA . ASP A 1 318 ? 49.912 2.658 -65.058 1.00 97.81 318 ASP A CA 1
ATOM 2580 C C . ASP A 1 318 ? 50.173 1.782 -66.283 1.00 97.81 318 ASP A C 1
ATOM 2582 O O . ASP A 1 318 ? 51.229 1.892 -66.918 1.00 97.81 318 ASP A O 1
ATOM 2586 N N . MET A 1 319 ? 49.181 1.008 -66.726 1.00 97.38 319 MET A N 1
ATOM 2587 C CA . MET A 1 319 ? 49.282 0.227 -67.957 1.00 97.38 319 MET A CA 1
ATOM 2588 C C . MET A 1 319 ? 49.424 1.122 -69.197 1.00 97.38 319 MET A C 1
ATOM 2590 O O . MET A 1 319 ? 50.189 0.813 -70.120 1.00 97.38 319 MET A O 1
ATOM 2594 N N . LYS A 1 320 ? 48.729 2.265 -69.244 1.00 97.31 320 LYS A N 1
ATOM 2595 C CA . LYS A 1 320 ? 48.889 3.254 -70.320 1.00 97.31 320 LYS A CA 1
ATOM 2596 C C . LYS A 1 320 ? 50.284 3.880 -70.302 1.00 97.31 320 LYS A C 1
ATOM 2598 O O . LYS A 1 320 ? 50.910 3.975 -71.361 1.00 97.31 320 LYS A O 1
ATOM 2603 N N . ILE A 1 321 ? 50.791 4.259 -69.128 1.00 97.38 321 ILE A N 1
ATOM 2604 C CA . ILE A 1 321 ? 52.156 4.773 -68.951 1.00 97.38 321 ILE A CA 1
ATOM 2605 C C . ILE A 1 321 ? 53.169 3.728 -69.424 1.00 97.38 321 ILE A C 1
ATOM 2607 O O . ILE A 1 321 ? 54.065 4.058 -70.201 1.00 97.38 321 ILE A O 1
ATOM 2611 N N . TYR A 1 322 ? 53.006 2.465 -69.029 1.00 97.81 322 TYR A N 1
ATOM 2612 C CA . TYR A 1 322 ? 53.872 1.363 -69.442 1.00 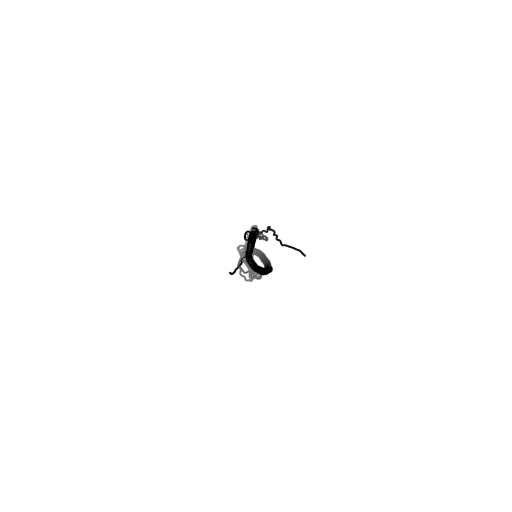97.81 322 TYR A CA 1
ATOM 2613 C C . TYR A 1 322 ? 53.884 1.173 -70.967 1.00 97.81 322 TYR A C 1
ATOM 2615 O O . TYR A 1 322 ? 54.954 1.119 -71.580 1.00 97.81 322 TYR A O 1
ATOM 2623 N N . LYS A 1 323 ? 52.708 1.156 -71.613 1.00 97.56 323 LYS A N 1
ATOM 2624 C CA . LYS A 1 323 ? 52.591 1.075 -73.081 1.00 97.56 323 LYS A CA 1
ATOM 2625 C C . LYS A 1 323 ? 53.299 2.241 -73.780 1.00 97.56 323 LYS A C 1
ATOM 2627 O O . LYS A 1 323 ? 54.032 2.009 -74.741 1.00 97.56 323 LYS A O 1
ATOM 2632 N N . MET A 1 324 ? 53.110 3.471 -73.297 1.00 96.69 324 MET A N 1
ATOM 2633 C CA . MET A 1 324 ? 53.744 4.673 -73.858 1.00 96.69 324 MET A CA 1
ATOM 2634 C C . MET A 1 324 ? 55.263 4.664 -73.669 1.00 96.69 324 MET A C 1
ATOM 2636 O O . MET A 1 324 ? 55.990 4.994 -74.606 1.00 96.69 324 MET A O 1
ATOM 2640 N N . LYS A 1 325 ? 55.757 4.232 -72.501 1.00 97.25 325 LYS A N 1
ATOM 2641 C CA . LYS A 1 325 ? 57.194 4.049 -72.249 1.00 97.25 325 LYS A CA 1
ATOM 2642 C C . LYS A 1 325 ? 57.801 3.042 -73.228 1.00 97.25 325 LYS A C 1
ATOM 2644 O O . LYS A 1 325 ? 58.754 3.386 -73.917 1.00 97.25 325 LYS A O 1
ATOM 2649 N N . ASN A 1 326 ? 57.194 1.865 -73.385 1.00 97.19 326 ASN A N 1
ATOM 2650 C CA . ASN A 1 326 ? 57.666 0.831 -74.316 1.00 97.19 326 ASN A CA 1
ATOM 2651 C C . ASN A 1 326 ? 57.621 1.306 -75.786 1.00 97.19 326 ASN A C 1
ATOM 2653 O O . ASN A 1 326 ? 58.545 1.067 -76.561 1.00 97.19 326 ASN A O 1
ATOM 2657 N N . ALA A 1 327 ? 56.571 2.030 -76.188 1.00 96.56 327 ALA A N 1
ATOM 2658 C CA . ALA A 1 327 ? 56.500 2.633 -77.522 1.00 96.56 327 ALA A CA 1
ATOM 2659 C C . ALA A 1 327 ? 57.618 3.667 -77.752 1.00 96.56 327 ALA A C 1
ATOM 2661 O O . ALA A 1 327 ? 58.230 3.686 -78.820 1.00 96.56 327 ALA A O 1
ATOM 2662 N N . THR A 1 328 ? 57.907 4.489 -76.741 1.00 96.12 328 THR A N 1
ATOM 2663 C CA . THR A 1 328 ? 58.974 5.498 -76.783 1.00 96.12 328 THR A CA 1
ATOM 2664 C C . THR A 1 328 ? 60.354 4.848 -76.853 1.00 96.12 328 THR A C 1
ATOM 2666 O O . THR A 1 328 ? 61.186 5.265 -77.656 1.00 96.12 328 THR A O 1
ATOM 2669 N N . GLU A 1 329 ? 60.588 3.790 -76.075 1.00 96.75 329 GLU A N 1
ATOM 2670 C CA . GLU A 1 329 ? 61.821 2.996 -76.099 1.00 96.75 329 GLU A CA 1
ATOM 2671 C C . GLU A 1 329 ? 62.046 2.368 -77.480 1.00 96.75 329 GLU A C 1
ATOM 2673 O O . GLU A 1 329 ? 63.086 2.588 -78.096 1.00 96.75 329 GLU A O 1
ATOM 2678 N N . LYS A 1 330 ? 61.025 1.715 -78.052 1.00 96.25 330 LYS A N 1
ATOM 2679 C CA . LYS A 1 330 ? 61.085 1.169 -79.420 1.00 96.25 330 LYS A CA 1
ATOM 2680 C C . LYS A 1 330 ? 61.383 2.231 -80.474 1.00 96.25 330 LYS A C 1
ATOM 2682 O O . LYS A 1 330 ? 62.146 1.967 -81.404 1.00 96.25 330 LYS A O 1
ATOM 2687 N N . LEU A 1 331 ? 60.768 3.411 -80.372 1.00 95.75 331 LEU A N 1
ATOM 2688 C CA . LEU A 1 331 ? 61.028 4.513 -81.299 1.00 95.75 331 LEU A CA 1
ATOM 2689 C C . LEU A 1 331 ? 62.465 5.028 -81.155 1.00 95.75 331 LEU A C 1
ATOM 2691 O O . LEU A 1 331 ? 63.130 5.274 -82.160 1.00 95.75 331 LEU A O 1
ATOM 2695 N N . THR A 1 332 ? 62.955 5.130 -79.921 1.00 95.75 332 THR A N 1
ATOM 2696 C CA . THR A 1 332 ? 64.335 5.531 -79.615 1.00 95.75 332 THR A CA 1
ATOM 2697 C C . THR A 1 332 ? 65.332 4.522 -80.187 1.00 95.75 332 THR A C 1
ATOM 2699 O O . THR A 1 332 ? 66.270 4.913 -80.876 1.00 95.75 332 THR A O 1
ATOM 2702 N N . ASP A 1 333 ? 65.082 3.221 -80.028 1.00 95.81 333 ASP A N 1
ATOM 2703 C CA . ASP A 1 333 ? 65.882 2.155 -80.641 1.00 95.81 333 ASP A CA 1
ATOM 2704 C C . ASP A 1 333 ? 65.890 2.233 -82.170 1.00 95.81 333 ASP A C 1
ATOM 2706 O O . ASP A 1 333 ? 66.933 2.071 -82.811 1.00 95.81 333 ASP A O 1
ATOM 2710 N N . GLN A 1 334 ? 64.731 2.481 -82.787 1.00 95.25 334 GLN A N 1
ATOM 2711 C CA . GLN A 1 334 ? 64.636 2.662 -84.236 1.00 95.25 334 GLN A CA 1
ATOM 2712 C C . GLN A 1 334 ? 65.418 3.890 -84.707 1.00 95.25 334 GLN A C 1
ATOM 2714 O O . GLN A 1 334 ? 66.124 3.804 -85.715 1.00 95.25 334 GLN A O 1
ATOM 2719 N N . MET A 1 335 ? 65.318 5.004 -83.979 1.00 95.06 335 MET A N 1
ATOM 2720 C CA . MET A 1 335 ? 66.071 6.226 -84.247 1.00 95.06 335 MET A CA 1
ATOM 2721 C C . MET A 1 335 ? 67.576 5.977 -84.132 1.00 95.06 335 MET A C 1
ATOM 2723 O O . MET A 1 335 ? 68.301 6.296 -85.069 1.00 95.06 335 MET A O 1
ATOM 2727 N N . ASN A 1 336 ? 68.035 5.317 -83.066 1.00 95.44 336 ASN A N 1
ATOM 2728 C CA . ASN A 1 336 ? 69.439 4.949 -82.874 1.00 95.44 336 ASN A CA 1
ATOM 2729 C C . ASN A 1 336 ? 69.952 4.067 -84.024 1.00 95.44 336 ASN A C 1
ATOM 2731 O O . ASN A 1 336 ? 70.979 4.366 -84.629 1.00 95.44 336 ASN A O 1
ATOM 2735 N N . ARG A 1 337 ? 69.194 3.037 -84.430 1.00 94.62 337 ARG A N 1
ATOM 2736 C CA . ARG A 1 337 ? 69.544 2.184 -85.585 1.00 94.62 337 ARG A CA 1
ATOM 2737 C C . ARG A 1 337 ? 69.585 2.954 -86.906 1.00 94.62 337 ARG A C 1
ATOM 2739 O O . ARG A 1 337 ? 70.381 2.634 -87.792 1.00 94.62 337 ARG A O 1
ATOM 2746 N N . LEU A 1 338 ? 68.681 3.913 -87.107 1.00 94.81 338 LEU A N 1
ATOM 2747 C CA . LEU A 1 338 ? 68.681 4.774 -88.291 1.00 94.81 338 LEU A CA 1
ATOM 2748 C C . LEU A 1 338 ? 69.882 5.718 -88.287 1.00 94.81 338 LEU A C 1
ATOM 2750 O O . LEU A 1 338 ? 70.538 5.822 -89.322 1.00 94.81 338 LEU A O 1
ATOM 2754 N N . GLN A 1 339 ? 70.192 6.323 -87.141 1.00 94.38 339 GLN A N 1
ATOM 2755 C CA . GLN A 1 339 ? 71.349 7.188 -86.949 1.00 94.38 339 GLN A CA 1
ATOM 2756 C C . GLN A 1 339 ? 72.648 6.426 -87.223 1.00 94.38 339 GLN A C 1
ATOM 2758 O O . GLN A 1 339 ? 73.433 6.851 -88.061 1.00 94.38 339 GLN A O 1
ATOM 2763 N N . GLU A 1 340 ? 72.825 5.230 -86.654 1.00 94.88 340 GLU A N 1
ATOM 2764 C CA . GLU A 1 340 ? 73.989 4.382 -86.937 1.00 94.88 340 GLU A CA 1
ATOM 2765 C C . GLU A 1 340 ? 74.130 4.047 -88.429 1.00 94.88 340 GLU A C 1
ATOM 2767 O O . GLU A 1 340 ? 75.235 4.041 -88.975 1.00 94.88 340 GLU A O 1
ATOM 2772 N N . ARG A 1 341 ? 73.018 3.744 -89.118 1.00 93.94 341 ARG A N 1
ATOM 2773 C CA . ARG A 1 341 ? 73.033 3.491 -90.569 1.00 93.94 341 ARG A CA 1
ATOM 2774 C C . ARG A 1 341 ? 73.371 4.747 -91.363 1.00 93.94 341 ARG A C 1
ATOM 2776 O O . ARG A 1 341 ? 74.079 4.642 -92.364 1.00 93.94 341 ARG A O 1
ATOM 2783 N N . PHE A 1 342 ? 72.853 5.899 -90.951 1.00 94.25 342 PHE A N 1
ATOM 2784 C CA . PHE A 1 342 ? 73.167 7.184 -91.559 1.00 94.25 342 PHE A CA 1
ATOM 2785 C C . PHE A 1 342 ? 74.653 7.503 -91.396 1.00 94.25 342 PHE A C 1
ATOM 2787 O O . PHE A 1 342 ? 75.315 7.744 -92.398 1.00 94.25 342 PHE A O 1
ATOM 2794 N N . ASP A 1 343 ? 75.197 7.384 -90.184 1.00 94.06 343 ASP A N 1
ATOM 2795 C CA . ASP A 1 343 ? 76.606 7.641 -89.883 1.00 94.06 343 ASP A CA 1
ATOM 2796 C C . ASP A 1 343 ? 77.537 6.692 -90.652 1.00 94.06 343 ASP A C 1
ATOM 2798 O O . ASP A 1 343 ? 78.558 7.124 -91.189 1.00 94.06 343 ASP A O 1
ATOM 2802 N N . LYS A 1 344 ? 77.178 5.402 -90.774 1.00 93.94 344 LYS A N 1
ATOM 2803 C CA . LYS A 1 344 ? 77.910 4.437 -91.618 1.00 93.94 344 LYS A CA 1
ATOM 2804 C C . LYS A 1 344 ? 77.928 4.865 -93.086 1.00 93.94 344 LYS A C 1
ATOM 2806 O O . LYS A 1 344 ? 78.996 4.925 -93.683 1.00 93.94 344 LYS A O 1
ATOM 2811 N N . ARG A 1 345 ? 76.772 5.216 -93.658 1.00 92.38 345 ARG A N 1
ATOM 2812 C CA . ARG A 1 345 ? 76.682 5.679 -95.055 1.00 92.38 345 ARG A CA 1
ATOM 2813 C C . ARG A 1 345 ? 77.370 7.022 -95.277 1.00 92.38 345 ARG A C 1
ATOM 2815 O O . ARG A 1 345 ? 77.952 7.227 -96.333 1.00 92.38 345 ARG A O 1
ATOM 2822 N N . ALA A 1 346 ? 77.301 7.936 -94.312 1.00 92.19 346 ALA A N 1
ATOM 2823 C CA . ALA A 1 346 ? 77.995 9.217 -94.371 1.00 92.19 346 ALA A CA 1
ATOM 2824 C C . ALA A 1 346 ? 79.511 8.994 -94.446 1.00 92.19 346 ALA A C 1
ATOM 2826 O O . ALA A 1 346 ? 80.150 9.535 -95.345 1.00 92.19 346 ALA A O 1
ATOM 2827 N N . LYS A 1 347 ? 80.052 8.104 -93.598 1.00 93.62 347 LYS A N 1
ATOM 2828 C CA . LYS A 1 347 ? 81.453 7.660 -93.673 1.00 93.62 347 LYS A CA 1
ATOM 2829 C C . LYS A 1 347 ? 81.787 7.037 -95.030 1.00 93.62 347 LYS A C 1
ATOM 2831 O O . LYS A 1 347 ? 82.737 7.475 -95.660 1.00 93.62 347 LYS A O 1
ATOM 2836 N N . GLU A 1 348 ? 80.976 6.102 -95.533 1.00 92.38 348 GLU A N 1
ATOM 2837 C CA . GLU A 1 348 ? 81.182 5.494 -96.861 1.00 92.38 348 GLU A CA 1
ATOM 2838 C C . GLU A 1 348 ? 81.186 6.533 -98.001 1.00 92.38 348 GLU A C 1
ATOM 2840 O O . GLU A 1 348 ? 81.990 6.448 -98.931 1.00 92.38 348 GLU A O 1
ATOM 2845 N N . ILE A 1 349 ? 80.294 7.529 -97.947 1.00 91.12 349 ILE A N 1
ATOM 2846 C CA . ILE A 1 349 ? 80.228 8.619 -98.928 1.00 91.12 349 ILE A CA 1
ATOM 2847 C C . ILE A 1 349 ? 81.475 9.499 -98.845 1.00 91.12 349 ILE A C 1
ATOM 2849 O O . ILE A 1 349 ? 82.010 9.882 -99.887 1.00 91.12 349 ILE A O 1
ATOM 2853 N N . ASP A 1 350 ? 81.921 9.848 -97.642 1.00 91.19 350 ASP A N 1
ATOM 2854 C CA . ASP A 1 350 ? 83.110 10.675 -97.456 1.00 91.19 350 ASP A CA 1
ATOM 2855 C C . ASP A 1 350 ? 84.384 9.923 -97.867 1.00 91.19 350 ASP A C 1
ATOM 2857 O O . ASP A 1 350 ? 85.185 10.479 -98.622 1.00 91.19 350 ASP A O 1
ATOM 2861 N N . ASP A 1 351 ? 84.499 8.632 -97.540 1.00 90.75 351 ASP A N 1
ATOM 2862 C CA . ASP A 1 351 ? 85.554 7.742 -98.040 1.00 90.75 351 ASP A CA 1
ATOM 2863 C C . ASP A 1 351 ? 85.546 7.675 -99.579 1.00 90.75 351 ASP A C 1
ATOM 2865 O O . ASP A 1 351 ? 86.594 7.747 -100.228 1.00 90.75 351 ASP A O 1
ATOM 2869 N N . TRP A 1 352 ? 84.365 7.602 -100.204 1.00 90.00 352 TRP A N 1
ATOM 2870 C CA . TRP A 1 352 ? 84.228 7.608 -101.663 1.00 90.00 352 TRP A CA 1
ATOM 2871 C C . TRP A 1 352 ? 84.596 8.956 -102.299 1.00 90.00 352 TRP A C 1
ATOM 2873 O O . TRP A 1 352 ? 85.245 8.992 -103.354 1.00 90.00 352 TRP A O 1
ATOM 2883 N N . LYS A 1 353 ? 84.202 10.080 -101.685 1.00 89.38 353 LYS A N 1
ATOM 2884 C CA . LYS A 1 353 ? 84.612 11.425 -102.125 1.00 89.38 353 LYS A CA 1
ATOM 2885 C C . LYS A 1 353 ? 86.126 11.570 -102.046 1.00 89.38 353 LYS A C 1
ATOM 2887 O O . LYS A 1 353 ? 86.717 12.072 -103.004 1.00 89.38 353 LYS A O 1
ATOM 2892 N N . GLU A 1 354 ? 86.738 11.101 -100.962 1.00 90.06 354 GLU A N 1
ATOM 2893 C CA . GLU A 1 354 ? 88.182 11.159 -100.763 1.00 90.06 354 GLU A CA 1
ATOM 2894 C C . GLU A 1 354 ? 88.911 10.255 -101.763 1.00 90.06 354 GLU A C 1
ATOM 2896 O O . GLU A 1 354 ? 89.818 10.710 -102.459 1.00 90.06 354 GLU A O 1
ATOM 2901 N N . TYR A 1 355 ? 88.430 9.028 -101.986 1.00 89.56 355 TYR A N 1
ATOM 2902 C CA . TYR A 1 355 ? 88.920 8.160 -103.061 1.00 89.56 355 TYR A CA 1
ATOM 2903 C C . TYR A 1 355 ? 88.847 8.841 -104.439 1.00 89.56 355 TYR A C 1
ATOM 2905 O O . TYR A 1 355 ? 89.811 8.812 -105.210 1.00 89.56 355 TYR A O 1
ATOM 2913 N N . LYS A 1 356 ? 87.726 9.501 -104.766 1.00 89.62 356 LYS A N 1
ATOM 2914 C CA . LYS A 1 356 ? 87.553 10.230 -106.033 1.00 89.62 356 LYS A CA 1
ATOM 2915 C C . LYS A 1 356 ? 88.483 11.443 -106.127 1.00 89.62 356 LYS A C 1
ATOM 2917 O O . LYS A 1 356 ? 88.993 11.714 -107.217 1.00 89.62 356 LYS A O 1
ATOM 2922 N N . ARG A 1 357 ? 88.726 12.150 -105.015 1.00 88.44 357 ARG A N 1
ATOM 2923 C CA . ARG A 1 357 ? 89.698 13.250 -104.916 1.00 88.44 357 ARG A CA 1
ATOM 2924 C C . ARG A 1 357 ? 91.111 12.740 -105.193 1.00 88.44 357 ARG A C 1
ATOM 2926 O O . ARG A 1 357 ? 91.743 13.253 -106.112 1.00 88.44 357 ARG A O 1
ATOM 2933 N N . LEU A 1 358 ? 91.554 11.684 -104.504 1.00 89.12 358 LEU A N 1
ATOM 2934 C CA . LEU A 1 358 ? 92.860 11.048 -104.728 1.00 89.12 358 LEU A CA 1
ATOM 2935 C C . LEU A 1 358 ? 93.013 10.540 -106.166 1.00 89.12 358 LEU A C 1
ATOM 2937 O O . LEU A 1 358 ? 94.077 10.687 -106.765 1.00 89.12 358 LEU A O 1
ATOM 2941 N N . LYS A 1 359 ? 91.961 9.949 -106.745 1.00 88.56 359 LYS A N 1
ATOM 2942 C CA . LYS A 1 359 ? 91.975 9.471 -108.134 1.00 88.56 359 LYS A CA 1
ATOM 2943 C C . LYS A 1 359 ? 92.107 10.621 -109.134 1.00 88.56 359 LYS A C 1
ATOM 2945 O O . LYS A 1 359 ? 92.844 10.480 -110.106 1.00 88.56 359 LYS A O 1
ATOM 2950 N N . ARG A 1 360 ? 91.419 11.746 -108.903 1.00 86.19 360 ARG A N 1
ATOM 2951 C CA . ARG A 1 360 ? 91.555 12.955 -109.729 1.00 86.19 360 ARG A CA 1
ATOM 2952 C C . ARG A 1 360 ? 92.955 13.549 -109.601 1.00 86.19 360 ARG A C 1
ATOM 2954 O O . ARG A 1 360 ? 93.578 13.796 -110.621 1.00 86.19 360 ARG A O 1
ATOM 2961 N N . GLU A 1 361 ? 93.465 13.693 -108.380 1.00 85.62 361 GLU A N 1
ATOM 2962 C CA . GLU A 1 361 ? 94.810 14.219 -108.121 1.00 85.62 361 GLU A CA 1
ATOM 2963 C C . GLU A 1 361 ? 95.893 13.344 -108.775 1.00 85.62 361 GLU A C 1
ATOM 2965 O O . GLU A 1 361 ? 96.829 13.854 -109.385 1.00 85.62 361 GLU A O 1
ATOM 2970 N N . ARG A 1 362 ? 95.736 12.012 -108.725 1.00 85.19 362 ARG A N 1
ATOM 2971 C CA . ARG A 1 362 ? 96.614 11.074 -109.437 1.00 85.19 362 ARG A CA 1
ATOM 2972 C C . ARG A 1 362 ? 96.541 11.271 -110.952 1.00 85.19 362 ARG A C 1
ATOM 2974 O O . ARG A 1 362 ? 97.584 11.370 -111.583 1.00 85.19 362 ARG A O 1
ATOM 2981 N N . ALA A 1 363 ? 95.340 11.369 -111.522 1.00 83.75 363 ALA A N 1
ATOM 2982 C CA . ALA A 1 363 ? 95.165 11.591 -112.957 1.00 83.75 363 ALA A CA 1
ATOM 2983 C C . ALA A 1 363 ? 95.714 12.957 -113.415 1.00 83.75 363 ALA A C 1
ATOM 2985 O O . ALA A 1 363 ? 96.309 13.052 -114.484 1.00 83.75 363 ALA A O 1
ATOM 2986 N N . GLU A 1 3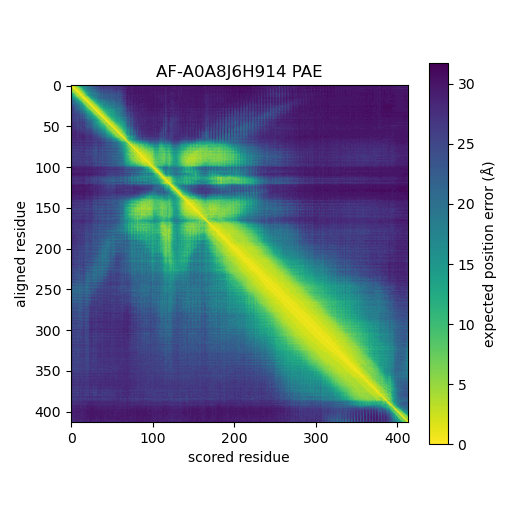64 ? 95.555 14.010 -112.609 1.00 85.62 364 GLU A N 1
ATOM 2987 C CA . GLU A 1 364 ? 96.138 15.334 -112.859 1.00 85.62 364 GLU A CA 1
ATOM 2988 C C . GLU A 1 364 ? 97.668 15.295 -112.794 1.00 85.62 364 GLU A C 1
ATOM 2990 O O . GLU A 1 364 ? 98.330 15.877 -113.653 1.00 85.62 364 GLU A O 1
ATOM 2995 N N . ARG A 1 365 ? 98.241 14.563 -111.829 1.00 82.50 365 ARG A N 1
ATOM 2996 C CA . ARG A 1 365 ? 99.690 14.342 -111.728 1.00 82.50 365 ARG A CA 1
ATOM 2997 C C . ARG A 1 365 ? 100.227 13.570 -112.931 1.00 82.50 365 ARG A C 1
ATOM 2999 O O . ARG A 1 365 ? 101.186 14.020 -113.544 1.00 82.50 365 ARG A O 1
ATOM 3006 N N . GLU A 1 366 ? 99.570 12.480 -113.323 1.00 84.50 366 GLU A N 1
ATOM 3007 C CA . GLU A 1 366 ? 99.907 11.710 -114.529 1.00 84.50 366 GLU A CA 1
ATOM 3008 C C . GLU A 1 366 ? 99.799 12.575 -115.799 1.00 84.50 366 GLU A C 1
ATOM 3010 O O . GLU A 1 366 ? 100.657 12.503 -116.680 1.00 84.50 366 GLU A O 1
ATOM 3015 N N . ALA A 1 367 ? 98.788 13.447 -115.894 1.00 83.12 367 ALA A N 1
ATOM 3016 C CA . ALA A 1 367 ? 98.634 14.382 -117.009 1.00 83.12 367 ALA A CA 1
ATOM 3017 C C . ALA A 1 367 ? 99.734 15.460 -117.032 1.00 83.12 367 ALA A C 1
ATOM 3019 O O . ALA A 1 367 ? 100.252 15.783 -118.104 1.00 83.12 367 ALA A O 1
ATOM 3020 N N . LEU A 1 368 ? 100.119 15.998 -115.870 1.00 83.88 368 LEU A N 1
ATOM 3021 C CA . LEU A 1 368 ? 101.238 16.934 -115.720 1.00 83.88 368 LEU A CA 1
ATOM 3022 C C . LEU A 1 368 ? 102.574 16.278 -116.074 1.00 83.88 368 LEU A C 1
ATOM 3024 O O . LEU A 1 368 ? 103.360 16.872 -116.809 1.00 83.88 368 LEU A O 1
ATOM 3028 N N . GLU A 1 369 ? 102.818 15.053 -115.609 1.00 83.00 369 GLU A N 1
ATOM 3029 C CA . GLU A 1 369 ? 103.994 14.256 -115.965 1.00 83.00 369 GLU A CA 1
ATOM 3030 C C . GLU A 1 369 ? 104.035 13.994 -117.474 1.00 83.00 369 GLU A C 1
ATOM 3032 O O . GLU A 1 369 ? 105.055 14.249 -118.115 1.00 83.00 369 GLU A O 1
ATOM 3037 N N . ALA A 1 370 ? 102.917 13.588 -118.082 1.00 80.56 370 ALA A N 1
ATOM 3038 C CA . ALA A 1 370 ? 102.814 13.402 -119.527 1.00 80.56 370 ALA A CA 1
ATOM 3039 C C . ALA A 1 370 ? 103.077 14.709 -120.295 1.00 80.56 370 ALA A C 1
ATOM 3041 O O . ALA A 1 370 ? 103.830 14.718 -121.274 1.00 80.56 370 ALA A O 1
ATOM 3042 N N . TRP A 1 371 ? 102.516 15.833 -119.845 1.00 83.81 371 TRP A N 1
ATOM 3043 C CA . TRP A 1 371 ? 102.762 17.146 -120.441 1.00 83.81 371 TRP A CA 1
ATOM 3044 C C . TRP A 1 371 ? 104.226 17.580 -120.300 1.00 83.81 371 TRP A C 1
ATOM 3046 O O . TRP A 1 371 ? 104.822 18.060 -121.269 1.00 83.81 371 TRP A O 1
ATOM 3056 N N . ALA A 1 372 ? 104.834 17.370 -119.131 1.00 81.88 372 ALA A N 1
ATOM 3057 C CA . ALA A 1 372 ? 106.240 17.655 -118.876 1.00 81.88 372 ALA A CA 1
ATOM 3058 C C . ALA A 1 372 ? 107.146 16.791 -119.763 1.00 81.88 372 ALA A C 1
ATOM 3060 O O . ALA A 1 372 ? 108.054 17.326 -120.397 1.00 81.88 372 ALA A O 1
ATOM 3061 N N . ILE A 1 373 ? 106.854 15.493 -119.910 1.00 82.00 373 ILE A N 1
ATOM 3062 C CA . ILE A 1 373 ? 107.534 14.596 -120.855 1.00 82.00 373 ILE A CA 1
ATOM 3063 C C . ILE A 1 373 ? 107.427 15.151 -122.280 1.00 82.00 373 ILE A C 1
ATOM 3065 O O . ILE A 1 373 ? 108.439 15.246 -122.976 1.00 82.00 373 ILE A O 1
ATOM 3069 N N . VAL A 1 374 ? 106.238 15.575 -122.719 1.00 79.62 374 VAL A N 1
ATOM 3070 C CA . VAL A 1 374 ? 106.032 16.168 -124.053 1.00 79.62 374 VAL A CA 1
ATOM 3071 C C . VAL A 1 374 ? 106.831 17.464 -124.220 1.00 79.62 374 VAL A C 1
ATOM 3073 O O . VAL A 1 374 ? 107.460 17.662 -125.262 1.00 79.62 374 VAL A O 1
ATOM 3076 N N . LYS A 1 375 ? 106.867 18.340 -123.211 1.00 81.12 375 LYS A N 1
ATOM 3077 C CA . LYS A 1 375 ? 107.654 19.583 -123.233 1.00 81.12 375 LYS A CA 1
ATOM 3078 C C . LYS A 1 375 ? 109.152 19.323 -123.236 1.00 81.12 375 LYS A C 1
ATOM 3080 O O . LYS A 1 375 ? 109.849 19.958 -124.023 1.00 81.12 375 LYS A O 1
ATOM 3085 N N . ILE A 1 376 ? 109.642 18.379 -122.434 1.00 80.69 376 ILE A N 1
ATOM 3086 C CA . ILE A 1 376 ? 111.042 17.940 -122.447 1.00 80.69 376 ILE A CA 1
ATOM 3087 C C . ILE A 1 376 ? 111.376 17.368 -123.821 1.00 80.69 376 ILE A C 1
ATOM 3089 O O . ILE A 1 376 ? 112.374 17.773 -124.409 1.00 80.69 376 ILE A O 1
ATOM 3093 N N . GLN A 1 377 ? 110.525 16.511 -124.392 1.00 77.94 377 GLN A N 1
ATOM 3094 C CA . GLN A 1 377 ? 110.718 16.000 -125.747 1.00 77.94 377 GLN A CA 1
ATOM 3095 C C . GLN A 1 377 ? 110.730 17.119 -126.799 1.00 77.94 377 GLN A C 1
ATOM 3097 O O . GLN A 1 377 ? 111.552 17.093 -127.714 1.00 77.94 377 GLN A O 1
ATOM 3102 N N . ALA A 1 378 ? 109.839 18.107 -126.698 1.00 78.12 378 ALA A N 1
ATOM 3103 C CA . ALA A 1 378 ? 109.794 19.251 -127.606 1.00 78.12 378 ALA A CA 1
ATOM 3104 C C . ALA A 1 378 ? 111.025 20.158 -127.446 1.00 78.12 378 ALA A C 1
ATOM 3106 O O . ALA A 1 378 ? 111.587 20.619 -128.442 1.00 78.12 378 ALA A O 1
ATOM 3107 N N . TRP A 1 379 ? 111.486 20.372 -126.212 1.00 82.38 379 TRP A N 1
ATOM 3108 C CA . TRP A 1 379 ? 112.714 21.098 -125.912 1.00 82.38 379 TRP A CA 1
ATOM 3109 C C . TRP A 1 379 ? 113.927 20.366 -126.476 1.00 82.38 379 TRP A C 1
ATOM 3111 O O . TRP A 1 379 ? 114.685 20.978 -127.220 1.00 82.38 379 TRP A O 1
ATOM 3121 N N . TRP A 1 380 ? 114.059 19.057 -126.243 1.00 77.00 380 TRP A N 1
ATOM 3122 C CA . TRP A 1 380 ? 115.134 18.234 -126.802 1.00 77.00 380 TRP A CA 1
ATOM 3123 C C . TRP A 1 380 ? 115.131 18.246 -128.334 1.00 77.00 380 TRP A C 1
ATOM 3125 O O . TRP A 1 380 ? 116.176 18.455 -128.951 1.00 77.00 380 TRP A O 1
ATOM 3135 N N . ARG A 1 381 ? 113.958 18.119 -128.972 1.00 75.88 381 ARG A N 1
ATOM 3136 C CA . ARG A 1 381 ? 113.814 18.269 -130.433 1.00 75.88 381 ARG A CA 1
ATOM 3137 C C . ARG A 1 381 ? 114.249 19.663 -130.902 1.00 75.88 381 ARG A C 1
ATOM 3139 O O . ARG A 1 381 ? 114.984 19.776 -131.879 1.00 75.88 381 ARG A O 1
ATOM 3146 N N . GLY A 1 382 ? 113.867 20.722 -130.188 1.00 76.50 382 GLY A N 1
ATOM 3147 C CA . GLY A 1 382 ? 114.277 22.097 -130.489 1.00 76.50 382 GLY A CA 1
ATOM 3148 C C . GLY A 1 382 ? 115.769 22.366 -130.256 1.00 76.50 382 GLY A C 1
ATOM 3149 O O . GLY A 1 382 ? 116.384 23.111 -131.017 1.00 76.50 382 GLY A O 1
ATOM 3150 N N . VAL A 1 383 ? 116.371 21.751 -129.236 1.00 75.56 383 VAL A N 1
ATOM 3151 C CA . VAL A 1 383 ? 117.814 21.804 -128.964 1.00 75.56 383 VAL A CA 1
ATOM 3152 C C . VAL A 1 383 ? 118.582 21.072 -130.061 1.00 75.56 383 VAL A C 1
ATOM 3154 O O . VAL A 1 383 ? 119.541 21.647 -130.568 1.00 75.56 383 VAL A O 1
ATOM 3157 N N . MET A 1 384 ? 118.131 19.891 -130.510 1.00 67.38 384 MET A N 1
ATOM 3158 C CA . MET A 1 384 ? 118.729 19.206 -131.667 1.00 67.38 384 MET A CA 1
ATOM 3159 C C . MET A 1 384 ? 118.756 20.106 -132.910 1.00 67.38 384 MET A C 1
ATOM 3161 O O . MET A 1 384 ? 119.794 20.230 -133.560 1.00 67.38 384 MET A O 1
ATOM 3165 N N . VAL A 1 385 ? 117.656 20.813 -133.195 1.00 66.75 385 VAL A N 1
ATOM 3166 C CA . VAL A 1 385 ? 117.577 21.755 -134.326 1.00 66.75 385 VAL A CA 1
ATOM 3167 C C . VAL A 1 385 ? 118.518 22.955 -134.139 1.00 66.75 385 VAL A C 1
ATOM 3169 O O . VAL A 1 385 ? 119.274 23.292 -135.049 1.00 66.75 385 VAL A O 1
ATOM 3172 N N . ARG A 1 386 ? 118.522 23.601 -132.963 1.00 72.75 386 ARG A N 1
ATOM 3173 C CA . ARG A 1 386 ? 119.293 24.839 -132.715 1.00 72.75 386 ARG A CA 1
ATOM 3174 C C . ARG A 1 386 ? 120.796 24.615 -132.545 1.00 72.75 386 ARG A C 1
ATOM 3176 O O . ARG A 1 386 ? 121.584 25.411 -133.047 1.00 72.75 386 ARG A O 1
ATOM 3183 N N . LYS A 1 387 ? 121.204 23.533 -131.878 1.00 68.50 387 LYS A N 1
ATOM 3184 C CA . LYS A 1 387 ? 122.617 23.131 -131.742 1.00 68.50 387 LYS A CA 1
ATOM 3185 C C . LYS A 1 387 ? 123.139 22.408 -132.991 1.00 68.50 387 LYS A C 1
ATOM 3187 O O . LYS A 1 387 ? 124.303 22.026 -133.008 1.00 68.50 387 LYS A O 1
ATOM 3192 N N . LYS A 1 388 ? 122.308 22.256 -134.038 1.00 57.25 388 LYS A N 1
ATOM 3193 C CA . LYS A 1 388 ? 122.647 21.592 -135.310 1.00 57.25 388 LYS A CA 1
ATOM 3194 C C . LYS A 1 388 ? 123.215 20.181 -135.096 1.00 57.25 388 LYS A C 1
ATOM 3196 O O . LYS A 1 388 ? 124.111 19.751 -135.817 1.00 57.25 388 LYS A O 1
ATOM 3201 N N . LEU A 1 389 ? 122.691 19.484 -134.088 1.00 55.69 389 LEU A N 1
ATOM 3202 C CA . LEU A 1 389 ? 123.030 18.103 -133.767 1.00 55.69 389 LEU A CA 1
ATOM 3203 C C . LEU A 1 389 ? 122.032 17.197 -134.493 1.00 55.69 389 LEU A C 1
ATOM 3205 O O . LEU A 1 389 ? 120.819 17.346 -134.346 1.00 55.69 389 LEU A O 1
ATOM 3209 N N . GLY A 1 390 ? 122.543 16.292 -135.326 1.00 61.19 390 GLY A N 1
ATOM 3210 C CA . GLY A 1 390 ? 121.726 15.483 -136.231 1.00 61.19 390 GLY A CA 1
ATOM 3211 C C . GLY A 1 390 ? 121.446 16.175 -137.579 1.00 61.19 390 GLY A C 1
ATOM 3212 O O . GLY A 1 390 ? 122.192 17.070 -137.980 1.00 61.19 390 GLY A O 1
ATOM 3213 N N . PRO A 1 391 ? 120.396 15.775 -138.319 1.00 54.84 391 PRO A N 1
ATOM 3214 C CA . PRO A 1 391 ? 120.256 16.015 -139.765 1.00 54.84 391 PRO A CA 1
ATOM 3215 C C . PRO A 1 391 ? 120.028 17.483 -140.196 1.00 54.84 391 PRO A C 1
ATOM 3217 O O . PRO A 1 391 ? 119.760 17.749 -141.363 1.00 54.84 391 PRO A O 1
ATOM 3220 N N . TYR A 1 392 ? 120.162 18.450 -139.284 1.00 58.03 392 TYR A N 1
ATOM 3221 C CA . TYR A 1 392 ? 119.865 19.874 -139.486 1.00 58.03 392 TYR A CA 1
ATOM 3222 C C . TYR A 1 392 ? 121.120 20.771 -139.638 1.00 58.03 392 TYR A C 1
ATOM 3224 O O . TYR A 1 392 ? 121.015 21.999 -139.677 1.00 58.03 392 TYR A O 1
ATOM 3232 N N . GLY A 1 393 ? 122.320 20.187 -139.765 1.00 49.19 393 GLY A N 1
ATOM 3233 C CA . GLY A 1 393 ? 123.561 20.891 -140.125 1.00 49.19 393 GLY A CA 1
ATOM 3234 C C . GLY A 1 393 ? 123.798 20.944 -141.644 1.00 49.19 393 GLY A C 1
ATOM 3235 O O . GLY A 1 393 ? 123.872 19.913 -142.304 1.00 49.19 393 GLY A O 1
ATOM 3236 N N . ARG A 1 394 ? 123.932 22.150 -142.221 1.00 42.25 394 ARG A N 1
ATOM 3237 C CA . ARG A 1 394 ? 124.078 22.371 -143.676 1.00 42.25 394 ARG A CA 1
ATOM 3238 C C . ARG A 1 394 ? 125.349 21.725 -144.258 1.00 42.25 394 ARG A C 1
ATOM 3240 O O . ARG A 1 394 ? 126.451 22.180 -143.965 1.00 42.25 394 ARG A O 1
ATOM 3247 N N . LYS A 1 395 ? 125.182 20.816 -145.227 1.00 39.44 395 LYS A N 1
ATOM 3248 C CA . LYS A 1 395 ? 126.134 20.599 -146.332 1.00 39.44 395 LYS A CA 1
ATOM 3249 C C . LYS A 1 395 ? 125.413 20.656 -147.689 1.00 39.44 395 LYS A C 1
ATOM 3251 O O . LYS A 1 395 ? 124.494 19.893 -147.959 1.00 39.44 395 LYS A O 1
ATOM 3256 N N . LYS A 1 396 ? 125.863 21.602 -148.528 1.00 37.88 396 LYS A N 1
ATOM 3257 C CA . LYS A 1 396 ? 125.806 21.601 -150.009 1.00 37.88 396 LYS A CA 1
ATOM 3258 C C . LYS A 1 396 ? 126.470 20.294 -150.510 1.00 37.88 396 LYS A C 1
ATOM 3260 O O . LYS A 1 396 ? 127.418 19.861 -149.869 1.00 37.88 396 LYS A O 1
ATOM 3265 N N . LYS A 1 397 ? 126.106 19.624 -151.611 1.00 36.41 397 LYS A N 1
ATOM 3266 C CA . LYS A 1 397 ? 125.736 20.072 -152.969 1.00 36.41 397 LYS A CA 1
ATOM 3267 C C . LYS A 1 397 ? 125.174 18.839 -153.730 1.00 36.41 397 LYS A C 1
ATOM 3269 O O . LYS A 1 397 ? 125.834 17.814 -153.717 1.00 36.41 397 LYS A O 1
ATOM 3274 N N . GLY A 1 398 ? 124.036 18.979 -154.423 1.00 37.38 398 GLY A N 1
ATOM 3275 C CA . GLY A 1 398 ? 123.658 18.262 -155.663 1.00 37.38 398 GLY A CA 1
ATOM 3276 C C . GLY A 1 398 ? 123.494 16.720 -155.724 1.00 37.38 398 GLY A C 1
ATOM 3277 O O . GLY A 1 398 ? 124.425 15.976 -155.469 1.00 37.38 398 GLY A O 1
ATOM 3278 N N . LYS A 1 399 ? 122.359 16.321 -156.336 1.00 37.12 399 LYS A N 1
ATOM 3279 C CA . LYS A 1 399 ? 122.073 15.117 -157.170 1.00 37.12 399 LYS A CA 1
ATOM 3280 C C . LYS A 1 399 ? 121.669 13.756 -156.538 1.00 37.12 399 LYS A C 1
ATOM 3282 O O . LYS A 1 399 ? 122.471 13.080 -155.920 1.00 37.12 399 LYS A O 1
ATOM 3287 N N . LYS A 1 400 ? 120.464 13.336 -156.984 1.00 34.97 400 LYS A N 1
ATOM 3288 C CA . LYS A 1 400 ? 119.976 12.017 -157.483 1.00 34.97 400 LYS A CA 1
ATOM 3289 C C . LYS A 1 400 ? 119.908 10.771 -156.568 1.00 34.97 400 LYS A C 1
ATOM 3291 O O . LYS A 1 400 ? 120.883 10.393 -155.942 1.00 34.97 400 LYS A O 1
ATOM 3296 N N . GLY A 1 401 ? 118.785 10.044 -156.716 1.00 37.91 401 GLY A N 1
ATOM 3297 C CA . GLY A 1 401 ? 118.589 8.613 -156.391 1.00 37.91 401 GLY A CA 1
ATOM 3298 C C . GLY A 1 401 ? 117.383 8.396 -155.467 1.00 37.91 401 GLY A C 1
ATOM 3299 O O . GLY A 1 401 ? 117.469 8.701 -154.290 1.00 37.91 401 GLY A O 1
ATOM 3300 N N . ASP A 1 402 ? 116.164 8.188 -155.967 1.00 36.12 402 ASP A N 1
ATOM 3301 C CA . ASP A 1 402 ? 115.536 6.956 -156.493 1.00 36.12 402 ASP A CA 1
ATOM 3302 C C . ASP A 1 402 ? 115.167 5.890 -155.427 1.00 36.12 402 ASP A C 1
ATOM 3304 O O . ASP A 1 402 ? 116.018 5.302 -154.772 1.00 36.12 402 ASP A O 1
ATOM 3308 N N . LYS A 1 403 ? 113.853 5.607 -155.399 1.00 40.28 403 LYS A N 1
ATOM 3309 C CA . LYS A 1 403 ? 113.170 4.323 -155.147 1.00 40.28 403 LYS A CA 1
ATOM 3310 C C . LYS A 1 403 ? 113.013 3.705 -153.736 1.00 40.28 403 LYS A C 1
ATOM 3312 O O . LYS A 1 403 ? 113.878 3.016 -153.217 1.00 40.28 403 LYS A O 1
ATOM 3317 N N . LYS A 1 404 ? 111.715 3.643 -153.379 1.00 37.78 404 LYS A N 1
ATOM 3318 C CA . LYS A 1 404 ? 110.868 2.426 -153.231 1.00 37.78 404 LYS A CA 1
ATOM 3319 C C . LYS A 1 404 ? 110.572 1.922 -151.807 1.00 37.78 404 LYS A C 1
ATOM 3321 O O . LYS A 1 404 ? 111.462 1.482 -151.098 1.00 37.78 404 LYS A O 1
ATOM 3326 N N . ASN A 1 405 ? 109.261 1.684 -151.612 1.00 36.88 405 ASN A N 1
ATOM 3327 C CA . ASN A 1 405 ? 108.661 0.550 -150.881 1.00 36.88 405 ASN A CA 1
ATOM 3328 C C . ASN A 1 405 ? 108.757 0.599 -149.335 1.00 36.88 405 ASN A C 1
ATOM 3330 O O . ASN A 1 405 ? 109.742 1.044 -148.786 1.00 36.88 405 ASN A O 1
ATOM 3334 N N . LYS A 1 406 ? 107.821 0.095 -148.523 1.00 38.16 406 LYS A N 1
ATOM 3335 C CA . LYS A 1 406 ? 106.577 -0.677 -148.696 1.00 38.16 406 LYS A CA 1
ATOM 3336 C C . LYS A 1 406 ? 106.017 -0.888 -147.275 1.00 38.16 406 LYS A C 1
ATOM 3338 O O . LYS A 1 406 ? 106.830 -1.182 -146.414 1.00 38.16 406 LYS A O 1
ATOM 3343 N N . LYS A 1 407 ? 104.680 -1.001 -147.135 1.00 38.31 407 LYS A N 1
ATOM 3344 C CA . LYS A 1 407 ? 103.968 -2.020 -146.304 1.00 38.31 407 LYS A CA 1
ATOM 3345 C C . LYS A 1 407 ? 104.214 -1.977 -144.762 1.00 38.31 407 LYS A C 1
ATOM 3347 O O . LYS A 1 407 ? 105.273 -1.614 -144.307 1.00 38.31 407 LYS A O 1
ATOM 3352 N N . LYS A 1 408 ? 103.341 -2.404 -143.841 1.00 36.81 408 LYS A N 1
ATOM 3353 C CA . LYS A 1 408 ? 102.079 -3.169 -143.810 1.00 36.81 408 LYS A CA 1
ATOM 3354 C C . LYS A 1 408 ? 101.681 -3.301 -142.322 1.00 36.81 408 LYS A C 1
ATOM 3356 O O . LYS A 1 408 ? 102.590 -3.485 -141.526 1.00 36.81 408 LYS A O 1
ATOM 3361 N N . LYS A 1 409 ? 100.375 -3.530 -142.070 1.00 36.88 409 LYS A N 1
ATOM 3362 C CA . LYS A 1 409 ? 99.796 -4.440 -141.033 1.00 36.88 409 LYS A CA 1
ATOM 3363 C C . LYS A 1 409 ? 100.058 -4.066 -139.553 1.00 36.88 409 LYS A C 1
ATOM 3365 O O . LYS A 1 409 ? 101.043 -3.434 -139.245 1.00 36.88 409 LYS A O 1
ATOM 3370 N N . LYS A 1 410 ? 99.316 -4.532 -138.545 1.00 35.47 410 LYS A N 1
ATOM 3371 C CA . LYS A 1 410 ? 97.948 -5.055 -138.322 1.00 35.47 410 LYS A CA 1
ATOM 3372 C C . LYS A 1 410 ? 97.894 -5.355 -136.801 1.00 35.47 410 LYS A C 1
ATOM 3374 O O . LYS A 1 410 ? 98.864 -5.899 -136.290 1.00 35.47 410 LYS A O 1
ATOM 3379 N N . SER A 1 411 ? 96.708 -5.217 -136.203 1.00 30.98 411 SER A N 1
ATOM 3380 C CA . SER A 1 411 ? 96.055 -6.189 -135.293 1.00 30.98 411 SER A CA 1
ATOM 3381 C C . SER A 1 411 ? 96.416 -6.340 -133.803 1.00 30.98 411 SER A C 1
ATOM 3383 O O . SER A 1 411 ? 97.585 -6.446 -133.452 1.00 30.98 411 SER A O 1
ATOM 3385 N N . LYS A 1 412 ? 95.321 -6.645 -133.071 1.00 34.00 412 LYS A N 1
ATOM 3386 C CA . LYS A 1 412 ? 95.129 -7.352 -131.782 1.00 34.00 412 LYS A CA 1
ATOM 3387 C C . LYS A 1 412 ? 95.293 -6.472 -130.531 1.00 34.00 412 LYS A C 1
ATOM 3389 O O . LYS A 1 412 ? 96.265 -5.744 -130.446 1.00 34.00 412 LYS A O 1
ATOM 3394 N N . LYS A 1 413 ? 94.390 -6.504 -129.547 1.00 36.31 413 LYS A N 1
ATOM 3395 C CA . LYS A 1 413 ? 93.365 -7.490 -129.165 1.00 36.31 413 LYS A CA 1
ATOM 3396 C C . LYS A 1 413 ? 92.244 -6.779 -128.411 1.00 36.31 413 LYS A C 1
ATOM 3398 O O . LYS A 1 413 ? 92.578 -5.763 -127.766 1.00 36.31 413 LYS A O 1
#

pLDDT: mean 72.81, std 23.93, range [30.3, 98.56]

Solvent-accessible surface area (backbone atoms only — not comparable to full-atom values): 25056 Å² total; per-residue (Å²): 143,82,79,89,83,81,78,94,72,92,74,86,80,82,86,82,85,86,82,82,85,72,83,70,81,72,84,86,86,83,79,91,73,76,85,84,80,86,80,89,79,89,86,83,81,86,91,72,84,84,78,85,82,82,86,88,72,87,78,80,88,78,79,88,75,86,70,53,91,61,50,63,52,51,51,50,48,50,53,49,50,56,48,52,50,50,53,47,50,44,52,52,50,52,50,53,56,68,69,55,88,62,91,78,74,84,70,79,92,67,73,77,64,77,62,55,71,55,71,74,70,49,84,79,67,99,63,79,91,72,89,80,84,71,55,72,72,61,54,50,52,54,48,52,52,51,52,51,53,50,51,42,51,52,51,51,50,43,48,50,37,42,70,76,73,67,48,67,61,65,54,55,53,39,51,51,32,49,51,51,49,51,50,54,50,53,50,50,52,52,51,49,52,52,53,51,51,55,49,53,51,52,51,52,51,53,52,48,49,54,52,50,53,51,50,53,51,52,54,50,51,51,52,51,54,51,51,52,50,54,53,48,53,51,49,54,50,51,52,53,51,52,54,49,52,52,53,50,51,51,53,51,50,52,53,49,50,51,55,49,50,53,53,49,53,52,51,47,54,51,50,55,59,45,51,55,49,50,55,48,49,52,56,51,50,55,50,50,51,49,52,53,50,50,55,50,49,55,53,50,52,52,50,51,52,51,48,55,51,47,52,50,52,49,52,53,49,50,52,48,51,50,52,51,49,53,52,50,50,52,50,49,53,50,49,51,56,48,49,53,52,48,54,53,50,52,50,54,50,50,54,49,50,48,52,50,49,53,51,48,53,50,51,52,49,53,50,49,51,52,48,48,51,50,48,51,52,50,47,53,54,49,46,30,54,73,71,36,52,66,97,64,54,94,74,88,77,87,84,89,85,87,86,82,87,76,92,79,90,80,88,86,131

Foldseek 3Di:
DDDDDDDDDDDDDDDDDDDDPPPPPDDPPDDPPPVPDDDDDDDDDDPDDDDDDDDPDDDDDDDDDDDDPCVVVVVVVVLVVVLVVLVVVLVVLVVVLVVDPDDDPPDPLDQPDQDAPCRVVPPDDPDPPDDDPPDPVVVVSVVVSVVSVNVSSLSVVQSVCCVPVVDSVSVVNSVVSVVVNVVNVVVVVVVVVVVVVVVVVVVVVVVVVVVVVVVVVVVVVVVVVVVVVVVVVVVVVVVVVVVVVVVVVVVVVVVVVVVVVVVVVVVVVVVVVVVVVVVVVVVVVVVVVVVVVVVVVVVVVVVVVVVVVVVVVVVVVVVVVVVVVVVVVVVVVVVVVVVVVVVVVVVVVVVVVVVVVVVVVVVVVVVVVVVVVVVVVVVVVVCCCVVVPPPNDDDDDDDDDDDDDDDDDDDDD

Organism: Tenebrio molitor (NCBI:txid7067)

Sequence (413 aa):
MVKTFANIWLNAPTTPDELSLVSSSTTLFSFLDVDLDDLRGIHKPLFEAWSLHSEDVEPEIPLYEAIPSSASRQLKMLKSARMSVIKNCITQLTIITSSYKAHVERYPDDVIIYKTLGERYGFHVKTKYGETKLGDKYANHHKIQKDVQCIIHLLEELKEDLEVFGAASTIDTFIENYYRMKADEAELMIELAGKRETYKELVKISQNIRGNTRKCFEEMNKLITQKAVEMKDEMEFGLASVNFTEQWEASRREQNSMVLGNKEGHFQSIIDGNDDKMMLEDVCHETIEKYITEAKIDAMDEIEHWMDVYDRECDERDMKIYKMKNATEKLTDQMNRLQERFDKRAKEIDDWKEYKRLKRERAEREALEAWAIVKIQAWWRGVMVRKKLGPYGRKKKGKKGDKKNKKKKKSKK

Radius of gyration: 110.42 Å; Cα contacts (8 Å, |Δi|>4): 57; chains: 1; bounding box: 207×70×306 Å